Protein 9A77 (pdb70)

Nearest PDB structures (foldseek):
  3ip4-assembly1_B  TM=8.984E-01  e=1.497E-73  Staphylococcus aureus subsp. aureus Mu50
  2df4-assembly1_B  TM=9.685E-01  e=2.492E-59  Staphylococcus aureus
  3h0m-assembly6_Q  TM=9.590E-01  e=1.925E-51  Aquifex aeolicus
  3al0-assembly1_B  TM=7.910E-01  e=1.622E-49  Thermotoga maritima MSB8
  4wj3-assembly2_H  TM=8.985E-01  e=1.654E-43  Pseudomonas aeruginosa PAO1

Radius of gyration: 33.71 Å; Cα contacts (8 Å, |Δi|>4): 1387; chains: 2; bounding box: 99×86×67 Å

Foldseek 3Di:
DFKFKWKKKKKKFFFQDQAFQFDRFGQDFPDDFQPRDDCVLQQHPPDFGDGDPVLLLLLLLLQVLQVWDADQWFFWKWQAADDPQRNNNTKIKGDPGFGTAFGWDWFADPNDIDIWTWGGKHKIADTWDWDDDPVGDIDTGSNRRRGIMIIIIIDRPDGALVSQLRVLLQSQASSVQQVRGNQQLQSPSMAMKMWMFMDGPPDPDTFAIEIEGPQSDSVSSSLARVQVVVVQVVCVVVVHGDFNFYWYQDPVVSHTHTDGGDPDPDPSVMDTPPSDDIDGQDPVNSVVSVVSRPQGLVNQLVCCCPVVVDDSVLSCVCSSHPVSVVLLVLLVVLPARNVQSSCCSVPVVVVVCVVVVHDPVRWQAGSNQSSQLNVCCVVQQAPPVLSSVLVVCCGHPNDHSVCVCVVVVRTADPDLVVLLVLLVVLCVVCVVLLVCVVVVNPVSLVVSLVSSCVVVVNRYDSVSNSVSNVVVSVVD/DWWAAACVPPNQKIWFFDADDDPVQWDWDDQPQKIFIAGNVVRHTGIIIGHPNVVQDDFPDHTTGQDDPVVLVSVQVVCVVSPNPDRDDDDNQFQKAWWAFQAWAQDPPDRQWIWTFIFQPVDTFTAIDRFPPDGHGFTFIKRFQQRQWPVRDGQHFDADPNRIHGTDGAACVRNVHPPGDPDTGGDTDDDDGDRNHRDDD

Structure (mmCIF, N/CA/C/O backbone):
data_9A77
#
_entry.id   9A77
#
loop_
_entity.id
_entity.type
_entity.pdbx_description
1 POLYMER GATB_BACSU
2 POLYMER YTPR_BACSU
#
loop_
_atom_site.group_PDB
_atom_site.id
_atom_site.type_symbol
_atom_site.label_atom_id
_atom_site.label_alt_id
_atom_site.label_comp_id
_atom_site.label_asym_id
_atom_site.label_entity_id
_atom_site.label_seq_id
_atom_site.pdbx_PDB_ins_code
_atom_site.Cartn_x
_atom_site.Cartn_y
_atom_site.Cartn_z
_atom_site.occupancy
_atom_site.B_iso_or_equiv
_atom_site.auth_seq_id
_atom_site.auth_comp_id
_atom_site.auth_asym_id
_atom_site.auth_atom_id
_atom_site.pdbx_PDB_model_num
ATOM 1 N N . MET A 1 1 ? 5.603 -14.518 -15.436 1.000 0.800 1 MET A N 1
ATOM 2 C CA . MET A 1 1 ? 4.458 -13.903 -14.722 1.000 0.800 1 MET A CA 1
ATOM 3 C C . MET A 1 1 ? 3.322 -13.771 -15.720 1.000 0.800 1 MET A C 1
ATOM 4 O O . MET A 1 1 ? 3.546 -13.161 -16.757 1.000 0.800 1 MET A O 1
ATOM 20 N N . ASN A 1 2 ? 2.161 -14.370 -15.451 1.000 0.930 2 ASN A N 1
ATOM 21 C CA . ASN A 1 2 ? 1.026 -14.396 -16.392 1.000 0.930 2 ASN A CA 1
ATOM 22 C C . ASN A 1 2 ? -0.175 -13.563 -15.917 1.000 0.930 2 ASN A C 1
ATOM 23 O O . ASN A 1 2 ? -1.093 -13.310 -16.700 1.000 0.930 2 ASN A O 1
ATOM 34 N N . PHE A 1 3 ? -0.150 -13.115 -14.660 1.000 0.960 3 PHE A N 1
ATOM 35 C CA . PHE A 1 3 ? -1.208 -12.333 -14.032 1.000 0.960 3 PHE A CA 1
ATOM 36 C C . PHE A 1 3 ? -0.797 -10.874 -13.817 1.000 0.960 3 PHE A C 1
ATOM 37 O O . PHE A 1 3 ? 0.373 -10.564 -13.595 1.000 0.960 3 PHE A O 1
ATOM 54 N N . GLU A 1 4 ? -1.788 -9.992 -13.853 1.000 0.960 4 GLU A N 1
ATOM 55 C CA . GLU A 1 4 ? -1.737 -8.623 -13.357 1.000 0.960 4 GLU A CA 1
ATOM 56 C C . GLU A 1 4 ? -2.542 -8.541 -12.056 1.000 0.960 4 GLU A C 1
ATOM 57 O O . GLU A 1 4 ? -3.634 -9.106 -11.942 1.000 0.960 4 GLU A O 1
ATOM 69 N N . THR A 1 5 ? -2.003 -7.810 -11.088 1.000 0.970 5 THR A N 1
ATOM 70 C CA . THR A 1 5 ? -2.656 -7.557 -9.806 1.000 0.970 5 THR A CA 1
ATOM 71 C C . THR A 1 5 ? -3.498 -6.299 -9.889 1.000 0.970 5 THR A C 1
ATOM 72 O O . THR A 1 5 ? -3.011 -5.268 -10.341 1.000 0.970 5 THR A O 1
ATOM 83 N N . VAL A 1 6 ? -4.737 -6.355 -9.410 1.000 0.980 6 VAL A N 1
ATOM 84 C CA . VAL A 1 6 ? -5.653 -5.213 -9.335 1.000 0.980 6 VAL A CA 1
ATOM 85 C C . VAL A 1 6 ? -6.000 -4.961 -7.876 1.000 0.980 6 VAL A C 1
ATOM 86 O O . VAL A 1 6 ? -6.503 -5.858 -7.196 1.000 0.980 6 VAL A O 1
ATOM 99 N N . ILE A 1 7 ? -5.725 -3.747 -7.401 1.000 0.990 7 ILE A N 1
ATOM 100 C CA . ILE A 1 7 ? -5.939 -3.333 -6.014 1.000 0.990 7 ILE A CA 1
ATOM 101 C C . ILE A 1 7 ? -6.855 -2.107 -5.989 1.000 0.990 7 ILE A C 1
ATOM 102 O O . ILE A 1 7 ? -6.675 -1.177 -6.772 1.000 0.990 7 ILE A O 1
ATOM 118 N N . GLY A 1 8 ? -7.818 -2.105 -5.071 1.000 0.990 8 GLY A N 1
ATOM 119 C CA . GLY A 1 8 ? -8.619 -0.937 -4.705 1.000 0.990 8 GLY A CA 1
ATOM 120 C C . GLY A 1 8 ? -8.641 -0.776 -3.188 1.000 0.990 8 GLY A C 1
ATOM 121 O O . GLY A 1 8 ? -8.654 -1.772 -2.462 1.000 0.990 8 GLY A O 1
ATOM 125 N N . LEU A 1 9 ? -8.626 0.459 -2.699 1.000 0.990 9 LEU A N 1
ATOM 126 C CA . LEU A 1 9 ? -8.558 0.764 -1.270 1.000 0.990 9 LEU A CA 1
ATOM 127 C C . LEU A 1 9 ? -9.809 1.525 -0.823 1.000 0.990 9 LEU A C 1
ATOM 128 O O . LEU A 1 9 ? -10.225 2.482 -1.476 1.000 0.990 9 LEU A O 1
ATOM 144 N N . GLU A 1 10 ? -10.375 1.101 0.304 1.000 0.980 10 GLU A N 1
ATOM 145 C CA . GLU A 1 10 ? -11.470 1.773 1.013 1.000 0.980 10 GLU A CA 1
ATOM 146 C C . GLU A 1 10 ? -10.908 2.373 2.300 1.000 0.980 10 GLU A C 1
ATOM 147 O O . GLU A 1 10 ? -10.551 1.653 3.237 1.000 0.980 10 GLU A O 1
ATOM 159 N N . VAL A 1 11 ? -10.800 3.700 2.349 1.000 0.980 11 VAL A N 1
ATOM 160 C CA . VAL A 1 11 ? -10.194 4.415 3.475 1.000 0.980 11 VAL A CA 1
ATOM 161 C C . VAL A 1 11 ? -11.257 5.191 4.231 1.000 0.980 11 VAL A C 1
ATOM 162 O O . VAL A 1 11 ? -11.921 6.045 3.660 1.000 0.980 11 VAL A O 1
ATOM 175 N N . HIS A 1 12 ? -11.375 4.941 5.530 1.000 0.980 12 HIS A N 1
ATOM 176 C CA . HIS A 1 12 ? -12.250 5.700 6.415 1.000 0.980 12 HIS A CA 1
ATOM 177 C C . HIS A 1 12 ? -11.414 6.692 7.217 1.000 0.980 12 HIS A C 1
ATOM 178 O O . HIS A 1 12 ? -10.415 6.310 7.835 1.000 0.980 12 HIS A O 1
ATOM 192 N N . VAL A 1 13 ? -11.832 7.954 7.228 1.000 0.980 13 VAL A N 1
ATOM 193 C CA . VAL A 1 13 ? -11.168 9.044 7.948 1.000 0.980 13 VAL A CA 1
ATOM 194 C C . VAL A 1 13 ? -12.151 9.682 8.918 1.000 0.980 13 VAL A C 1
ATOM 195 O O . VAL A 1 13 ? -13.215 10.147 8.518 1.000 0.980 13 VAL A O 1
ATOM 208 N N . GLU A 1 14 ? -11.771 9.748 10.189 1.000 0.980 14 GLU A N 1
ATOM 209 C CA . GLU A 1 14 ? -12.545 10.376 11.260 1.000 0.980 14 GLU A CA 1
ATOM 210 C C . GLU A 1 14 ? -12.351 11.893 11.223 1.000 0.980 14 GLU A C 1
ATOM 211 O O . GLU A 1 14 ? -11.228 12.396 11.328 1.000 0.980 14 GLU A O 1
ATOM 223 N N . LEU A 1 15 ? -13.451 12.624 11.019 1.000 0.980 15 LEU A N 1
ATOM 224 C CA . LEU A 1 15 ? -13.439 14.080 10.952 1.000 0.980 15 LEU A CA 1
ATOM 225 C C . LEU A 1 15 ? -13.417 14.664 12.363 1.000 0.980 15 LEU A C 1
ATOM 226 O O . LEU A 1 15 ? -14.231 14.329 13.225 1.000 0.980 15 LEU A O 1
ATOM 242 N N . LYS A 1 16 ? -12.514 15.614 12.582 1.000 0.950 16 LYS A N 1
ATOM 243 C CA . LYS A 1 16 ? -12.197 16.175 13.895 1.000 0.950 16 LYS A CA 1
ATOM 244 C C . LYS A 1 16 ? -13.123 17.335 14.288 1.000 0.950 16 LYS A C 1
ATOM 245 O O . LYS A 1 16 ? -12.663 18.402 14.695 1.000 0.950 16 LYS A O 1
ATOM 264 N N . THR A 1 17 ? -14.433 17.142 14.139 1.000 0.970 17 THR A N 1
ATOM 265 C CA . THR A 1 17 ? -15.465 18.096 14.586 1.000 0.970 17 THR A CA 1
ATOM 266 C C . THR A 1 17 ? -15.625 18.049 16.104 1.000 0.970 17 THR A C 1
ATOM 267 O O . THR A 1 17 ? -15.235 17.076 16.743 1.000 0.970 17 THR A O 1
ATOM 278 N N . LYS A 1 18 ? -16.234 19.075 16.717 1.000 0.960 18 LYS A N 1
ATOM 279 C CA . LYS A 1 18 ? -16.488 19.081 18.180 1.000 0.960 18 LYS A CA 1
ATOM 280 C C . LYS A 1 18 ? -17.620 18.157 18.626 1.000 0.960 18 LYS A C 1
ATOM 281 O O . LYS A 1 18 ? -17.586 17.652 19.746 1.000 0.960 18 LYS A O 1
ATOM 300 N N . SER A 1 19 ? -18.646 18.025 17.792 1.000 0.970 19 SER A N 1
ATOM 301 C CA . SER A 1 19 ? -19.822 17.186 18.029 1.000 0.970 19 SER A CA 1
ATOM 302 C C . SER A 1 19 ? -19.947 16.119 16.952 1.000 0.970 19 SER A C 1
ATOM 303 O O . SER A 1 19 ? -19.417 16.276 15.850 1.000 0.970 19 SER A O 1
ATOM 311 N N . LYS A 1 20 ? -20.682 15.058 17.270 1.000 0.980 20 LYS A N 1
ATOM 312 C CA . LYS A 1 20 ? -21.025 13.956 16.370 1.000 0.980 20 LYS A CA 1
ATOM 313 C C . LYS A 1 20 ? -21.761 14.430 15.112 1.000 0.980 20 LYS A C 1
ATOM 314 O O . LYS A 1 20 ? -22.193 15.582 15.030 1.000 0.980 20 LYS A O 1
ATOM 333 N N . ILE A 1 21 ? -21.867 13.562 14.103 1.000 0.980 21 ILE A N 1
ATOM 334 C CA . ILE A 1 21 ? -22.433 13.940 12.795 1.000 0.980 21 ILE A CA 1
ATOM 335 C C . ILE A 1 21 ? -23.945 14.177 12.855 1.000 0.980 21 ILE A C 1
ATOM 336 O O . ILE A 1 21 ? -24.434 15.069 12.170 1.000 0.980 21 ILE A O 1
ATOM 352 N N . PHE A 1 22 ? -24.669 13.423 13.689 1.000 0.980 22 PHE A N 1
ATOM 353 C CA . PHE A 1 22 ? -26.132 13.493 13.798 1.000 0.980 22 PHE A CA 1
ATOM 354 C C . PHE A 1 22 ? -26.648 13.803 15.211 1.000 0.980 22 PHE A C 1
ATOM 355 O O . PHE A 1 22 ? -27.860 13.809 15.431 1.000 0.980 22 PHE A O 1
ATOM 372 N N . SER A 1 23 ? -25.759 14.048 16.178 1.000 0.960 23 SER A N 1
ATOM 373 C CA . SER A 1 23 ? -26.111 14.374 17.563 1.000 0.960 23 SER A CA 1
ATOM 374 C C . SER A 1 23 ? -25.181 15.443 18.139 1.000 0.960 23 SER A C 1
ATOM 375 O O . SER A 1 23 ? -24.111 15.733 17.606 1.000 0.960 23 SER A O 1
ATOM 383 N N . SER A 1 24 ? -25.589 16.047 19.253 1.000 0.950 24 SER A N 1
ATOM 384 C CA . SER A 1 24 ? -24.788 17.052 19.955 1.000 0.950 24 SER A CA 1
ATOM 385 C C . SER A 1 24 ? -23.731 16.464 20.894 1.000 0.950 24 SER A C 1
ATOM 386 O O . SER A 1 24 ? -22.989 17.235 21.507 1.000 0.950 24 SER A O 1
ATOM 394 N N . SER A 1 25 ? -23.650 15.135 21.033 1.000 0.960 25 SER A N 1
ATOM 395 C CA . SER A 1 25 ? -22.621 14.498 21.857 1.000 0.960 25 SER A CA 1
ATOM 396 C C . SER A 1 25 ? -21.231 14.826 21.315 1.000 0.960 25 SER A C 1
ATOM 397 O O . SER A 1 25 ? -21.057 14.963 20.101 1.000 0.960 25 SER A O 1
ATOM 405 N N . PRO A 1 26 ? -20.232 14.970 22.188 1.000 0.940 26 PRO A N 1
ATOM 406 C CA . PRO A 1 26 ? -18.886 15.324 21.770 1.000 0.940 26 PRO A CA 1
ATOM 407 C C . PRO A 1 26 ? -18.125 14.096 21.232 1.000 0.940 26 PRO A C 1
ATOM 408 O O . PRO A 1 26 ? -18.556 12.953 21.391 1.000 0.940 26 PRO A O 1
ATOM 419 N N . THR A 1 27 ? -16.974 14.344 20.610 1.000 0.890 27 THR A N 1
ATOM 420 C CA . THR A 1 27 ? -16.118 13.351 19.921 1.000 0.890 27 THR A CA 1
ATOM 421 C C . THR A 1 27 ? -14.709 13.165 20.543 1.000 0.890 27 THR A C 1
ATOM 422 O O . THR A 1 27 ? -13.749 12.942 19.804 1.000 0.890 27 THR A O 1
ATOM 433 N N . PRO A 1 28 ? -14.485 13.281 21.875 1.000 0.810 28 PRO A N 1
ATOM 434 C CA . PRO A 1 28 ? -13.140 13.158 22.433 1.000 0.810 28 PRO A CA 1
ATOM 435 C C . PRO A 1 28 ? -12.657 11.702 22.425 1.000 0.810 28 PRO A C 1
ATOM 436 O O . PRO A 1 28 ? -13.411 10.776 22.731 1.000 0.810 28 PRO A O 1
ATOM 447 N N . PHE A 1 29 ? -11.364 11.504 22.175 1.000 0.810 29 PHE A N 1
ATOM 448 C CA . PHE A 1 29 ? -10.725 10.199 22.321 1.000 0.810 29 PHE A CA 1
ATOM 449 C C . PHE A 1 29 ? -10.455 9.860 23.798 1.000 0.810 29 PHE A C 1
ATOM 450 O O . PHE A 1 29 ? -10.130 10.735 24.601 1.000 0.810 29 PHE A O 1
ATOM 467 N N . GLY A 1 30 ? -10.557 8.575 24.157 1.000 0.820 30 GLY A N 1
ATOM 468 C CA . GLY A 1 30 ? -10.135 8.060 25.468 1.000 0.820 30 GLY A CA 1
ATOM 469 C C . GLY A 1 30 ? -11.075 8.347 26.647 1.000 0.820 30 GLY A C 1
ATOM 470 O O . GLY A 1 30 ? -10.662 8.209 27.797 1.000 0.820 30 GLY A O 1
ATOM 474 N N . ALA A 1 31 ? -12.323 8.744 26.393 1.000 0.880 31 ALA A N 1
ATOM 475 C CA . ALA A 1 31 ? -13.319 8.926 27.446 1.000 0.880 31 ALA A CA 1
ATOM 476 C C . ALA A 1 31 ? -13.730 7.596 28.107 1.000 0.880 31 ALA A C 1
ATOM 477 O O . ALA A 1 31 ? -13.627 6.524 27.511 1.000 0.880 31 ALA A O 1
ATOM 484 N N . GLU A 1 32 ? -14.247 7.668 29.337 1.000 0.930 32 GLU A N 1
ATOM 485 C CA . GLU A 1 32 ? -14.820 6.504 30.019 1.000 0.930 32 GLU A CA 1
ATOM 486 C C . GLU A 1 32 ? -15.978 5.917 29.189 1.000 0.930 32 GLU A C 1
ATOM 487 O O . GLU A 1 32 ? -16.744 6.662 28.568 1.000 0.930 32 GLU A O 1
ATOM 499 N N . ALA A 1 33 ? -16.082 4.587 29.137 1.000 0.930 33 ALA A N 1
ATOM 500 C CA . ALA A 1 33 ? -17.004 3.882 28.247 1.000 0.930 33 ALA A CA 1
ATOM 501 C C . ALA A 1 33 ? -18.453 4.374 28.397 1.000 0.930 33 ALA A C 1
ATOM 502 O O . ALA A 1 33 ? -18.956 4.530 29.510 1.000 0.930 33 ALA A O 1
ATOM 509 N N . ASN A 1 34 ? -19.137 4.579 27.271 1.000 0.940 34 ASN A N 1
ATOM 510 C CA . ASN A 1 34 ? -20.527 5.041 27.193 1.000 0.940 34 ASN A CA 1
ATOM 511 C C . ASN A 1 34 ? -20.830 6.406 27.864 1.000 0.940 34 ASN A C 1
ATOM 512 O O . ASN A 1 34 ? -21.998 6.721 28.093 1.000 0.940 34 ASN A O 1
ATOM 523 N N . THR A 1 35 ? -19.824 7.248 28.140 1.000 0.950 35 THR A N 1
ATOM 524 C CA . THR A 1 35 ? -20.016 8.604 28.705 1.000 0.950 35 THR A CA 1
ATOM 525 C C . THR A 1 35 ? -20.206 9.708 27.661 1.000 0.950 35 THR A C 1
ATOM 526 O O . THR A 1 35 ? -20.675 10.791 28.005 1.000 0.950 35 THR A O 1
ATOM 537 N N . GLN A 1 36 ? -19.884 9.447 26.390 1.000 0.950 36 GLN A N 1
ATOM 538 C CA . GLN A 1 36 ? -19.995 10.389 25.266 1.000 0.950 36 GLN A CA 1
ATOM 539 C C . GLN A 1 36 ? -21.202 10.043 24.380 1.000 0.950 36 GLN A C 1
ATOM 540 O O . GLN A 1 36 ? -21.099 9.943 23.156 1.000 0.950 36 GLN A O 1
ATOM 554 N N . THR A 1 37 ? -22.352 9.788 25.010 1.000 0.960 37 THR A N 1
ATOM 555 C CA . THR A 1 37 ? -23.563 9.307 24.332 1.000 0.960 37 THR A CA 1
ATOM 556 C C . THR A 1 37 ? -24.795 10.129 24.692 1.000 0.960 37 THR A C 1
ATOM 557 O O . THR A 1 37 ? -24.916 10.705 25.773 1.000 0.960 37 THR A O 1
ATOM 568 N N . SER A 1 38 ? -25.734 10.164 23.757 1.000 0.950 38 SER A N 1
ATOM 569 C CA . SER A 1 38 ? -27.065 10.737 23.893 1.000 0.950 38 SER A CA 1
ATOM 570 C C . SER A 1 38 ? -28.114 9.718 23.453 1.000 0.950 38 SER A C 1
ATOM 571 O O . SER A 1 38 ? -27.796 8.684 22.867 1.000 0.950 38 SER A O 1
ATOM 579 N N . VAL A 1 39 ? -29.392 10.035 23.672 1.000 0.950 39 VAL A N 1
ATOM 580 C CA . VAL A 1 39 ? -30.509 9.205 23.188 1.000 0.950 39 VAL A CA 1
ATOM 581 C C . VAL A 1 39 ? -30.455 8.961 21.671 1.000 0.950 39 VAL A C 1
ATOM 582 O O . VAL A 1 39 ? -30.880 7.900 21.222 1.000 0.950 39 VAL A O 1
ATOM 595 N N . ILE A 1 40 ? -29.899 9.899 20.891 1.000 0.960 40 ILE A N 1
ATOM 596 C CA . ILE A 1 40 ? -29.714 9.756 19.438 1.000 0.960 40 ILE A CA 1
ATOM 597 C C . ILE A 1 40 ? -28.647 8.696 19.137 1.000 0.960 40 ILE A C 1
ATOM 598 O O . ILE A 1 40 ? -28.879 7.805 18.321 1.000 0.960 40 ILE A O 1
ATOM 614 N N . ASP A 1 41 ? -27.503 8.766 19.828 1.000 0.960 41 ASP A N 1
ATOM 615 C CA . ASP A 1 41 ? -26.375 7.845 19.616 1.000 0.960 41 ASP A CA 1
ATOM 616 C C . ASP A 1 41 ? -26.737 6.415 20.022 1.000 0.960 41 ASP A C 1
ATOM 617 O O . ASP A 1 41 ? -26.265 5.460 19.423 1.000 0.960 41 ASP A O 1
ATOM 626 N N . LEU A 1 42 ? -27.615 6.268 21.014 1.000 0.960 42 LEU A N 1
ATOM 627 C CA . LEU A 1 42 ? -28.089 4.978 21.512 1.000 0.960 42 LEU A CA 1
ATOM 628 C C . LEU A 1 42 ? -29.275 4.412 20.720 1.000 0.960 42 LEU A C 1
ATOM 629 O O . LEU A 1 42 ? -29.795 3.361 21.087 1.000 0.960 42 LEU A O 1
ATOM 645 N N . GLY A 1 43 ? -29.739 5.106 19.678 1.000 0.950 43 GLY A N 1
ATOM 646 C CA . GLY A 1 43 ? -30.859 4.647 18.857 1.000 0.950 43 GLY A CA 1
ATOM 647 C C . GLY A 1 43 ? -32.177 4.510 19.626 1.000 0.950 43 GLY A C 1
ATOM 648 O O . GLY A 1 43 ? -32.940 3.578 19.377 1.000 0.950 43 GLY A O 1
ATOM 652 N N . TYR A 1 44 ? -32.456 5.400 20.587 1.000 0.940 44 TYR A N 1
ATOM 653 C CA . TYR A 1 44 ? -33.713 5.342 21.342 1.000 0.940 44 TYR A CA 1
ATOM 654 C C . TYR A 1 44 ? -34.936 5.587 20.433 1.000 0.940 44 TYR A C 1
ATOM 655 O O . TYR A 1 44 ? -34.864 6.370 19.486 1.000 0.940 44 TYR A O 1
ATOM 673 N N . PRO A 1 45 ? -36.104 4.990 20.728 1.000 0.930 45 PRO A N 1
ATOM 674 C CA . PRO A 1 45 ? -37.306 5.207 19.927 1.000 0.930 45 PRO A CA 1
ATOM 675 C C . PRO A 1 45 ? -37.724 6.684 19.861 1.000 0.930 45 PRO A C 1
ATOM 676 O O . PRO A 1 45 ? -37.854 7.347 20.891 1.000 0.930 45 PRO A O 1
ATOM 687 N N . GLY A 1 46 ? -37.998 7.177 18.649 1.000 0.910 46 GLY A N 1
ATOM 688 C CA . GLY A 1 46 ? -38.505 8.533 18.404 1.000 0.910 46 GLY A CA 1
ATOM 689 C C . GLY A 1 46 ? -37.444 9.637 18.328 1.000 0.910 46 GLY A C 1
ATOM 690 O O . GLY A 1 46 ? -37.811 10.807 18.237 1.000 0.910 46 GLY A O 1
ATOM 694 N N . VAL A 1 47 ? -36.153 9.296 18.371 1.000 0.930 47 VAL A N 1
ATOM 695 C CA . VAL A 1 47 ? -35.059 10.252 18.136 1.000 0.930 47 VAL A CA 1
ATOM 696 C C . VAL A 1 47 ? -34.884 10.531 16.644 1.000 0.930 47 VAL A C 1
ATOM 697 O O . VAL A 1 47 ? -35.118 9.651 15.822 1.000 0.930 47 VAL A O 1
ATOM 710 N N . LEU A 1 48 ? -34.457 11.748 16.300 1.000 0.950 48 LEU A N 1
ATOM 711 C CA . LEU A 1 48 ? -34.234 12.179 14.918 1.000 0.950 48 LEU A CA 1
ATOM 712 C C . LEU A 1 48 ? -32.785 12.672 14.747 1.000 0.950 48 LEU A C 1
ATOM 713 O O . LEU A 1 48 ? -32.281 13.357 15.645 1.000 0.950 48 LEU A O 1
ATOM 729 N N . PRO A 1 49 ? -32.109 12.339 13.633 1.000 0.970 49 PRO A N 1
ATOM 730 C CA . PRO A 1 49 ? -30.763 12.819 13.339 1.000 0.970 49 PRO A CA 1
ATOM 731 C C . PRO A 1 49 ? -30.759 14.320 13.016 1.000 0.970 49 PRO A C 1
ATOM 732 O O . PRO A 1 49 ? -31.648 14.831 12.338 1.000 0.970 49 PRO A O 1
ATOM 743 N N . VAL A 1 50 ? -29.723 15.034 13.462 1.000 0.960 50 VAL A N 1
ATOM 744 C CA . VAL A 1 50 ? -29.503 16.448 13.115 1.000 0.960 50 VAL A CA 1
ATOM 745 C C . VAL A 1 50 ? -28.101 16.619 12.552 1.000 0.960 50 VAL A C 1
ATOM 746 O O . VAL A 1 50 ? -27.127 16.515 13.291 1.000 0.960 50 VAL A O 1
ATOM 759 N N . LEU A 1 51 ? -28.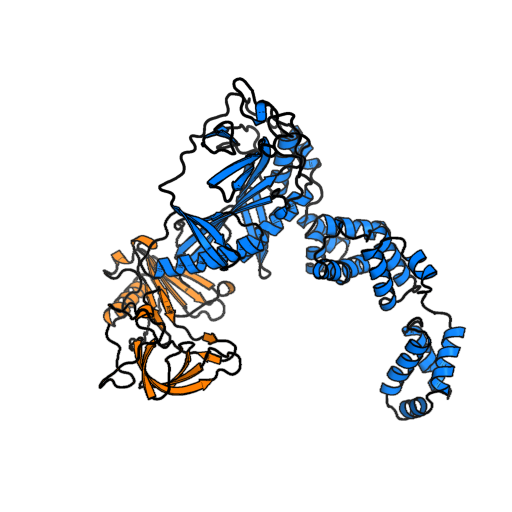008 16.899 11.252 1.000 0.980 51 LEU A N 1
ATOM 760 C CA . LEU A 1 51 ? -26.735 16.985 10.537 1.000 0.980 51 LEU A CA 1
ATOM 761 C C . LEU A 1 51 ? -25.819 18.094 11.084 1.000 0.980 51 LEU A C 1
ATOM 762 O O . LEU A 1 51 ? -26.198 19.264 11.183 1.000 0.980 51 LEU A O 1
ATOM 778 N N . ASN A 1 52 ? -24.574 17.724 11.371 1.000 0.980 52 ASN A N 1
ATOM 779 C CA . ASN A 1 52 ? -23.505 18.629 11.751 1.000 0.980 52 ASN A CA 1
ATOM 780 C C . ASN A 1 52 ? -22.941 19.347 10.518 1.000 0.980 52 ASN A C 1
ATOM 781 O O . ASN A 1 52 ? -22.313 18.741 9.652 1.000 0.980 52 ASN A O 1
ATOM 792 N N . LYS A 1 53 ? -23.117 20.670 10.473 1.000 0.970 53 LYS A N 1
ATOM 793 C CA . LYS A 1 53 ? -22.631 21.516 9.378 1.000 0.970 53 LYS A CA 1
ATOM 794 C C . LYS A 1 53 ? -21.108 21.469 9.197 1.000 0.970 53 LYS A C 1
ATOM 795 O O . LYS A 1 53 ? -20.636 21.504 8.067 1.000 0.970 53 LYS A O 1
ATOM 814 N N . GLU A 1 54 ? -20.349 21.394 10.288 1.000 0.970 54 GLU A N 1
ATOM 815 C CA . GLU A 1 54 ? -18.883 21.369 10.230 1.000 0.970 54 GLU A CA 1
ATOM 816 C C . GLU A 1 54 ? -18.383 20.063 9.599 1.000 0.970 54 GLU A C 1
ATOM 817 O O . GLU A 1 54 ? -17.444 20.090 8.811 1.000 0.970 54 GLU A O 1
ATOM 829 N N . ALA A 1 55 ? -19.063 18.938 9.853 1.000 0.980 55 ALA A N 1
ATOM 830 C CA . ALA A 1 55 ? -18.742 17.667 9.204 1.000 0.980 55 ALA A CA 1
ATOM 831 C C . ALA A 1 55 ? -18.905 17.757 7.675 1.000 0.980 55 ALA A C 1
ATOM 832 O O . ALA A 1 55 ? -18.045 17.282 6.938 1.000 0.980 55 ALA A O 1
ATOM 839 N N . VAL A 1 56 ? -19.958 18.431 7.196 1.000 0.990 56 VAL A N 1
ATOM 840 C CA . VAL A 1 56 ? -20.177 18.683 5.760 1.000 0.990 56 VAL A CA 1
ATOM 841 C C . VAL A 1 56 ? -19.060 19.529 5.162 1.000 0.990 56 VAL A C 1
ATOM 842 O O . VAL A 1 56 ? -18.492 19.171 4.133 1.000 0.990 56 VAL A O 1
ATOM 855 N N . GLU A 1 57 ? -18.712 20.636 5.820 1.000 0.980 57 GLU A N 1
ATOM 856 C CA . GLU A 1 57 ? -17.635 21.513 5.356 1.000 0.980 57 GLU A CA 1
ATOM 857 C C . GLU A 1 57 ? -16.291 20.779 5.334 1.000 0.980 57 GLU A C 1
ATOM 858 O O . GLU A 1 57 ? -15.530 20.925 4.381 1.000 0.980 57 GLU A O 1
ATOM 870 N N . PHE A 1 58 ? -16.019 19.940 6.334 1.000 0.980 58 PHE A N 1
ATOM 871 C CA . PHE A 1 58 ? -14.800 19.137 6.409 1.000 0.980 58 PHE A CA 1
ATOM 872 C C . PHE A 1 58 ? -14.752 18.068 5.314 1.000 0.980 58 PHE A C 1
ATOM 873 O O . PHE A 1 58 ? -13.715 17.909 4.671 1.000 0.980 58 PHE A O 1
ATOM 890 N N . ALA A 1 59 ? -15.866 17.392 5.033 1.000 0.990 59 ALA A N 1
ATOM 891 C CA . ALA A 1 59 ? -15.938 16.421 3.947 1.000 0.990 59 ALA A CA 1
ATOM 892 C C . ALA A 1 59 ? -15.773 17.068 2.567 1.000 0.990 59 ALA A C 1
ATOM 893 O O . ALA A 1 59 ? -14.993 16.572 1.758 1.000 0.990 59 ALA A O 1
ATOM 900 N N . MET A 1 60 ? -16.422 18.212 2.312 1.000 0.990 60 MET A N 1
ATOM 901 C CA . MET A 1 60 ? -16.195 18.990 1.087 1.000 0.990 60 MET A CA 1
ATOM 902 C C . MET A 1 60 ? -14.726 19.392 0.954 1.000 0.990 60 MET A C 1
ATOM 903 O O . MET A 1 60 ? -14.151 19.289 -0.125 1.000 0.990 60 MET A O 1
ATOM 917 N N . LYS A 1 61 ? -14.108 19.836 2.054 1.000 0.980 61 LYS A N 1
ATOM 918 C CA . LYS A 1 61 ? -12.706 20.258 2.076 1.000 0.980 61 LYS A CA 1
ATOM 919 C C . LYS A 1 61 ? -11.760 19.105 1.735 1.000 0.980 61 LYS A C 1
ATOM 920 O O . LYS A 1 61 ? -10.863 19.290 0.918 1.000 0.980 61 LYS A O 1
ATOM 939 N N . ALA A 1 62 ? -11.994 17.926 2.315 1.000 0.990 62 ALA A N 1
ATOM 940 C CA . ALA A 1 62 ? -11.281 16.695 1.981 1.000 0.990 62 ALA A CA 1
ATOM 941 C C . ALA A 1 62 ? -11.473 16.314 0.505 1.000 0.990 62 ALA A C 1
ATOM 942 O O . ALA A 1 62 ? -10.494 16.107 -0.204 1.000 0.990 62 ALA A O 1
ATOM 949 N N . ALA A 1 63 ? -12.718 16.291 0.021 1.000 0.990 63 ALA A N 1
ATOM 950 C CA . ALA A 1 63 ? -13.050 15.929 -1.356 1.000 0.990 63 ALA A CA 1
ATOM 951 C C . ALA A 1 63 ? -12.389 16.864 -2.381 1.000 0.990 63 ALA A C 1
ATOM 952 O O . ALA A 1 63 ? -11.744 16.396 -3.316 1.000 0.990 63 ALA A O 1
ATOM 959 N N . MET A 1 64 ? -12.462 18.182 -2.172 1.000 0.990 64 MET A N 1
ATOM 960 C CA . MET A 1 64 ? -11.805 19.164 -3.043 1.000 0.990 64 MET A CA 1
ATOM 961 C C . MET A 1 64 ? -10.278 19.018 -3.039 1.000 0.990 64 MET A C 1
ATOM 962 O O . MET A 1 64 ? -9.658 19.128 -4.093 1.000 0.990 64 MET A O 1
ATOM 976 N N . ALA A 1 65 ? -9.665 18.748 -1.879 1.000 0.980 65 ALA A N 1
ATOM 977 C CA . ALA A 1 65 ? -8.221 18.514 -1.782 1.000 0.980 65 ALA A CA 1
ATOM 978 C C . ALA A 1 65 ? -7.774 17.219 -2.488 1.000 0.980 65 ALA A C 1
ATOM 979 O O . ALA A 1 65 ? -6.622 17.103 -2.897 1.000 0.980 65 ALA A O 1
ATOM 986 N N . LEU A 1 66 ? -8.696 16.270 -2.665 1.000 0.990 66 LEU A N 1
ATOM 987 C CA . LEU A 1 66 ? -8.533 15.036 -3.437 1.000 0.990 66 LEU A CA 1
ATOM 988 C C . LEU A 1 66 ? -8.990 15.174 -4.900 1.000 0.990 66 LEU A C 1
ATOM 989 O O . LEU A 1 66 ? -9.219 14.172 -5.578 1.000 0.990 66 LEU A O 1
ATOM 1005 N N . ASN A 1 67 ? -9.135 16.410 -5.388 1.000 0.980 67 ASN A N 1
ATOM 1006 C CA . ASN A 1 67 ? -9.561 16.745 -6.749 1.000 0.980 67 ASN A CA 1
ATOM 1007 C C . ASN A 1 67 ? -10.944 16.201 -7.147 1.000 0.980 67 ASN A C 1
ATOM 1008 O O . ASN A 1 67 ? -11.210 16.052 -8.337 1.000 0.980 67 ASN A O 1
ATOM 1019 N N . CYS A 1 68 ? -11.816 15.896 -6.183 1.000 0.990 68 CYS A N 1
ATOM 1020 C CA . CYS A 1 68 ? -13.175 15.438 -6.467 1.000 0.990 68 CYS A CA 1
ATOM 1021 C C . CYS A 1 68 ? -14.067 16.599 -6.929 1.000 0.990 68 CYS A C 1
ATOM 1022 O O . CYS A 1 68 ? -13.950 17.733 -6.448 1.000 0.990 68 CYS A O 1
ATOM 1030 N N . GLU A 1 69 ? -15.029 16.294 -7.794 1.000 0.980 69 GLU A N 1
ATOM 1031 C CA . GLU A 1 69 ? -16.166 17.170 -8.064 1.000 0.980 69 GLU A CA 1
ATOM 1032 C C . GLU A 1 69 ? -17.140 17.143 -6.882 1.000 0.980 69 GLU A C 1
ATOM 1033 O O . GLU A 1 69 ? -17.439 16.080 -6.343 1.000 0.980 69 GLU A O 1
ATOM 1045 N N . ILE A 1 70 ? -17.641 18.314 -6.472 1.000 0.990 70 ILE A N 1
ATOM 1046 C CA . ILE A 1 70 ? -18.552 18.441 -5.326 1.000 0.990 70 ILE A CA 1
ATOM 1047 C C . ILE A 1 70 ? -20.002 18.481 -5.794 1.000 0.990 70 ILE A C 1
ATOM 1048 O O . ILE A 1 70 ? -20.398 19.400 -6.529 1.000 0.990 70 ILE A O 1
ATOM 1064 N N . ALA A 1 71 ? -20.795 17.526 -5.303 1.000 0.980 71 ALA A N 1
ATOM 1065 C CA . ALA A 1 71 ? -22.218 17.419 -5.594 1.000 0.980 71 ALA A CA 1
ATOM 1066 C C . ALA A 1 71 ? -22.960 18.713 -5.216 1.000 0.980 71 ALA A C 1
ATOM 1067 O O . ALA A 1 71 ? -22.746 19.290 -4.150 1.000 0.980 71 ALA A O 1
ATOM 1074 N N . THR A 1 72 ? -23.833 19.185 -6.106 1.000 0.980 72 THR A N 1
ATOM 1075 C CA . THR A 1 72 ? -24.748 20.302 -5.813 1.000 0.980 72 THR A CA 1
ATOM 1076 C C . THR A 1 72 ? -25.956 19.812 -5.023 1.000 0.980 72 THR A C 1
ATOM 1077 O O . THR A 1 72 ? -26.327 20.417 -4.025 1.000 0.980 72 THR A O 1
ATOM 1088 N N . ASP A 1 73 ? -26.531 18.688 -5.448 1.000 0.980 73 ASP A N 1
ATOM 1089 C CA . ASP A 1 73 ? -27.627 18.011 -4.768 1.000 0.980 73 ASP A CA 1
ATOM 1090 C C . ASP A 1 73 ? -27.105 16.693 -4.202 1.000 0.980 73 ASP A C 1
ATOM 1091 O O . ASP A 1 73 ? -26.719 15.794 -4.952 1.000 0.980 73 ASP A O 1
ATOM 1100 N N . THR A 1 74 ? -27.111 16.561 -2.881 1.000 0.970 74 THR A N 1
ATOM 1101 C CA . THR A 1 74 ? -26.683 15.347 -2.182 1.000 0.970 74 THR A CA 1
ATOM 1102 C C . THR A 1 74 ? -27.699 14.963 -1.112 1.000 0.970 74 THR A C 1
ATOM 1103 O O . THR A 1 74 ? -28.579 15.742 -0.738 1.000 0.970 74 THR A O 1
ATOM 1114 N N . LYS A 1 75 ? -27.632 13.721 -0.642 1.000 0.980 75 LYS A N 1
ATOM 1115 C CA . LYS A 1 75 ? -28.533 13.202 0.387 1.000 0.980 75 LYS A CA 1
ATOM 1116 C C . LYS A 1 75 ? -27.848 12.123 1.212 1.000 0.980 75 LYS A C 1
ATOM 1117 O O . LYS A 1 75 ? -26.752 11.673 0.880 1.000 0.980 75 LYS A O 1
ATOM 1136 N N . PHE A 1 76 ? -28.522 11.731 2.282 1.000 0.980 76 PHE A N 1
ATOM 1137 C CA . PHE A 1 76 ? -28.153 10.587 3.097 1.000 0.980 76 PHE A CA 1
ATOM 1138 C C . PHE A 1 76 ? -29.127 9.431 2.863 1.000 0.980 76 PHE A C 1
ATOM 1139 O O . PHE A 1 76 ? -30.278 9.618 2.465 1.000 0.980 76 PHE A O 1
ATOM 1156 N N . ASP A 1 77 ? -28.650 8.229 3.139 1.000 0.980 77 ASP A N 1
ATOM 1157 C CA . ASP A 1 77 ? -29.326 6.954 2.971 1.000 0.980 77 ASP A CA 1
ATOM 1158 C C . ASP A 1 77 ? -29.108 6.093 4.219 1.000 0.980 77 ASP A C 1
ATOM 1159 O O . ASP A 1 77 ? -28.101 6.218 4.923 1.000 0.980 77 ASP A O 1
ATOM 1168 N N . ARG A 1 78 ? -30.037 5.172 4.481 1.000 0.960 78 ARG A N 1
ATOM 1169 C CA . ARG A 1 78 ? -29.873 4.134 5.503 1.000 0.960 78 ARG A CA 1
ATOM 1170 C C . ARG A 1 78 ? -29.202 2.905 4.897 1.000 0.960 78 ARG A C 1
ATOM 1171 O O . ARG A 1 78 ? -29.785 2.251 4.035 1.000 0.960 78 ARG A O 1
ATOM 1192 N N . LYS A 1 79 ? -28.018 2.546 5.398 1.000 0.950 79 LYS A N 1
ATOM 1193 C CA . LYS A 1 79 ? -27.344 1.256 5.168 1.000 0.950 79 LYS A CA 1
ATOM 1194 C C . LYS A 1 79 ? -27.754 0.283 6.274 1.000 0.950 79 LYS A C 1
ATOM 1195 O O . LYS A 1 79 ? -27.274 0.389 7.402 1.000 0.950 79 LYS A O 1
ATOM 1214 N N . ASN A 1 80 ? -28.671 -0.639 5.992 1.000 0.930 80 ASN A N 1
ATOM 1215 C CA . ASN A 1 80 ? -29.286 -1.493 7.013 1.000 0.930 80 ASN A CA 1
ATOM 1216 C C . ASN A 1 80 ? -28.437 -2.742 7.290 1.000 0.930 80 ASN A C 1
ATOM 1217 O O . ASN A 1 80 ? -28.210 -3.556 6.397 1.000 0.930 80 ASN A O 1
ATOM 1228 N N . TYR A 1 81 ? -28.016 -2.930 8.543 1.000 0.880 81 TYR A N 1
ATOM 1229 C CA . TYR A 1 81 ? -27.358 -4.151 9.012 1.000 0.880 81 TYR A CA 1
ATOM 1230 C C . TYR A 1 81 ? -27.451 -4.272 10.537 1.000 0.880 81 TYR A C 1
ATOM 1231 O O . TYR A 1 81 ? -27.410 -3.281 11.265 1.000 0.880 81 TYR A O 1
ATOM 1249 N N . PHE A 1 82 ? -27.555 -5.505 11.030 1.000 0.890 82 PHE A N 1
ATOM 1250 C CA . PHE A 1 82 ? -27.687 -5.787 12.458 1.000 0.890 82 PHE A CA 1
ATOM 1251 C C . PHE A 1 82 ? -26.333 -6.143 13.057 1.000 0.890 82 PHE A C 1
ATOM 1252 O O . PHE A 1 82 ? -25.760 -7.174 12.705 1.000 0.890 82 PHE A O 1
ATOM 1269 N N . TYR A 1 83 ? -25.846 -5.322 13.986 1.000 0.890 83 TYR A N 1
ATOM 1270 C CA . TYR A 1 83 ? -24.627 -5.614 14.733 1.000 0.890 83 TYR A CA 1
ATOM 1271 C C . TYR A 1 83 ? -24.630 -4.914 16.104 1.000 0.890 83 TYR A C 1
ATOM 1272 O O . TYR A 1 83 ? -25.268 -3.868 16.231 1.000 0.890 83 TYR A O 1
ATOM 1290 N N . PRO A 1 84 ? -23.967 -5.459 17.147 1.000 0.910 84 PRO A N 1
ATOM 1291 C CA . PRO A 1 84 ? -24.070 -4.900 18.499 1.000 0.910 84 PRO A CA 1
ATOM 1292 C C . PRO A 1 84 ? -23.504 -3.484 18.663 1.000 0.910 84 PRO A C 1
ATOM 1293 O O . PRO A 1 84 ? -23.919 -2.783 19.578 1.000 0.910 84 PRO A O 1
ATOM 1304 N N . ASP A 1 85 ? -22.567 -3.071 17.810 1.000 0.930 85 ASP A N 1
ATOM 1305 C CA . ASP A 1 85 ? -21.984 -1.723 17.799 1.000 0.930 85 ASP A CA 1
ATOM 1306 C C . ASP A 1 85 ? -22.806 -0.703 16.992 1.000 0.930 85 ASP A C 1
ATOM 1307 O O . ASP A 1 85 ? -22.498 0.486 17.044 1.000 0.930 85 ASP A O 1
ATOM 1316 N N . ASN A 1 86 ? -23.870 -1.145 16.312 1.000 0.940 86 ASN A N 1
ATOM 1317 C CA . ASN A 1 86 ? -24.779 -0.308 15.540 1.000 0.940 86 ASN A CA 1
ATOM 1318 C C . ASN A 1 86 ? -26.186 -0.315 16.172 1.000 0.940 86 ASN A C 1
ATOM 1319 O O . ASN A 1 86 ? -27.064 -1.085 15.759 1.000 0.940 86 ASN A O 1
ATOM 1330 N N . PRO A 1 87 ? -26.440 0.545 17.176 1.000 0.950 87 PRO A N 1
ATOM 1331 C CA . PRO A 1 87 ? -27.646 0.467 17.998 1.000 0.950 87 PRO A CA 1
ATOM 1332 C C . PRO A 1 87 ? -28.939 0.758 17.222 1.000 0.950 87 PRO A C 1
ATOM 1333 O O . PRO A 1 87 ? -30.012 0.335 17.644 1.000 0.950 87 PRO A O 1
ATOM 1344 N N . LYS A 1 88 ? -28.856 1.437 16.071 1.000 0.940 88 LYS A N 1
ATOM 1345 C CA . LYS A 1 88 ? -30.013 1.754 15.218 1.000 0.940 88 LYS A CA 1
ATOM 1346 C C . LYS A 1 88 ? -30.413 0.625 14.262 1.000 0.940 88 LYS A C 1
ATOM 1347 O O . LYS A 1 88 ? -31.475 0.711 13.656 1.000 0.940 88 LYS A O 1
ATOM 1366 N N . ALA A 1 89 ? -29.591 -0.420 14.114 1.000 0.940 89 ALA A N 1
ATOM 1367 C CA . ALA A 1 89 ? -29.700 -1.447 13.062 1.000 0.940 89 ALA A CA 1
ATOM 1368 C C . ALA A 1 89 ? -29.589 -0.913 11.614 1.000 0.940 89 ALA A C 1
ATOM 1369 O O . ALA A 1 89 ? -29.862 -1.626 10.643 1.000 0.940 89 ALA A O 1
ATOM 1376 N N . TYR A 1 90 ? -29.158 0.338 11.466 1.000 0.940 90 TYR A N 1
ATOM 1377 C CA . TYR A 1 90 ? -28.758 0.953 10.211 1.000 0.940 90 TYR A CA 1
ATOM 1378 C C . TYR A 1 90 ? -27.745 2.062 10.488 1.000 0.940 90 TYR A C 1
ATOM 1379 O O . TYR A 1 90 ? -27.783 2.697 11.539 1.000 0.940 90 TYR A O 1
ATOM 1397 N N . GLN A 1 91 ? -26.842 2.273 9.541 1.000 0.960 91 GLN A N 1
ATOM 1398 C CA . GLN A 1 91 ? -25.891 3.379 9.535 1.000 0.960 91 GLN A CA 1
ATOM 1399 C C . GLN A 1 91 ? -26.395 4.433 8.550 1.000 0.960 91 GLN A C 1
ATOM 1400 O O . GLN A 1 91 ? -26.759 4.094 7.420 1.000 0.960 91 GLN A O 1
ATOM 1414 N N . ILE A 1 92 ? -26.430 5.696 8.966 1.000 0.980 92 ILE A N 1
ATOM 1415 C CA . ILE A 1 92 ? -26.682 6.805 8.046 1.000 0.980 92 ILE A CA 1
ATOM 1416 C C . ILE A 1 92 ? -25.377 7.102 7.287 1.000 0.980 92 ILE A C 1
ATOM 1417 O O . ILE A 1 92 ? -24.365 7.457 7.892 1.000 0.980 92 ILE A O 1
ATOM 1433 N N . SER A 1 93 ? -25.402 6.926 5.968 1.000 0.980 93 SER A N 1
ATOM 1434 C CA . SER A 1 93 ? -24.274 7.114 5.035 1.000 0.980 93 SER A CA 1
ATOM 1435 C C . SER A 1 93 ? -24.804 7.750 3.737 1.000 0.980 93 SER A C 1
ATOM 1436 O O . SER A 1 93 ? -25.942 8.221 3.722 1.000 0.980 93 SER A O 1
ATOM 1444 N N . GLN A 1 94 ? -24.041 7.798 2.645 1.000 0.980 94 GLN A N 1
ATOM 1445 C CA . GLN A 1 94 ? -24.536 8.263 1.338 1.000 0.980 94 GLN A CA 1
ATOM 1446 C C . GLN A 1 94 ? -24.311 7.183 0.285 1.000 0.980 94 GLN A C 1
ATOM 1447 O O . GLN A 1 94 ? -23.203 6.664 0.170 1.000 0.980 94 GLN A O 1
ATOM 1461 N N . PHE A 1 95 ? -25.339 6.845 -0.501 1.000 0.960 95 PHE A N 1
ATOM 1462 C CA . PHE A 1 95 ? -25.249 5.749 -1.470 1.000 0.960 95 PHE A CA 1
ATOM 1463 C C . PHE A 1 95 ? -25.056 6.225 -2.914 1.000 0.960 95 PHE A C 1
ATOM 1464 O O . PHE A 1 95 ? -23.969 6.091 -3.459 1.000 0.960 95 PHE A O 1
ATOM 1481 N N . ASP A 1 96 ? -26.075 6.792 -3.543 1.000 0.950 96 ASP A N 1
ATOM 1482 C CA . ASP A 1 96 ? -26.106 7.157 -4.970 1.000 0.950 96 ASP A CA 1
ATOM 1483 C C . ASP A 1 96 ? -25.720 8.618 -5.251 1.000 0.950 96 ASP A C 1
ATOM 1484 O O . ASP A 1 96 ? -25.456 8.964 -6.396 1.000 0.950 96 ASP A O 1
ATOM 1493 N N . LYS A 1 97 ? -25.697 9.474 -4.222 1.000 0.970 97 LYS A N 1
ATOM 1494 C CA . LYS A 1 97 ? -25.296 10.888 -4.322 1.000 0.970 97 LYS A CA 1
ATOM 1495 C C . LYS A 1 97 ? -24.254 11.252 -3.255 1.000 0.970 97 LYS A C 1
ATOM 1496 O O . LYS A 1 97 ? -24.580 12.023 -2.347 1.000 0.970 97 LYS A O 1
ATOM 1515 N N . PRO A 1 98 ? -23.041 10.674 -3.291 1.000 0.980 98 PRO A N 1
ATOM 1516 C CA . PRO A 1 98 ? -21.961 11.040 -2.371 1.000 0.980 98 PRO A CA 1
ATOM 1517 C C . PRO A 1 98 ? -21.600 12.531 -2.489 1.000 0.980 98 PRO A C 1
ATOM 1518 O O . PRO A 1 98 ? -21.924 13.187 -3.477 1.000 0.980 98 PRO A O 1
ATOM 1529 N N . ILE A 1 99 ? -20.947 13.092 -1.468 1.000 0.980 99 ILE A N 1
ATOM 1530 C CA . ILE A 1 99 ? -20.595 14.520 -1.466 1.000 0.980 99 ILE A CA 1
ATOM 1531 C C . ILE A 1 99 ? -19.470 14.869 -2.458 1.000 0.980 99 ILE A C 1
ATOM 1532 O O . ILE A 1 99 ? -19.437 15.995 -2.959 1.000 0.980 99 ILE A O 1
ATOM 1548 N N . GLY A 1 100 ? -18.572 13.921 -2.749 1.000 0.990 100 GLY A N 1
ATOM 1549 C CA . GLY A 1 100 ? -17.507 14.060 -3.741 1.000 0.990 100 GLY A CA 1
ATOM 1550 C C . GLY A 1 100 ? -17.389 12.842 -4.660 1.000 0.990 100 GLY A C 1
ATOM 1551 O O . GLY A 1 100 ? -17.519 11.712 -4.193 1.000 0.990 100 GLY A O 1
ATOM 1555 N N . GLU A 1 101 ? -17.106 13.062 -5.946 1.000 0.990 101 GLU A N 1
ATOM 1556 C CA . GLU A 1 101 ? -16.897 12.005 -6.956 1.000 0.990 101 GLU A CA 1
ATOM 1557 C C . GLU A 1 101 ? -15.738 12.331 -7.906 1.000 0.990 101 GLU A C 1
ATOM 1558 O O . GLU A 1 101 ? -15.347 13.491 -8.044 1.000 0.990 101 GLU A O 1
ATOM 1570 N N . ASN A 1 102 ? -15.216 11.309 -8.593 1.000 0.990 102 ASN A N 1
ATOM 1571 C CA . ASN A 1 102 ? -14.259 11.439 -9.703 1.000 0.990 102 ASN A CA 1
ATOM 1572 C C . ASN A 1 102 ? -12.978 12.228 -9.360 1.000 0.990 102 ASN A C 1
ATOM 1573 O O . ASN A 1 102 ? -12.473 13.014 -10.165 1.000 0.990 102 ASN A O 1
ATOM 1584 N N . GLY A 1 103 ? -12.453 12.026 -8.153 1.000 0.990 103 GLY A N 1
ATOM 1585 C CA . GLY A 1 103 ? -11.187 12.600 -7.715 1.000 0.990 103 GLY A CA 1
ATOM 1586 C C . GLY A 1 103 ? -9.970 11.853 -8.245 1.000 0.990 103 GLY A C 1
ATOM 1587 O O . GLY A 1 103 ? -10.069 10.880 -8.994 1.000 0.990 103 GLY A O 1
ATOM 1591 N N . TRP A 1 104 ? -8.790 12.305 -7.834 1.000 0.990 104 TRP A N 1
ATOM 1592 C CA . TRP A 1 104 ? -7.528 11.627 -8.117 1.000 0.990 104 TRP A CA 1
ATOM 1593 C C . TRP A 1 104 ? -6.391 12.185 -7.266 1.000 0.990 104 TRP A C 1
ATOM 1594 O O . TRP A 1 104 ? -6.396 13.352 -6.866 1.000 0.990 104 TRP A O 1
ATOM 1615 N N . ILE A 1 105 ? -5.364 11.363 -7.064 1.000 0.970 105 ILE A N 1
ATOM 1616 C CA . ILE A 1 105 ? -4.078 11.783 -6.499 1.000 0.970 105 ILE A CA 1
ATOM 1617 C C . ILE A 1 105 ? -2.924 11.208 -7.322 1.000 0.970 105 ILE A C 1
ATOM 1618 O O . ILE A 1 105 ? -3.059 10.168 -7.968 1.000 0.970 105 ILE A O 1
ATOM 1634 N N . GLU A 1 106 ? -1.780 11.889 -7.314 1.000 0.960 106 GLU A N 1
ATOM 1635 C CA . GLU A 1 106 ? -0.554 11.409 -7.958 1.000 0.960 106 GLU A CA 1
ATOM 1636 C C . GLU A 1 106 ? 0.417 10.839 -6.923 1.000 0.960 106 GLU A C 1
ATOM 1637 O O . GLU A 1 106 ? 0.750 11.483 -5.924 1.000 0.960 106 GLU A O 1
ATOM 1649 N N . ILE A 1 107 ? 0.873 9.617 -7.185 1.000 0.940 107 ILE A N 1
ATOM 1650 C CA . ILE A 1 107 ? 1.856 8.888 -6.385 1.000 0.940 107 ILE A CA 1
ATOM 1651 C C . ILE A 1 107 ? 3.151 8.732 -7.173 1.000 0.940 107 ILE A C 1
ATOM 1652 O O . ILE A 1 107 ? 3.153 8.794 -8.404 1.000 0.940 107 ILE A O 1
ATOM 1668 N N . GLU A 1 108 ? 4.252 8.490 -6.470 1.000 0.900 108 GLU A N 1
ATOM 1669 C CA . GLU A 1 108 ? 5.561 8.268 -7.078 1.000 0.900 108 GLU A CA 1
ATOM 1670 C C . GLU A 1 108 ? 6.151 6.956 -6.551 1.000 0.900 108 GLU A C 1
ATOM 1671 O O . GLU A 1 108 ? 6.395 6.812 -5.355 1.000 0.900 108 GLU A O 1
ATOM 1683 N N . VAL A 1 109 ? 6.363 5.983 -7.442 1.000 0.910 109 VAL A N 1
ATOM 1684 C CA . VAL A 1 109 ? 6.923 4.665 -7.103 1.000 0.910 109 VAL A CA 1
ATOM 1685 C C . VAL A 1 109 ? 7.990 4.311 -8.130 1.000 0.910 109 VAL A C 1
ATOM 1686 O O . VAL A 1 109 ? 7.765 4.409 -9.335 1.000 0.910 109 VAL A O 1
ATOM 1699 N N . GLY A 1 110 ? 9.188 3.943 -7.668 1.000 0.840 110 GLY A N 1
ATOM 1700 C CA . GLY A 1 110 ? 10.305 3.613 -8.563 1.000 0.840 110 GLY A CA 1
ATOM 1701 C C . GLY A 1 110 ? 10.705 4.757 -9.509 1.000 0.840 110 GLY A C 1
ATOM 1702 O O . GLY A 1 110 ? 11.129 4.502 -10.634 1.000 0.840 110 GLY A O 1
ATOM 1706 N N . GLY A 1 111 ? 10.517 6.015 -9.089 1.000 0.840 111 GLY A N 1
ATOM 1707 C CA . GLY A 1 111 ? 10.782 7.208 -9.906 1.000 0.840 111 GLY A CA 1
ATOM 1708 C C . GLY A 1 111 ? 9.774 7.449 -11.036 1.000 0.840 111 GLY A C 1
ATOM 1709 O O . GLY A 1 111 ? 10.009 8.305 -11.888 1.000 0.840 111 GLY A O 1
ATOM 1713 N N . LYS A 1 112 ? 8.665 6.700 -11.074 1.000 0.880 112 LYS A N 1
ATOM 1714 C CA . LYS A 1 112 ? 7.556 6.926 -12.004 1.000 0.880 112 LYS A CA 1
ATOM 1715 C C . LYS A 1 112 ? 6.374 7.531 -11.258 1.000 0.880 112 LYS A C 1
ATOM 1716 O O . LYS A 1 112 ? 5.937 6.997 -10.239 1.000 0.880 112 LYS A O 1
ATOM 1735 N N . THR A 1 113 ? 5.841 8.620 -11.801 1.000 0.920 113 THR A N 1
ATOM 1736 C CA . THR A 1 113 ? 4.585 9.209 -11.334 1.000 0.920 113 THR A CA 1
ATOM 1737 C C . THR A 1 113 ? 3.408 8.459 -11.942 1.000 0.920 113 THR A C 1
ATOM 1738 O O . THR A 1 113 ? 3.390 8.192 -13.146 1.000 0.920 113 THR A O 1
ATOM 1749 N N . LYS A 1 114 ? 2.410 8.144 -11.121 1.000 0.960 114 LYS A N 1
ATOM 1750 C CA . LYS A 1 114 ? 1.160 7.522 -11.551 1.000 0.960 114 LYS A CA 1
ATOM 1751 C C . LYS A 1 114 ? -0.015 8.225 -10.889 1.000 0.960 114 LYS A C 1
ATOM 1752 O O . LYS A 1 114 ? 0.018 8.501 -9.693 1.000 0.960 114 LYS A O 1
ATOM 1771 N N . ARG A 1 115 ? -1.056 8.498 -11.671 1.000 0.980 115 ARG A N 1
ATOM 1772 C CA . ARG A 1 115 ? -2.327 9.014 -11.165 1.000 0.980 115 ARG A CA 1
ATOM 1773 C C . ARG A 1 115 ? -3.228 7.845 -10.785 1.000 0.980 115 ARG A C 1
ATOM 1774 O O . ARG A 1 115 ? -3.398 6.935 -11.591 1.000 0.980 115 ARG A O 1
ATOM 1795 N N . ILE A 1 116 ? -3.774 7.889 -9.577 1.000 0.990 116 ILE A N 1
ATOM 1796 C CA . ILE A 1 116 ? -4.768 6.941 -9.072 1.000 0.990 116 ILE A CA 1
ATOM 1797 C C . ILE A 1 116 ? -6.084 7.700 -8.932 1.000 0.990 116 ILE A C 1
ATOM 1798 O O . ILE A 1 116 ? -6.121 8.733 -8.254 1.000 0.990 116 ILE A O 1
ATOM 1814 N N . GLY A 1 117 ? -7.134 7.221 -9.594 1.000 0.990 117 GLY A N 1
ATOM 1815 C CA . GLY A 1 117 ? -8.474 7.777 -9.464 1.000 0.990 117 GLY A CA 1
ATOM 1816 C C . GLY A 1 117 ? -9.071 7.536 -8.078 1.000 0.990 117 GLY A C 1
ATOM 1817 O O . GLY A 1 117 ? -8.721 6.587 -7.374 1.000 0.990 117 GLY A O 1
ATOM 1821 N N . ILE A 1 118 ? -9.990 8.408 -7.686 1.000 0.990 118 ILE A N 1
ATOM 1822 C CA . ILE A 1 118 ? -10.839 8.273 -6.503 1.000 0.990 118 ILE A CA 1
ATOM 1823 C C . ILE A 1 118 ? -12.274 8.292 -7.010 1.000 0.990 118 ILE A C 1
ATOM 1824 O O . ILE A 1 118 ? -12.753 9.327 -7.467 1.000 0.990 118 ILE A O 1
ATOM 1840 N N . THR A 1 119 ? -12.961 7.155 -6.933 1.000 0.990 119 THR A N 1
ATOM 1841 C CA . THR A 1 119 ? -14.334 7.021 -7.426 1.000 0.990 119 THR A CA 1
ATOM 1842 C C . THR A 1 119 ? -15.265 7.970 -6.679 1.000 0.990 119 THR A C 1
ATOM 1843 O O . THR A 1 119 ? -16.045 8.700 -7.288 1.000 0.990 119 THR A O 1
ATOM 1854 N N . ARG A 1 120 ? -15.174 7.977 -5.343 1.000 0.980 120 ARG A N 1
ATOM 1855 C CA . ARG A 1 120 ? -16.100 8.704 -4.470 1.000 0.980 120 ARG A CA 1
ATOM 1856 C C . ARG A 1 120 ? -15.513 9.004 -3.097 1.000 0.980 120 ARG A C 1
ATOM 1857 O O . ARG A 1 120 ? -14.653 8.274 -2.599 1.000 0.980 120 ARG A O 1
ATOM 1878 N N . LEU A 1 121 ? -16.057 10.049 -2.484 1.000 0.990 121 LEU A N 1
ATOM 1879 C CA . LEU A 1 121 ? -15.924 10.389 -1.077 1.000 0.990 121 LEU A CA 1
ATOM 1880 C C . LEU A 1 121 ? -17.316 10.701 -0.520 1.000 0.990 121 LEU A C 1
ATOM 1881 O O . LEU A 1 121 ? -17.972 11.634 -0.987 1.000 0.990 121 LEU A O 1
ATOM 1897 N N . HIS A 1 122 ? -17.772 9.951 0.484 1.000 0.990 122 HIS A N 1
ATOM 1898 C CA . HIS A 1 122 ? -19.059 10.200 1.150 1.000 0.990 122 HIS A CA 1
ATOM 1899 C C . HIS A 1 122 ? -18.937 10.345 2.657 1.000 0.990 122 HIS A C 1
ATOM 1900 O O . HIS A 1 122 ? -18.016 9.816 3.268 1.000 0.990 122 HIS A O 1
ATOM 1914 N N . LEU A 1 123 ? -19.899 11.059 3.243 1.000 0.980 123 LEU A N 1
ATOM 1915 C CA . LEU A 1 123 ? -20.080 11.184 4.686 1.000 0.980 123 LEU A CA 1
ATOM 1916 C C . LEU A 1 123 ? -20.829 9.994 5.268 1.000 0.980 123 LEU A C 1
ATOM 1917 O O . LEU A 1 123 ? -21.835 9.549 4.719 1.000 0.980 123 LEU A O 1
ATOM 1933 N N . GLU A 1 124 ? -20.421 9.573 6.455 1.000 0.980 124 GLU A N 1
ATOM 1934 C CA . GLU A 1 124 ? -21.182 8.618 7.247 1.000 0.980 124 GLU A CA 1
ATOM 1935 C C . GLU A 1 124 ? -20.933 8.769 8.743 1.000 0.980 124 GLU A C 1
ATOM 1936 O O . GLU A 1 124 ? -20.060 9.515 9.188 1.000 0.980 124 GLU A O 1
ATOM 1948 N N . GLU A 1 125 ? -21.748 8.088 9.540 1.000 0.980 125 GLU A N 1
ATOM 1949 C CA . GLU A 1 125 ? -21.511 7.958 10.973 1.000 0.980 125 GLU A CA 1
ATOM 1950 C C . GLU A 1 125 ? -20.713 6.696 11.306 1.000 0.980 125 GLU A C 1
ATOM 1951 O O . GLU A 1 125 ? -21.000 5.625 10.777 1.000 0.980 125 GLU A O 1
ATOM 1963 N N . ASP A 1 126 ? -19.747 6.793 12.216 1.000 0.960 126 ASP A N 1
ATOM 1964 C CA . ASP A 1 126 ? -19.027 5.625 12.723 1.000 0.960 126 ASP A CA 1
ATOM 1965 C C . ASP A 1 126 ? -19.902 4.763 13.639 1.000 0.960 126 ASP A C 1
ATOM 1966 O O . ASP A 1 126 ? -20.866 5.248 14.242 1.000 0.960 126 ASP A O 1
ATOM 1975 N N . ALA A 1 127 ? -19.498 3.501 13.778 1.000 0.950 127 ALA A N 1
ATOM 1976 C CA . ALA A 1 127 ? -20.061 2.540 14.712 1.000 0.950 127 ALA A CA 1
ATOM 1977 C C . ALA A 1 127 ? -19.416 2.640 16.110 1.000 0.950 127 ALA A C 1
ATOM 1978 O O . ALA A 1 127 ? -18.328 3.200 16.317 1.000 0.950 127 ALA A O 1
ATOM 1985 N N . GLY A 1 128 ? -20.067 2.019 17.096 1.000 0.940 128 GLY A N 1
ATOM 1986 C CA . GLY A 1 128 ? -19.463 1.744 18.399 1.000 0.940 128 GLY A CA 1
ATOM 1987 C C . GLY A 1 128 ? -18.205 0.860 18.312 1.000 0.940 128 GLY A C 1
ATOM 1988 O O . GLY A 1 128 ? -17.712 0.488 17.244 1.000 0.940 128 GLY A O 1
ATOM 1992 N N . LYS A 1 129 ? -17.642 0.514 19.471 1.000 0.910 129 LYS A N 1
ATOM 1993 C CA . LYS A 1 129 ? -16.503 -0.405 19.577 1.000 0.910 129 LYS A CA 1
ATOM 1994 C C . LYS A 1 129 ? -16.898 -1.646 20.366 1.000 0.910 129 LYS A C 1
ATOM 1995 O O . LYS A 1 129 ? -17.326 -1.558 21.516 1.000 0.910 129 LYS A O 1
ATOM 2014 N N . LEU A 1 130 ? -16.696 -2.809 19.755 1.000 0.890 130 LEU A N 1
ATOM 2015 C CA . LEU A 1 130 ? -16.841 -4.113 20.392 1.000 0.890 130 LEU A CA 1
ATOM 2016 C C . LEU A 1 130 ? -15.500 -4.590 20.945 1.000 0.890 130 LEU A C 1
ATOM 2017 O O . LEU A 1 130 ? -14.483 -4.584 20.254 1.000 0.890 130 LEU A O 1
ATOM 2033 N N . THR A 1 131 ? -15.512 -5.038 22.197 1.000 0.870 131 THR A N 1
ATOM 2034 C CA . THR A 1 131 ? -14.372 -5.711 22.825 1.000 0.870 131 THR A CA 1
ATOM 2035 C C . THR A 1 131 ?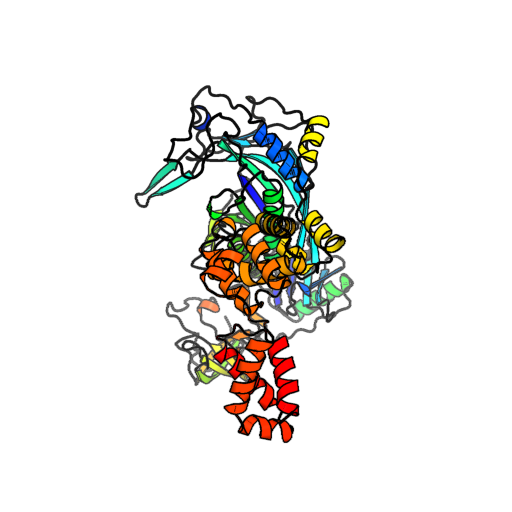 -14.799 -7.110 23.236 1.000 0.870 131 THR A C 1
ATOM 2036 O O . THR A 1 131 ? -15.658 -7.280 24.102 1.000 0.870 131 THR A O 1
ATOM 2047 N N . HIS A 1 132 ? -14.203 -8.119 22.610 1.000 0.850 132 HIS A N 1
ATOM 2048 C CA . HIS A 1 132 ? -14.454 -9.515 22.952 1.000 0.850 132 HIS A CA 1
ATOM 2049 C C . HIS A 1 132 ? -13.667 -9.886 24.212 1.000 0.850 132 HIS A C 1
ATOM 2050 O O . HIS A 1 132 ? -12.450 -9.698 24.264 1.000 0.850 132 HIS A O 1
ATOM 2064 N N . THR A 1 133 ? -14.353 -10.397 25.233 1.000 0.860 133 THR A N 1
ATOM 2065 C CA . THR A 1 133 ? -13.702 -10.883 26.454 1.000 0.860 133 THR A CA 1
ATOM 2066 C C . THR A 1 133 ? -13.364 -12.369 26.309 1.000 0.860 133 THR A C 1
ATOM 2067 O O . THR A 1 133 ? -13.973 -13.086 25.513 1.000 0.860 133 THR A O 1
ATOM 2078 N N . GLY A 1 134 ? -12.393 -12.865 27.083 1.000 0.820 134 GLY A N 1
ATOM 2079 C CA . GLY A 1 134 ? -12.040 -14.295 27.094 1.000 0.820 134 GLY A CA 1
ATOM 2080 C C . GLY A 1 134 ? -13.140 -15.215 27.645 1.000 0.820 134 GLY A C 1
ATOM 2081 O O . GLY A 1 134 ? -13.056 -16.428 27.481 1.000 0.820 134 GLY A O 1
ATOM 2085 N N . ASP A 1 135 ? -14.181 -14.640 28.255 1.000 0.870 135 ASP A N 1
ATOM 2086 C CA . ASP A 1 135 ? -15.253 -15.344 28.968 1.000 0.870 135 ASP A CA 1
ATOM 2087 C C . ASP A 1 135 ? -16.490 -15.628 28.093 1.000 0.870 135 ASP A C 1
ATOM 2088 O O . ASP A 1 135 ? -17.537 -16.047 28.587 1.000 0.870 135 ASP A O 1
ATOM 2097 N N . GLY A 1 136 ? -16.394 -15.392 26.782 1.000 0.850 136 GLY A N 1
ATOM 2098 C CA . GLY A 1 136 ? -17.445 -15.736 25.821 1.000 0.850 136 GLY A CA 1
ATOM 2099 C C . GLY A 1 136 ? -18.576 -14.712 25.687 1.000 0.850 136 GLY A C 1
ATOM 2100 O O . GLY A 1 136 ? -19.559 -14.985 25.003 1.000 0.850 136 GLY A O 1
ATOM 2104 N N . TYR A 1 137 ? -18.447 -13.529 26.286 1.000 0.870 137 TYR A N 1
ATOM 2105 C CA . TYR A 1 137 ? -19.325 -12.388 26.017 1.000 0.870 137 TYR A CA 1
ATOM 2106 C C . TYR A 1 137 ? -18.532 -11.225 25.413 1.000 0.870 137 TYR A C 1
ATOM 2107 O O . TYR A 1 137 ? -17.308 -11.253 25.307 1.000 0.870 137 TYR A O 1
ATOM 2125 N N . SER A 1 138 ? -19.236 -10.201 24.941 1.000 0.900 138 SER A N 1
ATOM 2126 C CA . SER A 1 138 ? -18.615 -9.002 24.374 1.000 0.900 138 SER A CA 1
ATOM 2127 C C . SER A 1 138 ? -19.127 -7.767 25.095 1.000 0.900 138 SER A C 1
ATOM 2128 O O . SER A 1 138 ? -20.286 -7.714 25.503 1.000 0.900 138 SER A O 1
ATOM 2136 N N . LEU A 1 139 ? -18.248 -6.786 25.261 1.000 0.930 139 LEU A N 1
ATOM 2137 C CA . LEU A 1 139 ? -18.578 -5.473 25.797 1.000 0.930 139 LEU A CA 1
ATOM 2138 C C . LEU A 1 139 ? -18.714 -4.489 24.638 1.000 0.930 139 LEU A C 1
ATOM 2139 O O . LEU A 1 139 ? -17.939 -4.554 23.681 1.000 0.930 139 LEU A O 1
ATOM 2155 N N . VAL A 1 140 ? -19.690 -3.590 24.739 1.000 0.940 140 VAL A N 1
ATOM 2156 C CA . VAL A 1 140 ? -19.958 -2.569 23.724 1.000 0.940 140 VAL A CA 1
ATOM 2157 C C . VAL A 1 140 ? -19.775 -1.185 24.337 1.000 0.940 140 VAL A C 1
ATOM 2158 O O . VAL A 1 140 ? -20.349 -0.878 25.386 1.000 0.940 140 VAL A O 1
ATOM 2171 N N . ASP A 1 141 ? -18.968 -0.362 23.672 1.000 0.940 141 ASP A N 1
ATOM 2172 C CA . ASP A 1 141 ? -18.793 1.057 23.969 1.000 0.940 141 ASP A CA 1
ATOM 2173 C C . ASP A 1 141 ? -19.300 1.905 22.791 1.000 0.940 141 ASP A C 1
ATOM 2174 O O . ASP A 1 141 ? -18.722 1.889 21.702 1.000 0.940 141 ASP A O 1
ATOM 2183 N N . PHE A 1 142 ? -20.385 2.651 23.006 1.000 0.960 142 PHE A N 1
ATOM 2184 C CA . PHE A 1 142 ? -21.008 3.540 22.022 1.000 0.960 142 PHE A CA 1
ATOM 2185 C C . PHE A 1 142 ? -20.413 4.959 22.019 1.000 0.960 142 PHE A C 1
ATOM 2186 O O . PHE A 1 142 ? -20.929 5.832 21.323 1.000 0.960 142 PHE A O 1
ATOM 2203 N N . ASN A 1 143 ? -19.316 5.224 22.742 1.000 0.950 143 ASN A N 1
ATOM 2204 C CA . ASN A 1 143 ? -18.647 6.533 22.709 1.000 0.950 143 ASN A CA 1
ATOM 2205 C C . ASN A 1 143 ? -18.341 7.004 21.281 1.000 0.950 143 ASN A C 1
ATOM 2206 O O . ASN A 1 143 ? -18.556 8.173 20.973 1.000 0.950 143 ASN A O 1
ATOM 2217 N N . ARG A 1 144 ? -17.924 6.086 20.404 1.000 0.950 144 ARG A N 1
ATOM 2218 C CA . ARG A 1 144 ? -17.614 6.368 18.996 1.000 0.950 144 ARG A CA 1
ATOM 2219 C C . ARG A 1 144 ? -18.827 6.326 18.062 1.000 0.950 144 ARG A C 1
ATOM 2220 O O . ARG A 1 144 ? -18.765 6.873 16.968 1.000 0.950 144 ARG A O 1
ATOM 2241 N N . GLN A 1 145 ? -19.944 5.735 18.497 1.000 0.960 145 GLN A N 1
ATOM 2242 C CA . GLN A 1 145 ? -21.153 5.688 17.676 1.000 0.960 145 GLN A CA 1
ATOM 2243 C C . GLN A 1 145 ? -21.587 7.106 17.326 1.000 0.960 145 GLN A C 1
ATOM 2244 O O . GLN A 1 145 ? -21.868 7.889 18.234 1.000 0.960 145 GLN A O 1
ATOM 2258 N N . GLY A 1 146 ? -21.681 7.423 16.038 1.000 0.970 146 GLY A N 1
ATOM 2259 C CA . GLY A 1 146 ? -22.057 8.757 15.581 1.000 0.970 146 GLY A CA 1
ATOM 2260 C C . GLY A 1 146 ? -20.883 9.709 15.338 1.000 0.970 146 GLY A C 1
ATOM 2261 O O . GLY A 1 146 ? -21.131 10.866 14.995 1.000 0.970 146 GLY A O 1
ATOM 2265 N N . THR A 1 147 ? -19.620 9.303 15.517 1.000 0.970 147 THR A N 1
ATOM 2266 C CA . THR A 1 147 ? -18.499 10.169 15.111 1.000 0.970 147 THR A CA 1
ATOM 2267 C C . THR A 1 147 ? -18.520 10.358 13.585 1.000 0.970 147 THR A C 1
ATOM 2268 O O . THR A 1 147 ? -18.802 9.389 12.881 1.000 0.970 147 THR A O 1
ATOM 2279 N N . PRO A 1 148 ? -18.290 11.569 13.035 1.000 0.980 148 PRO A N 1
ATOM 2280 C CA . PRO A 1 148 ? -18.335 11.755 11.591 1.000 0.980 148 PRO A CA 1
ATOM 2281 C C . PRO A 1 148 ? -17.145 11.084 10.909 1.000 0.980 148 PRO A C 1
ATOM 2282 O O . PRO A 1 148 ? -15.992 11.325 11.270 1.000 0.980 148 PRO A O 1
ATOM 2293 N N . LEU A 1 149 ? -17.435 10.310 9.873 1.000 0.980 149 LEU A N 1
ATOM 2294 C CA . LEU A 1 149 ? -16.459 9.710 8.982 1.000 0.980 149 LEU A CA 1
ATOM 2295 C C . LEU A 1 149 ? -16.646 10.229 7.563 1.000 0.980 149 LEU A C 1
ATOM 2296 O O . LEU A 1 149 ? -17.750 10.596 7.153 1.000 0.980 149 LEU A O 1
ATOM 2312 N N . VAL A 1 150 ? -15.560 10.185 6.802 1.000 0.990 150 VAL A N 1
ATOM 2313 C CA . VAL A 1 150 ? -15.629 10.092 5.347 1.000 0.990 150 VAL A CA 1
ATOM 2314 C C . VAL A 1 150 ? -15.028 8.776 4.890 1.000 0.990 150 VAL A C 1
ATOM 2315 O O . VAL A 1 150 ? -13.958 8.389 5.358 1.000 0.990 150 VAL A O 1
ATOM 2328 N N . GLU A 1 151 ? -15.709 8.101 3.977 1.000 0.980 151 GLU A N 1
ATOM 2329 C CA . GLU A 1 151 ? -15.183 6.933 3.277 1.000 0.980 151 GLU A CA 1
ATOM 2330 C C . GLU A 1 151 ? -14.684 7.386 1.905 1.000 0.980 151 GLU A C 1
ATOM 2331 O O . GLU A 1 151 ? -15.391 8.079 1.174 1.000 0.980 151 GLU A O 1
ATOM 2343 N N . ILE A 1 152 ? -13.448 7.026 1.581 1.000 0.990 152 ILE A N 1
ATOM 2344 C CA . ILE A 1 152 ? -12.742 7.398 0.361 1.000 0.990 152 ILE A CA 1
ATOM 2345 C C . ILE A 1 152 ? -12.426 6.106 -0.380 1.000 0.990 152 ILE A C 1
ATOM 2346 O O . ILE A 1 152 ? -11.651 5.279 0.110 1.000 0.990 152 ILE A O 1
ATOM 2362 N N . VAL A 1 153 ? -13.006 5.944 -1.565 1.000 0.990 153 VAL A N 1
ATOM 2363 C CA . VAL A 1 153 ? -12.864 4.726 -2.369 1.000 0.990 153 VAL A CA 1
ATOM 2364 C C . VAL A 1 153 ? -11.994 5.028 -3.579 1.000 0.990 153 VAL A C 1
ATOM 2365 O O . VAL A 1 153 ? -12.337 5.890 -4.392 1.000 0.990 153 VAL A O 1
ATOM 2378 N N . SER A 1 154 ? -10.860 4.338 -3.701 1.000 0.990 154 SER A N 1
ATOM 2379 C CA . SER A 1 154 ? -10.008 4.468 -4.884 1.000 0.990 154 SER A CA 1
ATOM 2380 C C . SER A 1 154 ? -10.635 3.764 -6.087 1.000 0.990 154 SER A C 1
ATOM 2381 O O . SER A 1 154 ? -11.244 2.700 -5.947 1.000 0.990 154 SER A O 1
ATOM 2389 N N . GLU A 1 155 ? -10.374 4.283 -7.283 1.000 0.980 155 GLU A N 1
ATOM 2390 C CA . GLU A 1 155 ? -10.478 3.465 -8.489 1.000 0.980 155 GLU A CA 1
ATOM 2391 C C . GLU A 1 155 ? -9.528 2.260 -8.360 1.000 0.980 155 GLU A C 1
ATOM 2392 O O . GLU A 1 155 ? -8.482 2.350 -7.691 1.000 0.980 155 GLU A O 1
ATOM 2404 N N . PRO A 1 156 ? -9.843 1.114 -8.986 1.000 0.970 156 PRO A N 1
ATOM 2405 C CA . PRO A 1 156 ? -8.974 -0.049 -9.001 1.000 0.970 156 PRO A CA 1
ATOM 2406 C C . PRO A 1 156 ? -7.811 0.162 -9.987 1.000 0.970 156 PRO A C 1
ATOM 2407 O O . PRO A 1 156 ? -7.567 -0.668 -10.861 1.000 0.970 156 PRO A O 1
ATOM 2418 N N . ASP A 1 157 ? -7.087 1.278 -9.863 1.000 0.980 157 ASP A N 1
ATOM 2419 C CA . ASP A 1 157 ? -5.932 1.671 -10.683 1.000 0.980 157 ASP A CA 1
ATOM 2420 C C . ASP A 1 157 ? -4.603 1.182 -10.094 1.000 0.980 157 ASP A C 1
ATOM 2421 O O . ASP A 1 157 ? -3.589 1.114 -10.797 1.000 0.980 157 ASP A O 1
ATOM 2430 N N . ILE A 1 158 ? -4.590 0.828 -8.807 1.000 0.980 158 ILE A N 1
ATOM 2431 C CA . ILE A 1 158 ? -3.398 0.370 -8.090 1.000 0.980 158 ILE A CA 1
ATOM 2432 C C . ILE A 1 158 ? -3.025 -1.036 -8.595 1.000 0.980 158 ILE A C 1
ATOM 2433 O O . ILE A 1 158 ? -3.883 -1.909 -8.767 1.000 0.980 158 ILE A O 1
ATOM 2449 N N . ARG A 1 159 ? -1.737 -1.248 -8.891 1.000 0.970 159 ARG A N 1
ATOM 2450 C CA . ARG A 1 159 ? -1.192 -2.476 -9.506 1.000 0.970 159 ARG A CA 1
ATOM 2451 C C . ARG A 1 159 ? -0.120 -3.170 -8.679 1.000 0.970 159 ARG A C 1
ATOM 2452 O O . ARG A 1 159 ? 0.285 -4.285 -9.015 1.000 0.970 159 ARG A O 1
ATOM 2473 N N . THR A 1 160 ? 0.362 -2.542 -7.610 1.000 0.970 160 THR A N 1
ATOM 2474 C CA . THR A 1 160 ? 1.342 -3.167 -6.716 1.000 0.970 160 THR A CA 1
ATOM 2475 C C . THR A 1 160 ? 1.066 -2.848 -5.247 1.000 0.970 160 THR A C 1
ATOM 2476 O O . THR A 1 160 ? 0.466 -1.813 -4.938 1.000 0.970 160 THR A O 1
ATOM 2487 N N . PRO A 1 161 ? 1.519 -3.711 -4.322 1.000 0.980 161 PRO A N 1
ATOM 2488 C CA . PRO A 1 161 ? 1.525 -3.398 -2.898 1.000 0.980 161 PRO A CA 1
ATOM 2489 C C . PRO A 1 161 ? 2.282 -2.101 -2.560 1.000 0.980 161 PRO A C 1
ATOM 2490 O O . PRO A 1 161 ? 1.848 -1.363 -1.677 1.000 0.980 161 PRO A O 1
ATOM 2501 N N . GLU A 1 162 ? 3.377 -1.782 -3.263 1.000 0.970 162 GLU A N 1
ATOM 2502 C CA . GLU A 1 162 ? 4.104 -0.513 -3.089 1.000 0.970 162 GLU A CA 1
ATOM 2503 C C . GLU A 1 162 ? 3.273 0.697 -3.534 1.000 0.970 162 GLU A C 1
ATOM 2504 O O . GLU A 1 162 ? 3.262 1.714 -2.846 1.000 0.970 162 GLU A O 1
ATOM 2516 N N . GLU A 1 163 ? 2.549 0.598 -4.654 1.000 0.980 163 GLU A N 1
ATOM 2517 C CA . GLU A 1 163 ? 1.619 1.647 -5.083 1.000 0.980 163 GLU A CA 1
ATOM 2518 C C . GLU A 1 163 ? 0.488 1.839 -4.066 1.000 0.980 163 GLU A C 1
ATOM 2519 O O . GLU A 1 163 ? 0.100 2.975 -3.805 1.000 0.980 163 GLU A O 1
ATOM 2531 N N . ALA A 1 164 ? -0.002 0.758 -3.446 1.000 0.990 164 ALA A N 1
ATOM 2532 C CA . ALA A 1 164 ? -0.996 0.838 -2.377 1.000 0.990 164 ALA A CA 1
ATOM 2533 C C . ALA A 1 164 ? -0.450 1.585 -1.149 1.000 0.990 164 ALA A C 1
ATOM 2534 O O . ALA A 1 164 ? -1.132 2.452 -0.599 1.000 0.990 164 ALA A O 1
ATOM 2541 N N . TYR A 1 165 ? 0.791 1.292 -0.745 1.000 0.970 165 TYR A N 1
ATOM 2542 C CA . TYR A 1 165 ? 1.470 2.020 0.329 1.000 0.970 165 TYR A CA 1
ATOM 2543 C C . TYR A 1 165 ? 1.619 3.509 -0.017 1.000 0.970 165 TYR A C 1
ATOM 2544 O O . TYR A 1 165 ? 1.209 4.368 0.764 1.000 0.970 165 TYR A O 1
ATOM 2562 N N . ALA A 1 166 ? 2.150 3.820 -1.204 1.000 0.950 166 ALA A N 1
ATOM 2563 C CA . ALA A 1 166 ? 2.374 5.194 -1.651 1.000 0.950 166 ALA A CA 1
ATOM 2564 C C . ALA A 1 166 ? 1.063 5.986 -1.775 1.000 0.950 166 ALA A C 1
ATOM 2565 O O . ALA A 1 166 ? 1.015 7.158 -1.405 1.000 0.950 166 ALA A O 1
ATOM 2572 N N . TYR A 1 167 ? -0.016 5.346 -2.240 1.000 0.980 167 TYR A N 1
ATOM 2573 C CA . TYR A 1 167 ? -1.356 5.931 -2.268 1.000 0.980 167 TYR A CA 1
ATOM 2574 C C . TYR A 1 167 ? -1.838 6.303 -0.869 1.000 0.980 167 TYR A C 1
ATOM 2575 O O . TYR A 1 167 ? -2.285 7.428 -0.664 1.000 0.980 167 TYR A O 1
ATOM 2593 N N . LEU A 1 168 ? -1.716 5.400 0.106 1.000 0.970 168 LEU A N 1
ATOM 2594 C CA . LEU A 1 168 ? -2.159 5.662 1.477 1.000 0.970 168 LEU A CA 1
ATOM 2595 C C . LEU A 1 168 ? -1.362 6.778 2.146 1.000 0.970 168 LEU A C 1
ATOM 2596 O O . LEU A 1 168 ? -1.942 7.635 2.811 1.000 0.970 168 LEU A O 1
ATOM 2612 N N . GLU A 1 169 ? -0.046 6.796 1.948 1.000 0.920 169 GLU A N 1
ATOM 2613 C CA . GLU A 1 169 ? 0.825 7.841 2.481 1.000 0.920 169 GLU A CA 1
ATOM 2614 C C . GLU A 1 169 ? 0.491 9.206 1.863 1.000 0.920 169 GLU A C 1
ATOM 2615 O O . GLU A 1 169 ? 0.334 10.202 2.577 1.000 0.920 169 GLU A O 1
ATOM 2627 N N . LYS A 1 170 ? 0.266 9.235 0.543 1.000 0.940 170 LYS A N 1
ATOM 2628 C CA . LYS A 1 170 ? -0.159 10.432 -0.184 1.000 0.940 170 LYS A CA 1
ATOM 2629 C C . LYS A 1 170 ? -1.530 10.930 0.272 1.000 0.940 170 LYS A C 1
ATOM 2630 O O . LYS A 1 170 ? -1.683 12.117 0.556 1.000 0.940 170 LYS A O 1
ATOM 2649 N N . LEU A 1 171 ? -2.504 10.028 0.369 1.000 0.970 171 LEU A N 1
ATOM 2650 C CA . LEU A 1 171 ? -3.862 10.319 0.819 1.000 0.970 171 LEU A CA 1
ATOM 2651 C C . LEU A 1 171 ? -3.848 10.893 2.241 1.000 0.970 171 LEU A C 1
ATOM 2652 O O . LEU A 1 171 ? -4.407 11.964 2.476 1.000 0.970 171 LEU A O 1
ATOM 2668 N N . LYS A 1 172 ? -3.152 10.221 3.171 1.000 0.960 172 LYS A N 1
ATOM 2669 C CA . LYS A 1 172 ? -2.963 10.682 4.554 1.000 0.960 172 LYS A CA 1
ATOM 2670 C C . LYS A 1 172 ? -2.386 12.096 4.585 1.000 0.960 172 LYS A C 1
ATOM 2671 O O . LYS A 1 172 ? -2.916 12.945 5.298 1.000 0.960 172 LYS A O 1
ATOM 2690 N N . SER A 1 173 ? -1.332 12.347 3.807 1.000 0.930 173 SER A N 1
ATOM 2691 C CA . SER A 1 173 ? -0.674 13.654 3.743 1.000 0.930 173 SER A CA 1
ATOM 2692 C C . SER A 1 173 ? -1.647 14.751 3.301 1.000 0.930 173 SER A C 1
ATOM 2693 O O . SER A 1 173 ? -1.836 15.729 4.024 1.000 0.930 173 SER A O 1
ATOM 2701 N N . ILE A 1 174 ? -2.356 14.564 2.181 1.000 0.970 174 ILE A N 1
ATOM 2702 C CA . ILE A 1 174 ? -3.325 15.549 1.672 1.000 0.970 174 ILE A CA 1
ATOM 2703 C C . ILE A 1 174 ? -4.408 15.850 2.717 1.000 0.970 174 ILE A C 1
ATOM 2704 O O . ILE A 1 174 ? -4.673 17.018 3.008 1.000 0.970 174 ILE A O 1
ATOM 2720 N N . ILE A 1 175 ? -4.996 14.818 3.331 1.000 0.970 175 ILE A N 1
ATOM 2721 C CA . ILE A 1 175 ? -6.053 14.992 4.334 1.000 0.970 175 ILE A CA 1
ATOM 2722 C C . ILE A 1 175 ? -5.534 15.711 5.584 1.000 0.970 175 ILE A C 1
ATOM 2723 O O . ILE A 1 175 ? -6.172 16.670 6.027 1.000 0.970 175 ILE A O 1
ATOM 2739 N N . GLN A 1 176 ? -4.373 15.328 6.127 1.000 0.930 176 GLN A N 1
ATOM 2740 C CA . GLN A 1 176 ? -3.777 16.031 7.270 1.000 0.930 176 GLN A CA 1
ATOM 2741 C C . GLN A 1 176 ? -3.542 17.515 6.958 1.000 0.930 176 GLN A C 1
ATOM 2742 O O . GLN A 1 176 ? -3.819 18.372 7.799 1.000 0.930 176 GLN A O 1
ATOM 2756 N N . TYR A 1 177 ? -3.092 17.839 5.741 1.000 0.950 177 TYR A N 1
ATOM 2757 C CA . TYR A 1 177 ? -2.888 19.220 5.301 1.000 0.950 177 TYR A CA 1
ATOM 2758 C C . TYR A 1 177 ? -4.166 20.060 5.355 1.000 0.950 177 TYR A C 1
ATOM 2759 O O . TYR A 1 177 ? -4.108 21.214 5.780 1.000 0.950 177 TYR A O 1
ATOM 2777 N N . THR A 1 178 ? -5.328 19.487 5.019 1.000 0.960 178 THR A N 1
ATOM 2778 C CA . THR A 1 178 ? -6.617 20.201 5.117 1.000 0.960 178 THR A CA 1
ATOM 2779 C C . THR A 1 178 ? -7.017 20.565 6.554 1.000 0.960 178 THR A C 1
ATOM 2780 O O . THR A 1 178 ? -7.814 21.494 6.751 1.000 0.960 178 THR A O 1
ATOM 2791 N N . GLY A 1 179 ? -6.467 19.852 7.547 1.000 0.940 179 GLY A N 1
ATOM 2792 C CA . GLY A 1 179 ? -6.750 20.010 8.975 1.000 0.940 179 GLY A CA 1
ATOM 2793 C C . GLY A 1 179 ? -8.057 19.367 9.447 1.000 0.940 179 GLY A C 1
ATOM 2794 O O . GLY A 1 179 ? -8.453 19.585 10.589 1.000 0.940 179 GLY A O 1
ATOM 2798 N N . VAL A 1 180 ? -8.737 18.597 8.593 1.000 0.970 180 VAL A N 1
ATOM 2799 C CA . VAL A 1 180 ? -10.040 17.990 8.925 1.000 0.970 180 VAL A CA 1
ATOM 2800 C C . VAL A 1 180 ? -9.925 16.729 9.782 1.000 0.970 180 VAL A C 1
ATOM 2801 O O . VAL A 1 180 ? -10.910 16.319 10.385 1.000 0.970 180 VAL A O 1
ATOM 2814 N N . SER A 1 181 ? -8.740 16.117 9.845 1.000 0.960 181 SER A N 1
ATOM 2815 C CA . SER A 1 181 ? -8.444 14.909 10.618 1.000 0.960 181 SER A CA 1
ATOM 2816 C C . SER A 1 181 ? -6.960 14.861 10.984 1.000 0.960 181 SER A C 1
ATOM 2817 O O . SER A 1 181 ? -6.125 15.433 10.284 1.000 0.960 181 SER A O 1
ATOM 2825 N N . ASP A 1 182 ? -6.619 14.162 12.066 1.000 0.880 182 ASP A N 1
ATOM 2826 C CA . ASP A 1 182 ? -5.233 13.834 12.425 1.000 0.880 182 ASP A CA 1
ATOM 2827 C C . ASP A 1 182 ? -4.711 12.559 11.744 1.000 0.880 182 ASP A C 1
ATOM 2828 O O . ASP A 1 182 ? -3.498 12.359 11.697 1.000 0.880 182 ASP A O 1
ATOM 2837 N N . CYS A 1 183 ? -5.589 11.746 11.149 1.000 0.910 183 CYS A N 1
ATOM 2838 C CA . CYS A 1 183 ? -5.245 10.564 10.352 1.000 0.910 183 CYS A CA 1
ATOM 2839 C C . CYS A 1 183 ? -4.295 9.560 11.044 1.000 0.910 183 CYS A C 1
ATOM 2840 O O . CYS A 1 183 ? -3.377 9.020 10.413 1.000 0.910 183 CYS A O 1
ATOM 2848 N N . LYS A 1 184 ? -4.489 9.312 12.340 1.000 0.850 184 LYS A N 1
ATOM 2849 C CA . LYS A 1 184 ? -3.706 8.366 13.143 1.000 0.850 184 LYS A CA 1
ATOM 2850 C C . LYS A 1 184 ? -4.330 6.975 13.115 1.000 0.850 184 LYS A C 1
ATOM 2851 O O . LYS A 1 184 ? -5.406 6.744 13.669 1.000 0.850 184 LYS A O 1
ATOM 2870 N N . MET A 1 185 ? -3.626 6.016 12.515 1.000 0.860 185 MET A N 1
ATOM 2871 C CA . MET A 1 185 ? -4.111 4.632 12.453 1.000 0.860 185 MET A CA 1
ATOM 2872 C C . MET A 1 185 ? -4.175 3.966 13.833 1.000 0.860 185 MET A C 1
ATOM 2873 O O . MET A 1 185 ? -5.129 3.240 14.100 1.000 0.860 185 MET A O 1
ATOM 2887 N N . GLU A 1 186 ? -3.226 4.244 14.736 1.000 0.800 186 GLU A N 1
ATOM 2888 C CA . GLU A 1 186 ? -3.241 3.671 16.094 1.000 0.800 186 GLU A CA 1
ATOM 2889 C C . GLU A 1 186 ? -4.418 4.141 16.965 1.000 0.800 186 GLU A C 1
ATOM 2890 O O . GLU A 1 186 ? -4.898 3.380 17.808 1.000 0.800 186 GLU A O 1
ATOM 2902 N N . GLU A 1 187 ? -4.910 5.365 16.756 1.000 0.830 187 GLU A N 1
ATOM 2903 C CA . GLU A 1 187 ? -6.097 5.892 17.448 1.000 0.830 187 GLU A CA 1
ATOM 2904 C C . GLU A 1 187 ? -7.403 5.494 16.728 1.000 0.830 187 GLU A C 1
ATOM 2905 O O . GLU A 1 187 ? -8.480 5.527 17.323 1.000 0.830 187 GLU A O 1
ATOM 2917 N N . GLY A 1 188 ? -7.306 5.028 15.476 1.000 0.880 188 GLY A N 1
ATOM 2918 C CA . GLY A 1 188 ? -8.434 4.606 14.644 1.000 0.880 188 GLY A CA 1
ATOM 2919 C C . GLY A 1 188 ? -9.050 5.718 13.791 1.000 0.880 188 GLY A C 1
ATOM 2920 O O . GLY A 1 188 ? -10.044 5.454 13.104 1.000 0.880 188 GLY A O 1
ATOM 2924 N N . SER A 1 189 ? -8.446 6.914 13.783 1.000 0.920 189 SER A N 1
ATOM 2925 C CA . SER A 1 189 ? -8.931 8.058 13.003 1.000 0.920 189 SER A CA 1
ATOM 2926 C C . SER A 1 189 ? -8.609 7.962 11.512 1.000 0.920 189 SER A C 1
ATOM 2927 O O . SER A 1 189 ? -9.185 8.689 10.706 1.000 0.920 189 SER A O 1
ATOM 2935 N N . LEU A 1 190 ? -7.746 7.019 11.122 1.000 0.950 190 LEU A N 1
ATOM 2936 C CA . LEU A 1 190 ? -7.641 6.527 9.751 1.000 0.950 190 LEU A CA 1
ATOM 2937 C C . LEU A 1 190 ? -7.664 4.997 9.750 1.000 0.950 190 LEU A C 1
ATOM 2938 O O . LEU A 1 190 ? -6.890 4.350 10.454 1.000 0.950 190 LEU A O 1
ATOM 2954 N N . ARG A 1 191 ? -8.547 4.409 8.945 1.000 0.960 191 ARG A N 1
ATOM 2955 C CA . ARG A 1 191 ? -8.681 2.959 8.741 1.000 0.960 191 ARG A CA 1
ATOM 2956 C C . ARG A 1 191 ? -8.663 2.658 7.250 1.000 0.960 191 ARG A C 1
ATOM 2957 O O . ARG A 1 191 ? -9.142 3.464 6.464 1.000 0.960 191 ARG A O 1
ATOM 2978 N N . CYS A 1 192 ? -8.119 1.510 6.864 1.000 0.960 192 CYS A N 1
ATOM 2979 C CA . CYS A 1 192 ? -8.034 1.105 5.466 1.000 0.960 192 CYS A CA 1
ATOM 2980 C C . CYS A 1 192 ? -8.365 -0.378 5.323 1.000 0.960 192 CYS A C 1
ATOM 2981 O O . CYS A 1 192 ? -7.761 -1.218 5.997 1.000 0.960 192 CYS A O 1
ATOM 2989 N N . ASP A 1 193 ? -9.284 -0.668 4.410 1.000 0.960 193 ASP A N 1
ATOM 2990 C CA . ASP A 1 193 ? -9.544 -2.002 3.895 1.000 0.960 193 ASP A CA 1
ATOM 2991 C C . ASP A 1 193 ? -8.989 -2.095 2.470 1.000 0.960 193 ASP A C 1
ATOM 2992 O O . ASP A 1 193 ? -9.071 -1.149 1.680 1.000 0.960 193 ASP A O 1
ATOM 3001 N N . ALA A 1 194 ? -8.400 -3.243 2.136 1.000 0.980 194 ALA A N 1
ATOM 3002 C CA . ALA A 1 194 ? -7.746 -3.440 0.850 1.000 0.980 194 ALA A CA 1
ATOM 3003 C C . ALA A 1 194 ? -8.413 -4.558 0.057 1.000 0.980 194 ALA A C 1
ATOM 3004 O O . ALA A 1 194 ? -8.512 -5.698 0.505 1.000 0.980 194 ALA A O 1
ATOM 3011 N N . ASN A 1 195 ? -8.845 -4.238 -1.153 1.000 0.980 195 ASN A N 1
ATOM 3012 C CA . ASN A 1 195 ? -9.470 -5.163 -2.077 1.000 0.980 195 ASN A CA 1
ATOM 3013 C C . ASN A 1 195 ? -8.450 -5.567 -3.140 1.000 0.980 195 ASN A C 1
ATOM 3014 O O . ASN A 1 195 ? -7.861 -4.696 -3.771 1.000 0.980 195 ASN A O 1
ATOM 3025 N N . ILE A 1 196 ? -8.245 -6.867 -3.346 1.000 0.980 196 ILE A N 1
ATOM 3026 C CA . ILE A 1 196 ? -7.267 -7.402 -4.302 1.000 0.980 196 ILE A CA 1
ATOM 3027 C C . ILE A 1 196 ? -7.863 -8.542 -5.127 1.000 0.980 196 ILE A C 1
ATOM 3028 O O . ILE A 1 196 ? -8.564 -9.413 -4.605 1.000 0.980 196 ILE A O 1
ATOM 3044 N N . SER A 1 197 ? -7.560 -8.539 -6.422 1.000 0.980 197 SER A N 1
ATOM 3045 C CA . SER A 1 197 ? -7.836 -9.639 -7.349 1.000 0.980 197 SER A CA 1
ATOM 3046 C C . SER A 1 197 ? -6.693 -9.780 -8.353 1.000 0.980 197 SER A C 1
ATOM 3047 O O . SER A 1 197 ? -5.977 -8.811 -8.625 1.000 0.980 197 SER A O 1
ATOM 3055 N N . LEU A 1 198 ? -6.532 -10.974 -8.918 1.000 0.980 198 LEU A N 1
ATOM 3056 C CA . LEU A 1 198 ? -5.644 -11.222 -10.053 1.000 0.980 198 LEU A CA 1
ATOM 3057 C C . LEU A 1 198 ? -6.458 -11.447 -11.325 1.000 0.980 198 LEU A C 1
ATOM 3058 O O . LEU A 1 198 ? -7.507 -12.086 -11.284 1.000 0.980 198 LEU A O 1
ATOM 3074 N N . ARG A 1 199 ? -5.944 -10.982 -12.463 1.000 0.960 199 ARG A N 1
ATOM 3075 C CA . ARG A 1 199 ? -6.475 -11.312 -13.794 1.000 0.960 199 ARG A CA 1
ATOM 3076 C C . ARG A 1 199 ? -5.338 -11.643 -14.762 1.000 0.960 199 ARG A C 1
ATOM 3077 O O . ARG A 1 199 ? -4.239 -11.117 -14.579 1.000 0.960 199 ARG A O 1
ATOM 3098 N N . PRO A 1 200 ? -5.544 -12.483 -15.786 1.000 0.980 200 PRO A N 1
ATOM 3099 C CA . PRO A 1 200 ? -4.558 -12.679 -16.843 1.000 0.980 200 PRO A CA 1
ATOM 3100 C C . PRO A 1 200 ? -4.152 -11.355 -17.496 1.000 0.980 200 PRO A C 1
ATOM 3101 O O . PRO A 1 200 ? -4.996 -10.502 -17.780 1.000 0.980 200 PRO A O 1
ATOM 3112 N N . ILE A 1 201 ? -2.861 -11.186 -17.778 1.000 0.970 201 ILE A N 1
ATOM 3113 C CA . ILE A 1 201 ? -2.362 -10.023 -18.522 1.000 0.970 201 ILE A CA 1
ATOM 3114 C C . ILE A 1 201 ? -3.096 -9.925 -19.867 1.000 0.970 201 ILE A C 1
ATOM 3115 O O . ILE A 1 201 ? -3.155 -10.896 -20.624 1.000 0.970 201 ILE A O 1
ATOM 3131 N N . GLY A 1 202 ? -3.650 -8.739 -20.136 1.000 0.950 202 GLY A N 1
ATOM 3132 C CA . GLY A 1 202 ? -4.429 -8.411 -21.333 1.000 0.950 202 GLY A CA 1
ATOM 3133 C C . GLY A 1 202 ? -5.933 -8.713 -21.258 1.000 0.950 202 GLY A C 1
ATOM 3134 O O . GLY A 1 202 ? -6.639 -8.468 -22.243 1.000 0.950 202 GLY A O 1
ATOM 3138 N N . GLN A 1 203 ? -6.424 -9.199 -20.111 1.000 0.960 203 GLN A N 1
ATOM 3139 C CA . GLN A 1 203 ? -7.852 -9.288 -19.799 1.000 0.960 203 GLN A CA 1
ATOM 3140 C C . GLN A 1 203 ? -8.393 -7.933 -19.318 1.000 0.960 203 GLN A C 1
ATOM 3141 O O . GLN A 1 203 ? -7.745 -7.255 -18.522 1.000 0.960 203 GLN A O 1
ATOM 3155 N N . GLU A 1 204 ? -9.594 -7.547 -19.762 1.000 0.930 204 GLU A N 1
ATOM 3156 C CA . GLU A 1 204 ? -10.272 -6.338 -19.264 1.000 0.930 204 GLU A CA 1
ATOM 3157 C C . GLU A 1 204 ? -11.092 -6.601 -17.997 1.000 0.930 204 GLU A C 1
ATOM 3158 O O . GLU A 1 204 ? -11.024 -5.812 -17.056 1.000 0.930 204 GLU A O 1
ATOM 3170 N N . GLU A 1 205 ? -11.821 -7.718 -17.927 1.000 0.940 205 GLU A N 1
ATOM 3171 C CA . GLU A 1 205 ? -12.604 -8.071 -16.740 1.000 0.940 205 GLU A CA 1
ATOM 3172 C C . GLU A 1 205 ? -11.714 -8.326 -15.517 1.000 0.940 205 GLU A C 1
ATOM 3173 O O . GLU A 1 205 ? -10.627 -8.910 -15.608 1.000 0.940 205 GLU A O 1
ATOM 3185 N N . PHE A 1 206 ? -12.187 -7.889 -14.351 1.000 0.940 206 PHE A N 1
ATOM 3186 C CA . PHE A 1 206 ? -11.521 -8.134 -13.077 1.000 0.940 206 PHE A CA 1
ATOM 3187 C C . PHE A 1 206 ? -11.692 -9.586 -12.626 1.000 0.940 206 PHE A C 1
ATOM 3188 O O . PHE A 1 206 ? -12.688 -10.235 -12.939 1.000 0.940 206 PHE A O 1
ATOM 3205 N N . GLY A 1 207 ? -10.721 -10.088 -11.863 1.000 0.950 207 GLY A N 1
ATOM 3206 C CA . GLY A 1 207 ? -10.841 -11.389 -11.211 1.000 0.950 207 GLY A CA 1
ATOM 3207 C C . GLY A 1 207 ? -11.702 -11.338 -9.949 1.000 0.950 207 GLY A C 1
ATOM 3208 O O . GLY A 1 207 ? -12.229 -10.292 -9.558 1.000 0.950 207 GLY A O 1
ATOM 3212 N N . THR A 1 208 ? -11.801 -12.472 -9.253 1.000 0.940 208 THR A N 1
ATOM 3213 C CA . THR A 1 208 ? -12.556 -12.547 -7.997 1.000 0.940 208 THR A CA 1
ATOM 3214 C C . THR A 1 208 ? -11.896 -11.715 -6.897 1.000 0.940 208 THR A C 1
ATOM 3215 O O . THR A 1 208 ? -10.729 -11.907 -6.552 1.000 0.940 208 THR A O 1
ATOM 3226 N N . LYS A 1 209 ? -12.671 -10.801 -6.307 1.000 0.940 209 LYS A N 1
ATOM 3227 C CA . LYS A 1 209 ? -12.222 -9.877 -5.258 1.000 0.940 209 LYS A CA 1
ATOM 3228 C C . LYS A 1 209 ? -12.089 -10.575 -3.900 1.000 0.940 209 LYS A C 1
ATOM 3229 O O . LYS A 1 209 ? -13.062 -11.118 -3.381 1.000 0.940 209 LYS A O 1
ATOM 3248 N N . THR A 1 210 ? -10.914 -10.455 -3.284 1.000 0.960 210 THR A N 1
ATOM 3249 C CA . THR A 1 210 ? -10.683 -10.738 -1.857 1.000 0.960 210 THR A CA 1
ATOM 3250 C C . THR A 1 210 ? -10.523 -9.425 -1.095 1.000 0.960 210 THR A C 1
ATOM 3251 O O . THR A 1 210 ? -9.803 -8.532 -1.535 1.000 0.960 210 THR A O 1
ATOM 3262 N N . GLU A 1 211 ? -11.189 -9.306 0.052 1.000 0.960 211 GLU A N 1
ATOM 3263 C CA . GLU A 1 211 ? -11.145 -8.125 0.921 1.000 0.960 211 GLU A CA 1
ATOM 3264 C C . GLU A 1 211 ? -10.274 -8.411 2.154 1.000 0.960 211 GLU A C 1
ATOM 3265 O O . GLU A 1 211 ? -10.561 -9.318 2.939 1.000 0.960 211 GLU A O 1
ATOM 3277 N N . LEU A 1 212 ? -9.209 -7.635 2.337 1.000 0.970 212 LEU A N 1
ATOM 3278 C CA . LEU A 1 212 ? -8.348 -7.657 3.513 1.000 0.970 212 LEU A CA 1
ATOM 3279 C C . LEU A 1 212 ? -8.797 -6.575 4.501 1.000 0.970 212 LEU A C 1
ATOM 3280 O O . LEU A 1 212 ? -8.792 -5.394 4.162 1.000 0.970 212 LEU A O 1
ATOM 3296 N N . LYS A 1 213 ? -9.132 -6.985 5.729 1.000 0.910 213 LYS A N 1
ATOM 3297 C CA . LYS A 1 213 ? -9.526 -6.094 6.836 1.000 0.910 213 LYS A CA 1
ATOM 3298 C C . LYS A 1 213 ? -8.538 -6.139 8.004 1.000 0.910 213 LYS A C 1
ATOM 3299 O O . LYS A 1 213 ? -7.657 -7.004 8.065 1.000 0.910 213 LYS A O 1
ATOM 3318 N N . ASN A 1 214 ? -8.743 -5.242 8.974 1.000 0.800 214 ASN A N 1
ATOM 3319 C CA . ASN A 1 214 ? -7.943 -5.097 10.200 1.000 0.800 214 ASN A CA 1
ATOM 3320 C C . ASN A 1 214 ? -6.453 -4.852 9.915 1.000 0.800 214 ASN A C 1
ATOM 3321 O O . ASN A 1 214 ? -5.566 -5.437 10.539 1.000 0.800 214 ASN A O 1
ATOM 3332 N N . LEU A 1 215 ? -6.178 -3.989 8.941 1.000 0.880 215 LEU A N 1
ATOM 3333 C CA . LEU A 1 215 ? -4.828 -3.591 8.573 1.000 0.880 215 LEU A CA 1
ATOM 3334 C C . LEU A 1 215 ? -4.443 -2.357 9.399 1.000 0.880 215 LEU A C 1
ATOM 3335 O O . LEU A 1 215 ? -4.754 -1.230 9.035 1.000 0.880 215 LEU A O 1
ATOM 3351 N N . ASN A 1 216 ? -3.776 -2.572 10.536 1.000 0.860 216 ASN A N 1
ATOM 3352 C CA . ASN A 1 216 ? -3.502 -1.514 11.525 1.000 0.860 216 ASN A CA 1
ATOM 3353 C C . ASN A 1 216 ? -2.356 -0.554 11.141 1.000 0.860 216 ASN A C 1
ATOM 3354 O O . ASN A 1 216 ? -2.059 0.373 11.886 1.000 0.860 216 ASN A O 1
ATOM 3365 N N . SER A 1 217 ? -1.675 -0.782 10.015 1.000 0.910 217 SER A N 1
ATOM 3366 C CA . SER A 1 217 ? -0.622 0.104 9.506 1.000 0.910 217 SER A CA 1
ATOM 3367 C C . SER A 1 217 ? -0.490 -0.013 7.989 1.000 0.910 217 SER A C 1
ATOM 3368 O O . SER A 1 217 ? -0.813 -1.057 7.418 1.000 0.910 217 SER A O 1
ATOM 3376 N N . PHE A 1 218 ? 0.061 1.009 7.328 1.000 0.940 218 PHE A N 1
ATOM 3377 C CA . PHE A 1 218 ? 0.346 0.954 5.885 1.000 0.940 218 PHE A CA 1
ATOM 3378 C C . PHE A 1 218 ? 1.336 -0.158 5.533 1.000 0.940 218 PHE A C 1
ATOM 3379 O O . PHE A 1 218 ? 1.165 -0.848 4.529 1.000 0.940 218 PHE A O 1
ATOM 3396 N N . ALA A 1 219 ? 2.312 -0.415 6.409 1.000 0.930 219 ALA A N 1
ATOM 3397 C CA . ALA A 1 219 ? 3.217 -1.548 6.257 1.000 0.930 219 ALA A CA 1
ATOM 3398 C C . ALA A 1 219 ? 2.457 -2.886 6.271 1.000 0.930 219 ALA A C 1
ATOM 3399 O O . ALA A 1 219 ? 2.799 -3.795 5.517 1.000 0.930 219 ALA A O 1
ATOM 3406 N N . PHE A 1 220 ? 1.410 -3.024 7.092 1.000 0.950 220 PHE A N 1
ATOM 3407 C CA . PHE A 1 220 ? 0.566 -4.222 7.099 1.000 0.950 220 PHE A CA 1
ATOM 3408 C C . PHE A 1 220 ? -0.353 -4.309 5.887 1.000 0.950 220 PHE A C 1
ATOM 3409 O O . PHE A 1 220 ? -0.558 -5.419 5.404 1.000 0.950 220 PHE A O 1
ATOM 3426 N N . VAL A 1 221 ? -0.842 -3.183 5.355 1.000 0.970 221 VAL A N 1
ATOM 3427 C CA . VAL A 1 221 ? -1.560 -3.170 4.070 1.000 0.970 221 VAL A CA 1
ATOM 3428 C C . VAL A 1 221 ? -0.662 -3.732 2.969 1.000 0.970 221 VAL A C 1
ATOM 3429 O O . VAL A 1 221 ? -1.030 -4.712 2.325 1.000 0.970 221 VAL A O 1
ATOM 3442 N N . GLN A 1 222 ? 0.553 -3.196 2.822 1.000 0.970 222 GLN A N 1
ATOM 3443 C CA . GLN A 1 222 ? 1.517 -3.675 1.831 1.000 0.970 222 GLN A CA 1
ATOM 3444 C C . GLN A 1 222 ? 1.845 -5.163 2.029 1.000 0.970 222 GLN A C 1
ATOM 3445 O O . GLN A 1 222 ? 1.705 -5.953 1.102 1.000 0.970 222 GLN A O 1
ATOM 3459 N N . LYS A 1 223 ? 2.211 -5.580 3.249 1.000 0.970 223 LYS A N 1
ATOM 3460 C CA . LYS A 1 223 ? 2.530 -6.987 3.568 1.000 0.970 223 LYS A CA 1
ATOM 3461 C C . LYS A 1 223 ? 1.359 -7.936 3.308 1.000 0.970 223 LYS A C 1
ATOM 3462 O O . LYS A 1 223 ? 1.565 -9.056 2.839 1.000 0.970 223 LYS A O 1
ATOM 3481 N N . GLY A 1 224 ? 0.144 -7.510 3.650 1.000 0.980 224 GLY A N 1
ATOM 3482 C CA . GLY A 1 224 ? -1.080 -8.268 3.418 1.000 0.980 224 GLY A CA 1
ATOM 3483 C C . GLY A 1 224 ? -1.327 -8.475 1.928 1.000 0.980 224 GLY A C 1
ATOM 3484 O O . GLY A 1 224 ? -1.561 -9.607 1.510 1.000 0.980 224 GLY A O 1
ATOM 3488 N N . LEU A 1 225 ? -1.184 -7.412 1.134 1.000 0.980 225 LEU A N 1
ATOM 3489 C CA . LEU A 1 225 ? -1.306 -7.451 -0.323 1.000 0.980 225 LEU A CA 1
ATOM 3490 C C . LEU A 1 225 ? -0.206 -8.303 -0.978 1.000 0.980 225 LEU A C 1
ATOM 3491 O O . LEU A 1 225 ? -0.526 -9.158 -1.795 1.000 0.980 225 LEU A O 1
ATOM 3507 N N . GLU A 1 226 ? 1.063 -8.152 -0.575 1.000 0.970 226 GLU A N 1
ATOM 3508 C CA . GLU A 1 226 ? 2.192 -8.983 -1.042 1.000 0.970 226 GLU A CA 1
ATOM 3509 C C . GLU A 1 226 ? 1.939 -10.483 -0.821 1.000 0.970 226 GLU A C 1
ATOM 3510 O O . GLU A 1 226 ? 2.281 -11.325 -1.656 1.000 0.970 226 GLU A O 1
ATOM 3522 N N . HIS A 1 227 ? 1.385 -10.836 0.342 1.000 0.970 227 HIS A N 1
ATOM 3523 C CA . HIS A 1 227 ? 1.061 -12.220 0.664 1.000 0.970 227 HIS A CA 1
ATOM 3524 C C . HIS A 1 227 ? -0.119 -12.729 -0.164 1.000 0.970 227 HIS A C 1
ATOM 3525 O O . HIS A 1 227 ? -0.066 -13.840 -0.693 1.000 0.970 227 HIS A O 1
ATOM 3539 N N . GLU A 1 228 ? -1.179 -11.927 -0.248 1.000 0.970 228 GLU A N 1
ATOM 3540 C CA . GLU A 1 228 ? -2.411 -12.307 -0.925 1.000 0.970 228 GLU A CA 1
ATOM 3541 C C . GLU A 1 228 ? -2.197 -12.476 -2.429 1.000 0.970 228 GLU A C 1
ATOM 3542 O O . GLU A 1 228 ? -2.681 -13.446 -2.999 1.000 0.970 228 GLU A O 1
ATOM 3554 N N . GLU A 1 229 ? -1.380 -11.624 -3.044 1.000 0.950 229 GLU A N 1
ATOM 3555 C CA . GLU A 1 229 ? -0.971 -11.744 -4.443 1.000 0.950 229 GLU A CA 1
ATOM 3556 C C . GLU A 1 229 ? -0.353 -13.124 -4.740 1.000 0.950 229 GLU A C 1
ATOM 3557 O O . GLU A 1 229 ? -0.818 -13.850 -5.618 1.000 0.950 229 GLU A O 1
ATOM 3569 N N . LYS A 1 230 ? 0.634 -13.548 -3.938 1.000 0.910 230 LYS A N 1
ATOM 3570 C CA . LYS A 1 230 ? 1.291 -14.860 -4.097 1.000 0.910 230 LYS A CA 1
ATOM 3571 C C . LYS A 1 230 ? 0.346 -16.024 -3.832 1.000 0.910 230 LYS A C 1
ATOM 3572 O O . LYS A 1 230 ? 0.401 -17.036 -4.528 1.000 0.910 230 LYS A O 1
ATOM 3591 N N . ARG A 1 231 ? -0.495 -15.906 -2.801 1.000 0.930 231 ARG A N 1
ATOM 3592 C CA . ARG A 1 231 ? -1.481 -16.936 -2.465 1.000 0.930 231 ARG A CA 1
ATOM 3593 C C . ARG A 1 231 ? -2.464 -17.116 -3.621 1.000 0.930 231 ARG A C 1
ATOM 3594 O O . ARG A 1 231 ? -2.710 -18.255 -4.010 1.000 0.930 231 ARG A O 1
ATOM 3615 N N . GLN A 1 232 ? -3.020 -16.022 -4.145 1.000 0.950 232 GLN A N 1
ATOM 3616 C CA . GLN A 1 232 ? -3.996 -16.087 -5.228 1.000 0.950 232 GLN A CA 1
ATOM 3617 C C . GLN A 1 232 ? -3.387 -16.704 -6.484 1.000 0.950 232 GLN A C 1
ATOM 3618 O O . GLN A 1 232 ? -3.985 -17.615 -7.047 1.000 0.950 232 GLN A O 1
ATOM 3632 N N . GLU A 1 233 ? -2.174 -16.293 -6.866 1.000 0.920 233 GLU A N 1
ATOM 3633 C CA . GLU A 1 233 ? -1.469 -16.870 -8.016 1.000 0.920 233 GLU A CA 1
ATOM 3634 C C . GLU A 1 233 ? -1.294 -18.388 -7.859 1.000 0.920 233 GLU A C 1
ATOM 3635 O O . GLU A 1 233 ? -1.639 -19.142 -8.764 1.000 0.920 233 GLU A O 1
ATOM 3647 N N . GLN A 1 234 ? -0.841 -18.862 -6.693 1.000 0.890 234 GLN A N 1
ATOM 3648 C CA . GLN A 1 234 ? -0.673 -20.299 -6.443 1.000 0.890 234 GLN A CA 1
ATOM 3649 C C . GLN A 1 234 ? -1.989 -21.079 -6.528 1.000 0.890 234 GLN A C 1
ATOM 3650 O O . GLN A 1 234 ? -2.025 -22.143 -7.142 1.000 0.890 234 GLN A O 1
ATOM 3664 N N . VAL A 1 235 ? -3.071 -20.566 -5.934 1.000 0.920 235 VAL A N 1
ATOM 3665 C CA . VAL A 1 235 ? -4.396 -21.212 -5.981 1.000 0.920 235 VAL A CA 1
ATOM 3666 C C . VAL A 1 235 ? -4.905 -21.288 -7.425 1.000 0.920 235 VAL A C 1
ATOM 3667 O O . VAL A 1 235 ? -5.354 -22.346 -7.858 1.000 0.920 235 VAL A O 1
ATOM 3680 N N . LEU A 1 236 ? -4.764 -20.203 -8.192 1.000 0.940 236 LEU A N 1
ATOM 3681 C CA . LEU A 1 236 ? -5.193 -20.152 -9.591 1.000 0.940 236 LEU A CA 1
ATOM 3682 C C . LEU A 1 236 ? -4.367 -21.082 -10.493 1.000 0.940 236 LEU A C 1
ATOM 3683 O O . LEU A 1 236 ? -4.939 -21.789 -11.320 1.000 0.940 236 LEU A O 1
ATOM 3699 N N . LEU A 1 237 ? -3.042 -21.138 -10.323 1.000 0.910 237 LEU A N 1
ATOM 3700 C CA . LEU A 1 237 ? -2.168 -22.031 -11.099 1.000 0.910 237 LEU A CA 1
ATOM 3701 C C . LEU A 1 237 ? -2.333 -23.514 -10.730 1.000 0.910 237 LEU A C 1
ATOM 3702 O O . LEU A 1 237 ? -2.056 -24.379 -11.555 1.000 0.910 237 LEU A O 1
ATOM 3718 N N . SER A 1 238 ? -2.796 -23.825 -9.516 1.000 0.880 238 SER A N 1
ATOM 3719 C CA . SER A 1 238 ? -3.037 -25.206 -9.063 1.000 0.880 238 SER A CA 1
ATOM 3720 C C . SER A 1 238 ? -4.409 -25.769 -9.458 1.000 0.880 238 SER A C 1
ATOM 3721 O O . SER A 1 238 ? -4.740 -26.878 -9.056 1.000 0.880 238 SER A O 1
ATOM 3729 N N . GLY A 1 239 ? -5.201 -25.049 -10.258 1.000 0.920 239 GLY A N 1
ATOM 3730 C CA . GLY A 1 239 ? -6.507 -25.532 -10.733 1.000 0.920 239 GLY A CA 1
ATOM 3731 C C . GLY A 1 239 ? -7.674 -25.238 -9.786 1.000 0.920 239 GLY A C 1
ATOM 3732 O O . GLY A 1 239 ? -8.793 -25.688 -10.021 1.000 0.920 239 GLY A O 1
ATOM 3736 N N . PHE A 1 240 ? -7.446 -24.469 -8.718 1.000 0.930 240 PHE A N 1
ATOM 3737 C CA . PHE A 1 240 ? -8.494 -24.021 -7.800 1.000 0.930 240 PHE A CA 1
ATOM 3738 C C . PHE A 1 240 ? -8.939 -22.590 -8.124 1.000 0.930 240 PHE A C 1
ATOM 3739 O O . PHE A 1 240 ? -8.313 -21.879 -8.906 1.000 0.930 240 PHE A O 1
ATOM 3756 N N . PHE A 1 241 ? -10.025 -22.130 -7.511 1.000 0.930 241 PHE A N 1
ATOM 3757 C CA . PHE A 1 241 ? -10.566 -20.791 -7.736 1.000 0.930 241 PHE A CA 1
ATOM 3758 C C . PHE A 1 241 ? -10.536 -19.951 -6.461 1.000 0.930 241 PHE A C 1
ATOM 3759 O O . PHE A 1 241 ? -10.585 -20.461 -5.339 1.000 0.930 241 PHE A O 1
ATOM 3776 N N . ILE A 1 242 ? -10.467 -18.635 -6.639 1.000 0.940 242 ILE A N 1
ATOM 3777 C CA . ILE A 1 242 ? -10.604 -17.682 -5.541 1.000 0.940 242 ILE A CA 1
ATOM 3778 C C . ILE A 1 242 ? -12.088 -17.476 -5.272 1.000 0.940 242 ILE A C 1
ATOM 3779 O O . ILE A 1 242 ? -12.851 -17.161 -6.183 1.000 0.940 242 ILE A O 1
ATOM 3795 N N . GLN A 1 243 ? -12.495 -17.659 -4.020 1.000 0.910 243 GLN A N 1
ATOM 3796 C CA . GLN A 1 243 ? -13.830 -17.301 -3.559 1.000 0.910 243 GLN A CA 1
ATOM 3797 C C . GLN A 1 243 ? -13.862 -15.825 -3.182 1.000 0.910 243 GLN A C 1
ATOM 3798 O O . GLN A 1 243 ? -12.869 -15.276 -2.709 1.000 0.910 243 GLN A O 1
ATOM 3812 N N . GLN A 1 244 ? -15.015 -15.183 -3.352 1.000 0.920 244 GLN A N 1
ATOM 3813 C CA . GLN A 1 244 ? -15.201 -13.828 -2.856 1.000 0.920 244 GLN A CA 1
ATOM 3814 C C . GLN A 1 244 ? -15.271 -13.873 -1.328 1.000 0.920 244 GLN A C 1
ATOM 3815 O O . GLN A 1 244 ? -16.256 -14.314 -0.741 1.000 0.920 244 GLN A O 1
ATOM 3829 N N . GLU A 1 245 ? -14.198 -13.460 -0.665 1.000 0.930 245 GLU A N 1
ATOM 3830 C CA . GLU A 1 245 ? -14.013 -13.698 0.765 1.000 0.930 245 GLU A CA 1
ATOM 3831 C C . GLU A 1 245 ? -13.395 -12.494 1.479 1.000 0.930 245 GLU A C 1
ATOM 3832 O O . GLU A 1 245 ? -12.721 -11.656 0.877 1.000 0.930 245 GLU A O 1
ATOM 3844 N N . THR A 1 246 ? -13.640 -12.406 2.786 1.000 0.940 246 THR A N 1
ATOM 3845 C CA . THR A 1 246 ? -12.967 -11.454 3.672 1.000 0.940 246 THR A CA 1
ATOM 3846 C C . THR A 1 246 ? -11.906 -12.202 4.477 1.000 0.940 246 THR A C 1
ATOM 3847 O O . THR A 1 246 ? -12.191 -13.230 5.108 1.000 0.940 246 THR A O 1
ATOM 3858 N N . ARG A 1 247 ? -10.684 -11.671 4.501 1.000 0.960 247 ARG A N 1
ATOM 3859 C CA . ARG A 1 247 ? -9.551 -12.205 5.265 1.000 0.960 247 ARG A CA 1
ATOM 3860 C C . ARG A 1 247 ? -8.977 -11.126 6.183 1.000 0.960 247 ARG A C 1
ATOM 3861 O O . ARG A 1 247 ? -9.116 -9.934 5.925 1.000 0.960 247 ARG A O 1
ATOM 3882 N N . ARG A 1 248 ? -8.292 -11.549 7.245 1.000 0.940 248 ARG A N 1
ATOM 3883 C CA . ARG A 1 248 ? -7.456 -10.669 8.082 1.000 0.940 248 ARG A CA 1
ATOM 3884 C C . ARG A 1 248 ? -5.990 -10.966 7.861 1.000 0.940 248 ARG A C 1
ATOM 3885 O O . ARG A 1 248 ? -5.631 -12.125 7.660 1.000 0.940 248 ARG A O 1
ATOM 3906 N N . TYR A 1 249 ? -5.142 -9.956 7.975 1.000 0.930 249 TYR A N 1
ATOM 3907 C CA . TYR A 1 249 ? -3.703 -10.170 8.070 1.000 0.930 249 TYR A CA 1
ATOM 3908 C C . TYR A 1 249 ? -3.310 -10.553 9.505 1.000 0.930 249 TYR A C 1
ATOM 3909 O O . TYR A 1 249 ? -3.841 -10.015 10.476 1.000 0.930 249 TYR A O 1
ATOM 3927 N N . ASP A 1 250 ? -2.403 -11.513 9.645 1.000 0.920 250 ASP A N 1
ATOM 3928 C CA . ASP A 1 250 ? -1.879 -11.976 10.925 1.000 0.920 250 ASP A CA 1
ATOM 3929 C C . ASP A 1 250 ? -0.406 -11.580 11.067 1.000 0.920 250 ASP A C 1
ATOM 3930 O O . ASP A 1 250 ? 0.463 -12.073 10.346 1.000 0.920 250 ASP A O 1
ATOM 3939 N N . GLU A 1 251 ? -0.124 -10.683 12.011 1.000 0.880 251 GLU A N 1
ATOM 3940 C CA . GLU A 1 251 ? 1.205 -10.087 12.194 1.000 0.880 251 GLU A CA 1
ATOM 3941 C C . GLU A 1 251 ? 2.277 -11.114 12.593 1.000 0.880 251 GLU A C 1
ATOM 3942 O O . GLU A 1 251 ? 3.435 -10.994 12.185 1.000 0.880 251 GLU A O 1
ATOM 3954 N N . ALA A 1 252 ? 1.897 -12.146 13.353 1.000 0.890 252 ALA A N 1
ATOM 3955 C CA . ALA A 1 252 ? 2.820 -13.164 13.846 1.000 0.890 252 ALA A CA 1
ATOM 3956 C C . ALA A 1 252 ? 3.275 -14.115 12.730 1.000 0.890 252 ALA A C 1
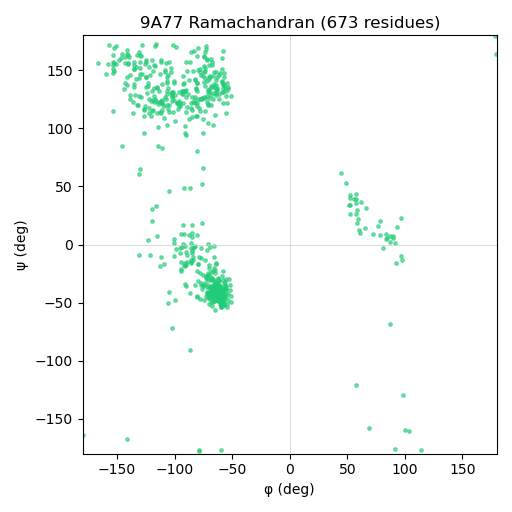ATOM 3957 O O . ALA A 1 252 ? 4.461 -14.429 12.615 1.000 0.890 252 ALA A O 1
ATOM 3964 N N . THR A 1 253 ? 2.340 -14.575 11.896 1.000 0.910 253 THR A N 1
ATOM 3965 C CA . THR A 1 253 ? 2.633 -15.514 10.801 1.000 0.910 253 THR A CA 1
ATOM 3966 C C . THR A 1 253 ? 2.978 -14.824 9.483 1.000 0.910 253 THR A C 1
ATOM 3967 O O . THR A 1 253 ? 3.557 -15.472 8.607 1.000 0.910 253 THR A O 1
ATOM 3978 N N . LYS A 1 254 ? 2.670 -13.525 9.353 1.000 0.910 254 LYS A N 1
ATOM 3979 C CA . LYS A 1 254 ? 2.766 -12.725 8.120 1.000 0.910 254 LYS A CA 1
ATOM 3980 C C . LYS A 1 254 ? 1.935 -13.299 6.970 1.000 0.910 254 LYS A C 1
ATOM 3981 O O . LYS A 1 254 ? 2.388 -13.333 5.826 1.000 0.910 254 LYS A O 1
ATOM 4000 N N . LYS A 1 255 ? 0.744 -13.810 7.289 1.000 0.940 255 LYS A N 1
ATOM 4001 C CA . LYS A 1 255 ? -0.181 -14.442 6.334 1.000 0.940 255 LYS A CA 1
ATOM 4002 C C . LYS A 1 255 ? -1.579 -13.851 6.445 1.000 0.940 255 LYS A C 1
ATOM 4003 O O . LYS A 1 255 ? -1.925 -13.262 7.465 1.000 0.940 255 LYS A O 1
ATOM 4022 N N . THR A 1 256 ? -2.398 -14.057 5.418 1.000 0.950 256 THR A N 1
ATOM 4023 C CA . THR A 1 256 ? -3.828 -13.733 5.461 1.000 0.950 256 THR A CA 1
ATOM 4024 C C . THR A 1 256 ? -4.626 -14.965 5.893 1.000 0.950 256 THR A C 1
ATOM 4025 O O . THR A 1 256 ? -4.441 -16.077 5.387 1.000 0.950 256 THR A O 1
ATOM 4036 N N . ILE A 1 257 ? -5.536 -14.792 6.845 1.000 0.950 257 ILE A N 1
ATOM 4037 C CA . ILE A 1 257 ? -6.375 -15.854 7.407 1.000 0.950 257 ILE A CA 1
ATOM 4038 C C . ILE A 1 257 ? -7.823 -15.578 7.019 1.000 0.950 257 ILE A C 1
ATOM 4039 O O . ILE A 1 257 ? -8.311 -14.461 7.195 1.000 0.950 257 ILE A O 1
ATOM 4055 N N . LEU A 1 258 ? -8.508 -16.604 6.513 1.000 0.930 258 LEU A N 1
ATOM 4056 C CA . LEU A 1 258 ? -9.925 -16.527 6.175 1.000 0.930 258 LEU A CA 1
ATOM 4057 C C . LEU A 1 258 ? -10.750 -16.139 7.405 1.000 0.930 258 LEU A C 1
ATOM 4058 O O . LEU A 1 258 ? -10.598 -16.738 8.469 1.000 0.930 258 LEU A O 1
ATOM 4074 N N . MET A 1 259 ? -11.632 -15.156 7.241 1.000 0.890 259 MET A N 1
ATOM 4075 C CA . MET A 1 259 ? -12.627 -14.809 8.253 1.000 0.890 259 MET A CA 1
ATOM 4076 C C . MET A 1 259 ? -14.018 -15.280 7.846 1.000 0.890 259 MET A C 1
ATOM 4077 O O . MET A 1 259 ? -14.690 -15.934 8.638 1.000 0.890 259 MET A O 1
ATOM 4091 N N . ARG A 1 260 ? -14.452 -14.954 6.623 1.000 0.870 260 ARG A N 1
ATOM 4092 C CA . ARG A 1 260 ? -15.763 -15.342 6.086 1.000 0.870 260 ARG A CA 1
ATOM 4093 C C . ARG A 1 260 ? -15.733 -15.414 4.562 1.000 0.870 260 ARG A C 1
ATOM 4094 O O . ARG A 1 260 ? -15.048 -14.613 3.929 1.000 0.870 260 ARG A O 1
ATOM 4115 N N . VAL A 1 261 ? -16.519 -16.321 3.996 1.000 0.870 261 VAL A N 1
ATOM 4116 C CA . VAL A 1 261 ? -16.835 -16.361 2.560 1.000 0.870 261 VAL A CA 1
ATOM 4117 C C . VAL A 1 261 ? -18.116 -15.555 2.338 1.000 0.870 261 VAL A C 1
ATOM 4118 O O . VAL A 1 261 ? -19.025 -15.625 3.166 1.000 0.870 261 VAL A O 1
ATOM 4131 N N . LYS A 1 262 ? -18.185 -14.757 1.269 1.000 0.810 262 LYS A N 1
ATOM 4132 C CA . LYS A 1 262 ? -19.390 -14.006 0.897 1.000 0.810 262 LYS A CA 1
ATOM 4133 C C . LYS A 1 262 ? -20.208 -14.845 -0.089 1.000 0.810 262 LYS A C 1
ATOM 4134 O O . LYS A 1 262 ? -19.703 -15.201 -1.146 1.000 0.810 262 LYS A O 1
ATOM 4153 N N . GLU A 1 263 ? -21.463 -15.151 0.243 1.000 0.670 263 GLU A N 1
ATOM 4154 C CA . GLU A 1 263 ? -22.378 -15.875 -0.666 1.000 0.670 263 GLU A CA 1
ATOM 4155 C C . GLU A 1 263 ? -22.890 -14.999 -1.830 1.000 0.670 263 GLU A C 1
ATOM 4156 O O . GLU A 1 263 ? -23.436 -15.515 -2.801 1.000 0.670 263 GLU A O 1
ATOM 4168 N N . GLY A 1 264 ? -22.697 -13.680 -1.761 1.000 0.640 264 GLY A N 1
ATOM 4169 C CA . GLY A 1 264 ? -23.068 -12.715 -2.794 1.000 0.640 264 GLY A CA 1
ATOM 4170 C C . GLY A 1 264 ? -22.693 -11.291 -2.383 1.000 0.640 264 GLY A C 1
ATOM 4171 O O . GLY A 1 264 ? -21.916 -11.087 -1.445 1.000 0.640 264 GLY A O 1
ATOM 4175 N N . SER A 1 265 ? -23.256 -10.289 -3.060 1.000 0.630 265 SER A N 1
ATOM 4176 C CA . SER A 1 265 ? -23.207 -8.911 -2.566 1.000 0.630 265 SER A CA 1
ATOM 4177 C C . SER A 1 265 ? -24.094 -8.787 -1.327 1.000 0.630 265 SER A C 1
ATOM 4178 O O . SER A 1 265 ? -25.271 -9.139 -1.389 1.000 0.630 265 SER A O 1
ATOM 4186 N N . ASP A 1 266 ? -23.543 -8.288 -0.218 1.000 0.610 266 ASP A N 1
ATOM 4187 C CA . ASP A 1 266 ? -24.317 -7.985 0.991 1.000 0.610 266 ASP A CA 1
ATOM 4188 C C . ASP A 1 266 ? -25.474 -7.024 0.616 1.000 0.610 266 ASP A C 1
ATOM 4189 O O . ASP A 1 266 ? -25.231 -5.880 0.226 1.000 0.610 266 ASP A O 1
ATOM 4198 N N . ASP A 1 267 ? -26.735 -7.477 0.699 1.000 0.680 267 ASP A N 1
ATOM 4199 C CA . ASP A 1 267 ? -27.908 -6.633 0.420 1.000 0.680 267 ASP A CA 1
ATOM 4200 C C . ASP A 1 267 ? -28.231 -5.759 1.642 1.000 0.680 267 ASP A C 1
ATOM 4201 O O . ASP A 1 267 ? -29.110 -6.055 2.462 1.000 0.680 267 ASP A O 1
ATOM 4210 N N . TYR A 1 268 ? -27.479 -4.663 1.771 1.000 0.770 268 TYR A N 1
ATOM 4211 C CA . TYR A 1 268 ? -27.664 -3.649 2.813 1.000 0.770 268 TYR A CA 1
ATOM 4212 C C . TYR A 1 268 ? -28.997 -2.887 2.702 1.000 0.770 268 TYR A C 1
ATOM 4213 O O . TYR A 1 268 ? -29.270 -2.032 3.549 1.000 0.770 268 TYR A O 1
ATOM 4231 N N . ARG A 1 269 ? -29.839 -3.171 1.689 1.000 0.850 269 ARG A N 1
ATOM 4232 C CA . ARG A 1 269 ? -31.147 -2.530 1.469 1.000 0.850 269 ARG A CA 1
ATOM 4233 C C . ARG A 1 269 ? -31.076 -1.011 1.645 1.000 0.850 269 ARG A C 1
ATOM 4234 O O . ARG A 1 269 ? -31.712 -0.459 2.542 1.000 0.850 269 ARG A O 1
ATOM 4255 N N . TYR A 1 270 ? -30.266 -0.354 0.819 1.000 0.900 270 TYR A N 1
ATOM 4256 C CA . TYR A 1 270 ? -30.145 1.103 0.826 1.000 0.900 270 TYR A CA 1
ATOM 4257 C C . TYR A 1 270 ? -31.470 1.771 0.440 1.000 0.900 270 TYR A C 1
ATOM 4258 O O . TYR A 1 270 ? -32.115 1.376 -0.531 1.000 0.900 270 TYR A O 1
ATOM 4276 N N . PHE A 1 271 ? -31.864 2.802 1.184 1.000 0.930 271 PHE A N 1
ATOM 4277 C CA . PHE A 1 271 ? -32.926 3.734 0.800 1.000 0.930 271 PHE A CA 1
ATOM 4278 C C . PHE A 1 271 ? -32.671 5.114 1.430 1.000 0.930 271 PHE A C 1
ATOM 4279 O O . PHE A 1 271 ? -32.020 5.168 2.478 1.000 0.930 271 PHE A O 1
ATOM 4296 N N . PRO A 1 272 ? -33.192 6.211 0.847 1.000 0.960 272 PRO A N 1
ATOM 4297 C CA . PRO A 1 272 ? -32.994 7.564 1.372 1.000 0.960 272 PRO A CA 1
ATOM 4298 C C . PRO A 1 272 ? -33.398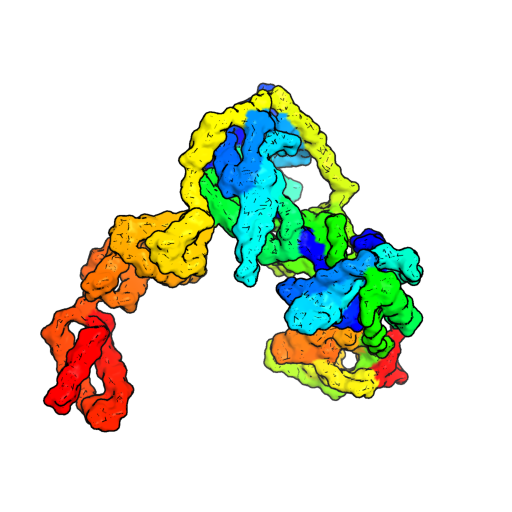 7.682 2.839 1.000 0.960 272 PRO A C 1
ATOM 4299 O O . PRO A 1 272 ? -34.468 7.208 3.207 1.000 0.960 272 PRO A O 1
ATOM 4310 N N . GLU A 1 273 ? -32.564 8.315 3.665 1.000 0.960 273 GLU A N 1
ATOM 4311 C CA . GLU A 1 273 ? -32.851 8.588 5.076 1.000 0.960 273 GLU A CA 1
ATOM 4312 C C . GLU A 1 273 ? -34.010 9.600 5.173 1.000 0.960 273 GLU A C 1
ATOM 4313 O O . GLU A 1 273 ? -33.781 10.784 4.926 1.000 0.960 273 GLU A O 1
ATOM 4325 N N . PRO A 1 274 ? -35.256 9.176 5.496 1.000 0.950 274 PRO A N 1
ATOM 4326 C CA . PRO A 1 274 ? -36.428 10.052 5.421 1.000 0.950 274 PRO A CA 1
ATOM 4327 C C . PRO A 1 274 ? -36.447 11.146 6.496 1.000 0.950 274 PRO A C 1
ATOM 4328 O O . PRO A 1 274 ? -37.194 12.115 6.352 1.000 0.950 274 PRO A O 1
ATOM 4339 N N . ASP A 1 275 ? -35.660 10.994 7.568 1.000 0.960 275 ASP A N 1
ATOM 4340 C CA . ASP A 1 275 ? -35.583 11.964 8.664 1.000 0.960 275 ASP A CA 1
ATOM 4341 C C . ASP A 1 275 ? -34.567 13.092 8.383 1.000 0.960 275 ASP A C 1
ATOM 4342 O O . ASP A 1 275 ? -34.451 14.034 9.170 1.000 0.960 275 ASP A O 1
ATOM 4351 N N . LEU A 1 276 ? -33.855 13.033 7.251 1.000 0.960 276 LEU A N 1
ATOM 4352 C CA . LEU A 1 276 ? -32.973 14.092 6.766 1.000 0.960 276 LEU A CA 1
ATOM 4353 C C . LEU A 1 276 ? -33.499 14.654 5.444 1.000 0.960 276 LEU A C 1
ATOM 4354 O O . LEU A 1 276 ? -33.887 13.929 4.532 1.000 0.960 276 LEU A O 1
ATOM 4370 N N . VAL A 1 277 ? -33.491 15.980 5.333 1.000 0.930 277 VAL A N 1
ATOM 4371 C CA . VAL A 1 277 ? -33.788 16.656 4.066 1.000 0.930 277 VAL A CA 1
ATOM 4372 C C . VAL A 1 277 ? -32.614 16.520 3.099 1.000 0.930 277 VAL A C 1
ATOM 4373 O O . VAL A 1 277 ? -31.463 16.395 3.525 1.000 0.930 277 VAL A O 1
ATOM 4386 N N . GLU A 1 278 ? -32.900 16.585 1.796 1.000 0.940 278 GLU A N 1
ATOM 4387 C CA . GLU A 1 278 ? -31.850 16.702 0.782 1.000 0.940 278 GLU A CA 1
ATOM 4388 C C . GLU A 1 278 ? -31.005 17.955 1.045 1.000 0.940 278 GLU A C 1
ATOM 4389 O O . GLU A 1 278 ? -31.518 19.022 1.404 1.000 0.940 278 GLU A O 1
ATOM 4401 N N . LEU A 1 279 ? -29.692 17.809 0.891 1.000 0.960 279 LEU A N 1
ATOM 4402 C CA . LEU A 1 279 ? -28.729 18.869 1.116 1.000 0.960 279 LEU A CA 1
ATOM 4403 C C . LEU A 1 279 ? -28.366 19.497 -0.228 1.000 0.960 279 LEU A C 1
ATOM 4404 O O . LEU A 1 279 ? -27.847 18.830 -1.122 1.000 0.960 279 LEU A O 1
ATOM 4420 N N . TYR A 1 280 ? -28.602 20.800 -0.329 1.000 0.980 280 TYR A N 1
ATOM 4421 C CA . TYR A 1 280 ? -28.201 21.606 -1.473 1.000 0.980 280 TYR A CA 1
ATOM 4422 C C . TYR A 1 280 ? -26.949 22.415 -1.130 1.000 0.980 280 TYR A C 1
ATOM 4423 O O . TYR A 1 280 ? -26.940 23.181 -0.161 1.000 0.980 280 TYR A O 1
ATOM 4441 N N . ILE A 1 281 ? -25.899 22.252 -1.926 1.000 0.980 281 ILE A N 1
ATOM 4442 C CA . ILE A 1 281 ? -24.612 22.922 -1.763 1.000 0.980 281 ILE A CA 1
ATOM 4443 C C . ILE A 1 281 ? -24.416 23.857 -2.954 1.000 0.980 281 ILE A C 1
ATOM 4444 O O . ILE A 1 281 ? -24.043 23.436 -4.049 1.000 0.980 281 ILE A O 1
ATOM 4460 N N . ASP A 1 282 ? -24.668 25.142 -2.736 1.000 0.970 282 ASP A N 1
ATOM 4461 C CA . ASP A 1 282 ? -24.487 26.163 -3.764 1.000 0.970 282 ASP A CA 1
ATOM 4462 C C . ASP A 1 282 ? -23.008 26.491 -4.043 1.000 0.970 282 ASP A C 1
ATOM 4463 O O . ASP A 1 282 ? -22.097 26.155 -3.278 1.000 0.970 282 ASP A O 1
ATOM 4472 N N . ASP A 1 283 ? -22.767 27.179 -5.161 1.000 0.980 283 ASP A N 1
ATOM 4473 C CA . ASP A 1 283 ? -21.423 27.587 -5.583 1.000 0.980 283 ASP A CA 1
ATOM 4474 C C . ASP A 1 283 ? -20.757 28.551 -4.586 1.000 0.980 283 ASP A C 1
ATOM 4475 O O . ASP A 1 283 ? -19.534 28.541 -4.437 1.000 0.980 283 ASP A O 1
ATOM 4484 N N . GLU A 1 284 ? -21.542 29.356 -3.860 1.000 0.980 284 GLU A N 1
ATOM 4485 C CA . GLU A 1 284 ? -21.021 30.290 -2.857 1.000 0.980 284 GLU A CA 1
ATOM 4486 C C . GLU A 1 284 ? -20.469 29.534 -1.634 1.000 0.980 284 GLU A C 1
ATOM 4487 O O . GLU A 1 284 ? -19.423 29.891 -1.084 1.000 0.980 284 GLU A O 1
ATOM 4499 N N . TRP A 1 285 ? -21.122 28.442 -1.228 1.000 0.980 285 TRP A N 1
ATOM 4500 C CA . TRP A 1 285 ? -20.651 27.536 -0.190 1.000 0.980 285 TRP A CA 1
ATOM 4501 C C . TRP A 1 285 ? -19.427 26.753 -0.659 1.000 0.980 285 TRP A C 1
ATOM 4502 O O . TRP A 1 285 ? -18.447 26.684 0.090 1.000 0.980 285 TRP A O 1
ATOM 4523 N N . LYS A 1 286 ? -19.432 26.242 -1.899 1.000 0.980 286 LYS A N 1
ATOM 4524 C CA . LYS A 1 286 ? -18.266 25.566 -2.490 1.000 0.980 286 LYS A CA 1
ATOM 4525 C C . LYS A 1 286 ? -17.045 26.481 -2.485 1.000 0.980 286 LYS A C 1
ATOM 4526 O O . LYS A 1 286 ? -16.010 26.101 -1.944 1.000 0.980 286 LYS A O 1
ATOM 4545 N N . GLU A 1 287 ? -17.162 27.703 -2.996 1.000 0.980 287 GLU A N 1
ATOM 4546 C CA . GLU A 1 287 ? -16.020 28.621 -3.055 1.000 0.980 287 GLU A CA 1
ATOM 4547 C C . GLU A 1 287 ? -15.538 29.069 -1.674 1.000 0.980 287 GLU A C 1
ATOM 4548 O O . GLU A 1 287 ? -14.336 29.159 -1.430 1.000 0.980 287 GLU A O 1
ATOM 4560 N N . ARG A 1 288 ? -16.447 29.266 -0.713 1.000 0.980 288 ARG A N 1
ATOM 4561 C CA . ARG A 1 288 ? -16.064 29.605 0.663 1.000 0.980 288 ARG A CA 1
ATOM 4562 C C . ARG A 1 288 ? -15.270 28.479 1.337 1.000 0.980 288 ARG A C 1
ATOM 4563 O O . ARG A 1 288 ? -14.311 28.760 2.053 1.000 0.980 288 ARG A O 1
ATOM 4584 N N . VAL A 1 289 ? -15.643 27.220 1.099 1.000 0.980 289 VAL A N 1
ATOM 4585 C CA . VAL A 1 289 ? -14.885 26.062 1.601 1.000 0.980 289 VAL A CA 1
ATOM 4586 C C . VAL A 1 289 ? -13.565 25.911 0.852 1.000 0.980 289 VAL A C 1
ATOM 4587 O O . VAL A 1 289 ? -12.529 25.758 1.498 1.000 0.980 289 VAL A O 1
ATOM 4600 N N . LYS A 1 290 ? -13.570 26.035 -0.476 1.000 0.970 290 LYS A N 1
ATOM 4601 C CA . LYS A 1 290 ? -12.370 25.970 -1.319 1.000 0.970 290 LYS A CA 1
ATOM 4602 C C . LYS A 1 290 ? -11.323 27.005 -0.914 1.000 0.970 290 LYS A C 1
ATOM 4603 O O . LYS A 1 290 ? -10.163 26.660 -0.733 1.000 0.970 290 LYS A O 1
ATOM 4622 N N . ALA A 1 291 ? -11.746 28.242 -0.653 1.000 0.970 291 ALA A N 1
ATOM 4623 C CA . ALA A 1 291 ? -10.880 29.314 -0.165 1.000 0.970 291 ALA A CA 1
ATOM 4624 C C . ALA A 1 291 ? -10.282 29.046 1.230 1.000 0.970 291 ALA A C 1
ATOM 4625 O O . ALA A 1 291 ? -9.321 29.703 1.624 1.000 0.970 291 ALA A O 1
ATOM 4632 N N . SER A 1 292 ? -10.840 28.100 1.994 1.000 0.970 292 SER A N 1
ATOM 4633 C CA . SER A 1 292 ? -10.311 27.698 3.302 1.000 0.970 292 SER A CA 1
ATOM 4634 C C . SER A 1 292 ? -9.272 26.571 3.227 1.000 0.970 292 SER A C 1
ATOM 4635 O O . SER A 1 292 ? -8.682 26.226 4.258 1.000 0.970 292 SER A O 1
ATOM 4643 N N . ILE A 1 293 ? -9.081 25.953 2.054 1.000 0.960 293 ILE A N 1
ATOM 4644 C CA . ILE A 1 293 ? -8.080 24.902 1.834 1.000 0.960 293 ILE A CA 1
ATOM 4645 C C . ILE A 1 293 ? -6.690 25.557 1.865 1.000 0.960 293 ILE A C 1
ATOM 4646 O O . ILE A 1 293 ? -6.448 26.492 1.102 1.000 0.960 293 ILE A O 1
ATOM 4662 N N . PRO A 1 294 ? -5.788 25.135 2.769 1.000 0.930 294 PRO A N 1
ATOM 4663 C CA . PRO A 1 294 ? -4.419 25.641 2.790 1.000 0.930 294 PRO A CA 1
ATOM 4664 C C . PRO A 1 294 ? -3.610 25.078 1.614 1.000 0.930 294 PRO A C 1
ATOM 4665 O O . PRO A 1 294 ? -4.048 24.156 0.933 1.000 0.930 294 PRO A O 1
ATOM 4676 N N . GLU A 1 295 ? -2.402 25.599 1.411 1.000 0.940 295 GLU A N 1
ATOM 4677 C CA . GLU A 1 295 ? -1.456 25.058 0.428 1.000 0.940 295 GLU A CA 1
ATOM 4678 C C . GLU A 1 295 ? -1.215 23.558 0.675 1.000 0.940 295 GLU A C 1
ATOM 4679 O O . GLU A 1 295 ? -0.798 23.169 1.767 1.000 0.940 295 GLU A O 1
ATOM 4691 N N . LEU A 1 296 ? -1.498 22.728 -0.331 1.000 0.950 296 LEU A N 1
ATOM 4692 C CA . LEU A 1 296 ? -1.412 21.265 -0.262 1.000 0.950 296 LEU A CA 1
ATOM 4693 C C . LEU A 1 296 ? 0.029 20.761 -0.501 1.000 0.950 296 LEU A C 1
ATOM 4694 O O . LEU A 1 296 ? 0.864 21.523 -0.993 1.000 0.950 296 LEU A O 1
ATOM 4710 N N . PRO A 1 297 ? 0.349 19.481 -0.201 1.000 0.940 297 PRO A N 1
ATOM 4711 C CA . PRO A 1 297 ? 1.723 18.970 -0.255 1.000 0.940 297 PRO A CA 1
ATOM 4712 C C . PRO A 1 297 ? 2.425 19.201 -1.599 1.000 0.940 297 PRO A C 1
ATOM 4713 O O . PRO A 1 297 ? 3.579 19.619 -1.616 1.000 0.940 297 PRO A O 1
ATOM 4724 N N . ASP A 1 298 ? 1.739 18.978 -2.725 1.000 0.930 298 ASP A N 1
ATOM 4725 C CA . ASP A 1 298 ? 2.338 19.120 -4.061 1.000 0.930 298 ASP A CA 1
ATOM 4726 C C . ASP A 1 298 ? 2.639 20.569 -4.436 1.000 0.930 298 ASP A C 1
ATOM 4727 O O . ASP A 1 298 ? 3.716 20.864 -4.960 1.000 0.930 298 ASP A O 1
ATOM 4736 N N . GLU A 1 299 ? 1.723 21.487 -4.127 1.000 0.930 299 GLU A N 1
ATOM 4737 C CA . GLU A 1 299 ? 1.944 22.919 -4.332 1.000 0.930 299 GLU A CA 1
ATOM 4738 C C . GLU A 1 299 ? 3.074 23.425 -3.432 1.000 0.930 299 GLU A C 1
ATOM 4739 O O . GLU A 1 299 ? 4.007 24.071 -3.917 1.000 0.930 299 GLU A O 1
ATOM 4751 N N . ARG A 1 300 ? 3.059 23.039 -2.150 1.000 0.940 300 ARG A N 1
ATOM 4752 C CA . ARG A 1 300 ? 4.105 23.396 -1.184 1.000 0.940 300 ARG A CA 1
ATOM 4753 C C . ARG A 1 300 ? 5.472 22.871 -1.620 1.000 0.940 300 ARG A C 1
ATOM 4754 O O . ARG A 1 300 ? 6.469 23.592 -1.582 1.000 0.940 300 ARG A O 1
ATOM 4775 N N . ARG A 1 301 ? 5.527 21.635 -2.121 1.000 0.930 301 ARG A N 1
ATOM 4776 C CA . ARG A 1 301 ? 6.747 21.015 -2.655 1.000 0.930 301 ARG A CA 1
ATOM 4777 C C . ARG A 1 301 ? 7.258 21.761 -3.880 1.000 0.930 301 ARG A C 1
ATOM 4778 O O . ARG A 1 301 ? 8.458 22.019 -3.977 1.000 0.930 301 ARG A O 1
ATOM 4799 N N . LYS A 1 302 ? 6.361 22.154 -4.789 1.000 0.940 302 LYS A N 1
ATOM 4800 C CA . LYS A 1 302 ? 6.703 22.968 -5.958 1.000 0.940 302 LYS A CA 1
ATOM 4801 C C . LYS A 1 302 ? 7.282 24.321 -5.543 1.000 0.940 302 LYS A C 1
ATOM 4802 O O . LYS A 1 302 ? 8.344 24.688 -6.044 1.000 0.940 302 LYS A O 1
ATOM 4821 N N . ARG A 1 303 ? 6.675 25.007 -4.568 1.000 0.950 303 ARG A N 1
ATOM 4822 C CA . ARG A 1 303 ? 7.203 26.262 -4.010 1.000 0.950 303 ARG A CA 1
ATOM 4823 C C . ARG A 1 303 ? 8.602 26.085 -3.417 1.000 0.950 303 ARG A C 1
ATOM 4824 O O . ARG A 1 303 ? 9.473 26.918 -3.647 1.000 0.950 303 ARG A O 1
ATOM 4845 N N . TYR A 1 304 ? 8.869 24.982 -2.717 1.000 0.960 304 TYR A N 1
ATOM 4846 C CA . TYR A 1 304 ? 10.208 24.715 -2.169 1.000 0.960 304 TYR A CA 1
ATOM 4847 C C . TYR A 1 304 ? 11.261 24.495 -3.266 1.000 0.960 304 TYR A C 1
ATOM 4848 O O . TYR A 1 304 ? 12.420 24.877 -3.104 1.000 0.960 304 TYR A O 1
ATOM 4866 N N . ILE A 1 305 ? 10.883 23.902 -4.398 1.000 0.960 305 ILE A N 1
ATOM 4867 C CA . ILE A 1 305 ? 11.792 23.736 -5.538 1.000 0.960 305 ILE A CA 1
ATOM 4868 C C . ILE A 1 305 ? 12.002 25.080 -6.257 1.000 0.960 305 ILE A C 1
ATOM 4869 O O . ILE A 1 305 ? 13.144 25.451 -6.522 1.000 0.960 305 ILE A O 1
ATOM 4885 N N . GLU A 1 306 ? 10.928 25.821 -6.549 1.000 0.960 306 GLU A N 1
ATOM 4886 C CA . GLU A 1 306 ? 10.964 27.033 -7.384 1.000 0.960 306 GLU A CA 1
ATOM 4887 C C . GLU A 1 306 ? 11.433 28.293 -6.634 1.000 0.960 306 GLU A C 1
ATOM 4888 O O . GLU A 1 306 ? 12.264 29.034 -7.158 1.000 0.960 306 GLU A O 1
ATOM 4900 N N . GLU A 1 307 ? 10.951 28.541 -5.412 1.000 0.940 307 GLU A N 1
ATOM 4901 C CA . GLU A 1 307 ? 11.294 29.740 -4.627 1.000 0.940 307 GLU A CA 1
ATOM 4902 C C . GLU A 1 307 ? 12.508 29.530 -3.710 1.000 0.940 307 GLU A C 1
ATOM 4903 O O . GLU A 1 307 ? 13.285 30.465 -3.504 1.000 0.940 307 GLU A O 1
ATOM 4915 N N . LEU A 1 308 ? 12.696 28.318 -3.162 1.000 0.940 308 LEU A N 1
ATOM 4916 C CA . LEU A 1 308 ? 13.806 28.004 -2.241 1.000 0.940 308 LEU A CA 1
ATOM 4917 C C . LEU A 1 308 ? 14.972 27.259 -2.912 1.000 0.940 308 LEU A C 1
ATOM 4918 O O . LEU A 1 308 ? 16.038 27.109 -2.307 1.000 0.940 308 LEU A O 1
ATOM 4934 N N . GLY A 1 309 ? 14.812 26.802 -4.159 1.000 0.940 309 GLY A N 1
ATOM 4935 C CA . GLY A 1 309 ? 15.875 26.126 -4.908 1.000 0.940 309 GLY A CA 1
ATOM 4936 C C . GLY A 1 309 ? 16.284 24.773 -4.316 1.000 0.940 309 GLY A C 1
ATOM 4937 O O . GLY A 1 309 ? 17.463 24.395 -4.369 1.000 0.940 309 GLY A O 1
ATOM 4941 N N . PHE A 1 310 ? 15.354 24.057 -3.683 1.000 0.950 310 PHE A N 1
ATOM 4942 C CA . PHE A 1 310 ? 15.617 22.728 -3.135 1.000 0.950 310 PHE A CA 1
ATOM 4943 C C . PHE A 1 310 ? 15.616 21.642 -4.206 1.000 0.950 310 PHE A C 1
ATOM 4944 O O . PHE A 1 310 ? 14.936 21.733 -5.227 1.000 0.950 310 PHE A O 1
ATOM 4961 N N . ALA A 1 311 ? 16.393 20.585 -3.958 1.000 0.940 311 ALA A N 1
ATOM 4962 C CA . ALA A 1 311 ? 16.317 19.387 -4.778 1.000 0.940 311 ALA A CA 1
ATOM 4963 C C . ALA A 1 311 ? 14.937 18.729 -4.604 1.000 0.940 311 ALA A C 1
ATOM 4964 O O . ALA A 1 311 ? 14.359 18.775 -3.518 1.000 0.940 311 ALA A O 1
ATOM 4971 N N . ALA A 1 312 ? 14.427 18.074 -5.652 1.000 0.900 312 ALA A N 1
ATOM 4972 C CA . ALA A 1 312 ? 13.102 17.440 -5.635 1.000 0.900 312 ALA A CA 1
ATOM 4973 C C . ALA A 1 312 ? 12.929 16.419 -4.496 1.000 0.900 312 ALA A C 1
ATOM 4974 O O . ALA A 1 312 ? 11.830 16.271 -3.954 1.000 0.900 312 ALA A O 1
ATOM 4981 N N . TYR A 1 313 ? 14.024 15.748 -4.125 1.000 0.880 313 TYR A N 1
ATOM 4982 C CA . TYR A 1 313 ? 14.084 14.840 -2.986 1.000 0.880 313 TYR A CA 1
ATOM 4983 C C . TYR A 1 313 ? 13.936 15.583 -1.649 1.000 0.880 313 TYR A C 1
ATOM 4984 O O . TYR A 1 313 ? 13.040 15.258 -0.879 1.000 0.880 313 TYR A O 1
ATOM 5002 N N . ASP A 1 314 ? 14.740 16.619 -1.394 1.000 0.930 314 ASP A N 1
ATOM 5003 C CA . ASP A 1 314 ? 14.675 17.395 -0.146 1.000 0.930 314 ASP A CA 1
ATOM 5004 C C . ASP A 1 314 ? 13.287 18.023 0.047 1.000 0.930 314 ASP A C 1
ATOM 5005 O O . ASP A 1 314 ? 12.693 17.943 1.123 1.000 0.930 314 ASP A O 1
ATOM 5014 N N . ALA A 1 315 ? 12.732 18.589 -1.030 1.000 0.940 315 ALA A N 1
ATOM 5015 C CA . ALA A 1 315 ? 11.389 19.155 -1.028 1.000 0.940 315 ALA A CA 1
ATOM 5016 C C . ALA A 1 315 ? 10.321 18.095 -0.711 1.000 0.940 315 ALA A C 1
ATOM 5017 O O . ALA A 1 315 ? 9.365 18.398 -0.004 1.000 0.940 315 ALA A O 1
ATOM 5024 N N . MET A 1 316 ? 10.486 16.853 -1.188 1.000 0.890 316 MET A N 1
ATOM 5025 C CA . MET A 1 316 ? 9.594 15.728 -0.861 1.000 0.890 316 MET A CA 1
ATOM 5026 C C . MET A 1 316 ? 9.544 15.449 0.627 1.000 0.890 316 MET A C 1
ATOM 5027 O O . MET A 1 316 ? 8.472 15.389 1.216 1.000 0.890 316 MET A O 1
ATOM 5041 N N . VAL A 1 317 ? 10.721 15.260 1.220 1.000 0.880 317 VAL A N 1
ATOM 5042 C CA . VAL A 1 317 ? 10.847 14.798 2.599 1.000 0.880 317 VAL A CA 1
ATOM 5043 C C . VAL A 1 317 ? 10.317 15.872 3.546 1.000 0.880 317 VAL A C 1
ATOM 5044 O O . VAL A 1 317 ? 9.595 15.556 4.486 1.000 0.880 317 VAL A O 1
ATOM 5057 N N . LEU A 1 318 ? 10.604 17.147 3.260 1.000 0.940 318 LEU A N 1
ATOM 5058 C CA . LEU A 1 318 ? 10.102 18.267 4.056 1.000 0.940 318 LEU A CA 1
ATOM 5059 C C . LEU A 1 318 ? 8.589 18.458 3.956 1.000 0.940 318 LEU A C 1
ATOM 5060 O O . LEU A 1 318 ? 7.999 18.959 4.903 1.000 0.940 318 LEU A O 1
ATOM 5076 N N . THR A 1 319 ? 7.967 18.081 2.837 1.000 0.930 319 THR A N 1
ATOM 5077 C CA . THR A 1 319 ? 6.520 18.256 2.619 1.000 0.930 319 THR A CA 1
ATOM 5078 C C . THR A 1 319 ? 5.698 17.002 2.891 1.000 0.930 319 THR A C 1
ATOM 5079 O O . THR A 1 319 ? 4.471 17.071 2.866 1.000 0.930 319 THR A O 1
ATOM 5090 N N . LEU A 1 320 ? 6.350 15.881 3.219 1.000 0.840 320 LEU A N 1
ATOM 5091 C CA . LEU A 1 320 ? 5.710 14.584 3.432 1.000 0.840 320 LEU A CA 1
ATOM 5092 C C . LEU A 1 320 ? 4.604 14.651 4.494 1.000 0.840 320 LEU A C 1
ATOM 5093 O O . LEU A 1 320 ? 3.498 14.158 4.276 1.000 0.840 320 LEU A O 1
ATOM 5109 N N . THR A 1 321 ? 4.887 15.313 5.618 1.000 0.840 321 THR A N 1
ATOM 5110 C CA . THR A 1 321 ? 3.912 15.585 6.678 1.000 0.840 321 THR A CA 1
ATOM 5111 C C . THR A 1 321 ? 3.743 17.081 6.872 1.000 0.840 321 THR A C 1
ATOM 5112 O O . THR A 1 321 ? 4.672 17.870 6.674 1.000 0.840 321 THR A O 1
ATOM 5123 N N . LYS A 1 322 ? 2.536 17.479 7.280 1.000 0.860 322 LYS A N 1
ATOM 5124 C CA . LYS A 1 322 ? 2.224 18.885 7.533 1.000 0.860 322 LYS A CA 1
ATOM 5125 C C . LYS A 1 322 ? 3.083 19.446 8.664 1.000 0.860 322 LYS A C 1
ATOM 5126 O O . LYS A 1 322 ? 3.605 20.545 8.536 1.000 0.860 322 LYS A O 1
ATOM 5145 N N . GLU A 1 323 ? 3.263 18.676 9.737 1.000 0.870 323 GLU A N 1
ATOM 5146 C CA . GLU A 1 323 ? 4.069 19.077 10.894 1.000 0.870 323 GLU A CA 1
ATOM 5147 C C . GLU A 1 323 ? 5.533 19.306 10.528 1.000 0.870 323 GLU A C 1
ATOM 5148 O O . GLU A 1 323 ? 6.090 20.318 10.938 1.000 0.870 323 GLU A O 1
ATOM 5160 N N . MET A 1 324 ? 6.147 18.433 9.719 1.000 0.920 324 MET A N 1
ATOM 5161 C CA . MET A 1 324 ? 7.529 18.633 9.263 1.000 0.920 324 MET A CA 1
ATOM 5162 C C . MET A 1 324 ? 7.660 19.909 8.420 1.000 0.920 324 MET A C 1
ATOM 5163 O O . MET A 1 324 ? 8.583 20.698 8.631 1.000 0.920 324 MET A O 1
ATOM 5177 N N . ALA A 1 325 ? 6.716 20.134 7.504 1.000 0.940 325 ALA A N 1
ATOM 5178 C CA . ALA A 1 325 ? 6.708 21.294 6.622 1.000 0.940 325 ALA A CA 1
ATOM 5179 C C . ALA A 1 325 ? 6.484 22.610 7.381 1.000 0.940 325 ALA A C 1
ATOM 5180 O O . ALA A 1 325 ? 7.222 23.577 7.191 1.000 0.940 325 ALA A O 1
ATOM 5187 N N . ASP A 1 326 ? 5.500 22.640 8.282 1.000 0.940 326 ASP A N 1
ATOM 5188 C CA . ASP A 1 326 ? 5.216 23.804 9.120 1.000 0.940 326 ASP A CA 1
ATOM 5189 C C . ASP A 1 326 ? 6.396 24.093 10.059 1.000 0.940 326 ASP A C 1
ATOM 5190 O O . ASP A 1 326 ? 6.818 25.242 10.178 1.000 0.940 326 ASP A O 1
ATOM 5199 N N . PHE A 1 327 ? 6.997 23.057 10.660 1.000 0.960 327 PHE A N 1
ATOM 5200 C CA . PHE A 1 327 ? 8.179 23.202 11.511 1.000 0.960 327 PHE A CA 1
ATOM 5201 C C . PHE A 1 327 ? 9.364 23.785 10.732 1.000 0.960 327 PHE A C 1
ATOM 5202 O O . PHE A 1 327 ? 10.072 24.662 11.238 1.000 0.960 327 PHE A O 1
ATOM 5219 N N . PHE A 1 328 ? 9.587 23.327 9.497 1.000 0.970 328 PHE A N 1
ATOM 5220 C CA . PHE A 1 328 ? 10.597 23.880 8.597 1.000 0.970 328 PHE A CA 1
ATOM 5221 C C . PHE A 1 328 ? 10.348 25.362 8.304 1.000 0.970 328 PHE A C 1
ATOM 5222 O O . PHE A 1 328 ? 11.235 26.188 8.537 1.000 0.970 328 PHE A O 1
ATOM 5239 N N . GLU A 1 329 ? 9.150 25.717 7.839 1.000 0.960 329 GLU A N 1
ATOM 5240 C CA . GLU A 1 329 ? 8.819 27.102 7.492 1.000 0.960 329 GLU A CA 1
ATOM 5241 C C . GLU A 1 329 ? 8.877 28.030 8.696 1.000 0.960 329 GLU A C 1
ATOM 5242 O O . GLU A 1 329 ? 9.411 29.137 8.599 1.000 0.960 329 GLU A O 1
ATOM 5254 N N . GLU A 1 330 ? 8.396 27.576 9.851 1.000 0.970 330 GLU A N 1
ATOM 5255 C CA . GLU A 1 330 ? 8.467 28.348 11.082 1.000 0.970 330 GLU A CA 1
ATOM 5256 C C . GLU A 1 330 ? 9.931 28.537 11.514 1.000 0.970 330 GLU A C 1
ATOM 5257 O O . GLU A 1 330 ? 10.330 29.641 11.886 1.000 0.970 330 GLU A O 1
ATOM 5269 N N . THR A 1 331 ? 10.783 27.516 11.359 1.000 0.970 331 THR A N 1
ATOM 5270 C CA . THR A 1 331 ? 12.233 27.622 11.617 1.000 0.970 331 THR A CA 1
ATOM 5271 C C . THR A 1 331 ? 12.875 28.686 10.713 1.000 0.970 331 THR A C 1
ATOM 5272 O O . THR A 1 331 ? 13.678 29.501 11.181 1.000 0.970 331 THR A O 1
ATOM 5283 N N . VAL A 1 332 ? 12.489 28.741 9.433 1.000 0.970 332 VAL A N 1
ATOM 5284 C CA . VAL A 1 332 ? 12.966 29.755 8.475 1.000 0.970 332 VAL A CA 1
ATOM 5285 C C . VAL A 1 332 ? 12.423 31.149 8.808 1.000 0.970 332 VAL A C 1
ATOM 5286 O O . VAL A 1 332 ? 13.194 32.109 8.821 1.000 0.970 332 VAL A O 1
ATOM 5299 N N . GLN A 1 333 ? 11.145 31.286 9.179 1.000 0.960 333 GLN A N 1
ATOM 5300 C CA . GLN A 1 333 ? 10.558 32.562 9.624 1.000 0.960 333 GLN A CA 1
ATOM 5301 C C . GLN A 1 333 ? 11.229 33.113 10.882 1.000 0.960 333 GLN A C 1
ATOM 5302 O O . GLN A 1 333 ? 11.421 34.324 11.011 1.000 0.960 333 GLN A O 1
ATOM 5316 N N . LYS A 1 334 ? 11.649 32.240 11.803 1.000 0.960 334 LYS A N 1
ATOM 5317 C CA . LYS A 1 334 ? 12.457 32.631 12.965 1.000 0.960 334 LYS A CA 1
ATOM 5318 C C . LYS A 1 334 ? 13.875 33.054 12.576 1.000 0.960 334 LYS A C 1
ATOM 5319 O O . LYS A 1 334 ? 14.628 33.506 13.440 1.000 0.960 334 LYS A O 1
ATOM 5338 N N . GLY A 1 335 ? 14.239 32.990 11.297 1.000 0.940 335 GLY A N 1
ATOM 5339 C CA . GLY A 1 335 ? 15.457 33.540 10.713 1.000 0.940 335 GLY A CA 1
ATOM 5340 C C . GLY A 1 335 ? 16.587 32.530 10.561 1.000 0.940 335 GLY A C 1
ATOM 5341 O O . GLY A 1 335 ? 17.745 32.943 10.580 1.000 0.940 335 GLY A O 1
ATOM 5345 N N . ALA A 1 336 ? 16.280 31.235 10.500 1.000 0.950 336 ALA A N 1
ATOM 5346 C CA . ALA A 1 336 ? 17.242 30.241 10.044 1.000 0.950 336 ALA A CA 1
ATOM 5347 C C . ALA A 1 336 ? 17.394 30.311 8.522 1.000 0.950 336 ALA A C 1
ATOM 5348 O O . ALA A 1 336 ? 16.420 30.518 7.801 1.000 0.950 336 ALA A O 1
ATOM 5355 N N . GLU A 1 337 ? 18.603 30.076 8.027 1.000 0.950 337 GLU A N 1
ATOM 5356 C CA . GLU A 1 337 ? 18.825 29.882 6.598 1.000 0.950 337 GLU A CA 1
ATOM 5357 C C . GLU A 1 337 ? 18.167 28.574 6.130 1.000 0.950 337 GLU A C 1
ATOM 5358 O O . GLU A 1 337 ? 18.251 27.540 6.802 1.000 0.950 337 GLU A O 1
ATOM 5370 N N . ALA A 1 338 ? 17.474 28.630 4.990 1.000 0.950 338 ALA A N 1
ATOM 5371 C CA . ALA A 1 338 ? 16.598 27.556 4.531 1.000 0.950 338 ALA A CA 1
ATOM 5372 C C . ALA A 1 338 ? 17.357 26.243 4.275 1.000 0.950 338 ALA A C 1
ATOM 5373 O O . ALA A 1 338 ? 16.904 25.179 4.703 1.000 0.950 338 ALA A O 1
ATOM 5380 N N . LYS A 1 339 ? 18.538 26.290 3.641 1.000 0.940 339 LYS A N 1
ATOM 5381 C CA . LYS A 1 339 ? 19.350 25.094 3.365 1.000 0.940 339 LYS A CA 1
ATOM 5382 C C . LYS A 1 339 ? 19.833 24.444 4.662 1.000 0.940 339 LYS A C 1
ATOM 5383 O O . LYS A 1 339 ? 19.783 23.222 4.793 1.000 0.940 339 LYS A O 1
ATOM 5402 N N . GLN A 1 340 ? 20.287 25.240 5.633 1.000 0.950 340 GLN A N 1
ATOM 5403 C CA . GLN A 1 340 ? 20.652 24.749 6.963 1.000 0.950 340 GLN A CA 1
ATOM 5404 C C . GLN A 1 340 ? 19.461 24.114 7.681 1.000 0.950 340 GLN A C 1
ATOM 5405 O O . GLN A 1 340 ? 19.605 23.005 8.189 1.000 0.950 340 GLN A O 1
ATOM 5419 N N . ALA A 1 341 ? 18.300 24.772 7.705 1.000 0.960 341 ALA A N 1
ATOM 5420 C CA . ALA A 1 341 ? 17.105 24.240 8.358 1.000 0.960 341 ALA A CA 1
ATOM 5421 C C . ALA A 1 341 ? 16.687 22.883 7.765 1.000 0.960 341 ALA A C 1
ATOM 5422 O O . ALA A 1 341 ? 16.523 21.922 8.515 1.000 0.960 341 ALA A O 1
ATOM 5429 N N . SER A 1 342 ? 16.629 22.784 6.431 1.000 0.960 342 SER A N 1
ATOM 5430 C CA . SER A 1 342 ? 16.369 21.536 5.698 1.000 0.960 342 SER A CA 1
ATOM 5431 C C . SER A 1 342 ? 17.343 20.419 6.093 1.000 0.960 342 SER A C 1
ATOM 5432 O O . SER A 1 342 ? 16.928 19.354 6.554 1.000 0.960 342 SER A O 1
ATOM 5440 N N . ASN A 1 343 ? 18.651 20.694 6.019 1.000 0.950 343 ASN A N 1
ATOM 5441 C CA . ASN A 1 343 ? 19.691 19.717 6.344 1.000 0.950 343 ASN A CA 1
ATOM 5442 C C . ASN A 1 343 ? 19.597 19.209 7.789 1.000 0.950 343 ASN A C 1
ATOM 5443 O O . ASN A 1 343 ? 19.833 18.030 8.049 1.000 0.950 343 ASN A O 1
ATOM 5454 N N . TRP A 1 344 ? 19.277 20.086 8.744 1.000 0.960 344 TRP A N 1
ATOM 5455 C CA . TRP A 1 344 ? 19.107 19.690 10.141 1.000 0.960 344 TRP A CA 1
ATOM 5456 C C . TRP A 1 344 ? 17.851 18.849 10.354 1.000 0.960 344 TRP A C 1
ATOM 5457 O O . TRP A 1 344 ? 17.919 17.852 11.075 1.000 0.960 344 TRP A O 1
ATOM 5478 N N . LEU A 1 345 ? 16.738 19.223 9.719 1.000 0.960 345 LEU A N 1
ATOM 5479 C CA . LEU A 1 345 ? 15.473 18.500 9.832 1.000 0.960 345 LEU A CA 1
ATOM 5480 C C . LEU A 1 345 ? 15.556 17.103 9.214 1.000 0.960 345 LEU A C 1
ATOM 5481 O O . LEU A 1 345 ? 15.235 16.115 9.874 1.000 0.960 345 LEU A O 1
ATOM 5497 N N . MET A 1 346 ? 16.060 16.996 7.986 1.000 0.940 346 MET A N 1
ATOM 5498 C CA . MET A 1 346 ? 16.219 15.716 7.286 1.000 0.940 346 MET A CA 1
ATOM 5499 C C . MET A 1 346 ? 17.355 14.853 7.849 1.000 0.940 346 MET A C 1
ATOM 5500 O O . MET A 1 346 ? 17.315 13.631 7.745 1.000 0.940 346 MET A O 1
ATOM 5514 N N . GLY A 1 347 ? 18.384 15.482 8.420 1.000 0.940 347 GLY A N 1
ATOM 5515 C CA . GLY A 1 347 ? 19.525 14.804 9.021 1.000 0.940 347 GLY A CA 1
ATOM 5516 C C . GLY A 1 347 ? 19.266 14.433 10.476 1.000 0.940 347 GLY A C 1
ATOM 5517 O O . GLY A 1 347 ? 18.784 13.347 10.780 1.000 0.940 347 GLY A O 1
ATOM 5521 N N . GLU A 1 348 ? 19.624 15.329 11.396 1.000 0.940 348 GLU A N 1
ATOM 5522 C CA . GLU A 1 348 ? 19.711 14.983 12.819 1.000 0.940 348 GLU A CA 1
ATOM 5523 C C . GLU A 1 348 ? 18.362 14.904 13.527 1.000 0.940 348 GLU A C 1
ATOM 5524 O O . GLU A 1 348 ? 18.199 14.052 14.399 1.000 0.940 348 GLU A O 1
ATOM 5536 N N . VAL A 1 349 ? 17.392 15.749 13.161 1.000 0.960 349 VAL A N 1
ATOM 5537 C CA . VAL A 1 349 ? 16.040 15.669 13.738 1.000 0.960 349 VAL A CA 1
ATOM 5538 C C . VAL A 1 349 ? 15.401 14.345 13.332 1.000 0.960 349 VAL A C 1
ATOM 5539 O O . VAL A 1 349 ? 15.077 13.544 14.202 1.000 0.960 349 VAL A O 1
ATOM 5552 N N . SER A 1 350 ? 15.313 14.061 12.029 1.000 0.930 350 SER A N 1
ATOM 5553 C CA . SER A 1 350 ? 14.746 12.801 11.526 1.000 0.930 350 SER A CA 1
ATOM 5554 C C . SER A 1 350 ? 15.499 11.565 12.035 1.000 0.930 350 SER A C 1
ATOM 5555 O O . SER A 1 350 ? 14.872 10.561 12.371 1.000 0.930 350 SER A O 1
ATOM 5563 N N . ALA A 1 351 ? 16.834 11.620 12.154 1.000 0.940 351 ALA A N 1
ATOM 5564 C CA . ALA A 1 351 ? 17.616 10.524 12.730 1.000 0.940 351 ALA A CA 1
ATOM 5565 C C . ALA A 1 351 ? 17.282 10.281 14.211 1.000 0.940 351 ALA A C 1
ATOM 5566 O O . ALA A 1 351 ? 17.150 9.127 14.619 1.000 0.940 351 ALA A O 1
ATOM 5573 N N . TYR A 1 352 ? 17.129 11.344 15.006 1.000 0.950 352 TYR A N 1
ATOM 5574 C CA . TYR A 1 352 ? 16.737 11.235 16.412 1.000 0.950 352 TYR A CA 1
ATOM 5575 C C . TYR A 1 352 ? 15.315 10.683 16.561 1.000 0.950 352 TYR A C 1
ATOM 5576 O O . TYR A 1 352 ? 15.107 9.742 17.321 1.000 0.950 352 TYR A O 1
ATOM 5594 N N . LEU A 1 353 ? 14.354 11.224 15.806 1.000 0.920 353 LEU A N 1
ATOM 5595 C CA . LEU A 1 353 ? 12.953 10.795 15.827 1.000 0.920 353 LEU A CA 1
ATOM 5596 C C . LEU A 1 353 ? 12.805 9.307 15.489 1.000 0.920 353 LEU A C 1
ATOM 5597 O O . LEU A 1 353 ? 12.144 8.575 16.221 1.000 0.920 353 LEU A O 1
ATOM 5613 N N . ASN A 1 354 ? 13.497 8.835 14.448 1.000 0.890 354 ASN A N 1
ATOM 5614 C CA . ASN A 1 354 ? 13.502 7.417 14.086 1.000 0.890 354 ASN A CA 1
ATOM 5615 C C . ASN A 1 354 ? 14.156 6.531 15.155 1.000 0.890 354 ASN A C 1
ATOM 5616 O O . ASN A 1 354 ? 13.645 5.455 15.455 1.000 0.890 354 ASN A O 1
ATOM 5627 N N . ALA A 1 355 ? 15.288 6.960 15.724 1.000 0.920 355 ALA A N 1
ATOM 5628 C CA . ALA A 1 355 ? 16.003 6.183 16.738 1.000 0.920 355 ALA A CA 1
ATOM 5629 C C . ALA A 1 355 ? 15.208 6.054 18.046 1.000 0.920 355 ALA A C 1
ATOM 5630 O O . ALA A 1 355 ? 15.242 5.003 18.682 1.000 0.920 355 ALA A O 1
ATOM 5637 N N . GLU A 1 356 ? 14.494 7.113 18.426 1.000 0.910 356 GLU A N 1
ATOM 5638 C CA . GLU A 1 356 ? 13.687 7.172 19.647 1.000 0.910 356 GLU A CA 1
ATOM 5639 C C . GLU A 1 356 ? 12.215 6.786 19.421 1.000 0.910 356 GLU A C 1
ATOM 5640 O O . GLU A 1 356 ? 11.457 6.755 20.386 1.000 0.910 356 GLU A O 1
ATOM 5652 N N . GLN A 1 357 ? 11.814 6.491 18.177 1.000 0.860 357 GLN A N 1
ATOM 5653 C CA . GLN A 1 357 ? 10.426 6.236 17.763 1.000 0.860 357 GLN A CA 1
ATOM 5654 C C . GLN A 1 357 ? 9.442 7.309 18.259 1.000 0.860 357 GLN A C 1
ATOM 5655 O O . GLN A 1 357 ? 8.447 7.009 18.917 1.000 0.860 357 GLN A O 1
ATOM 5669 N N . LYS A 1 358 ? 9.750 8.574 17.964 1.000 0.870 358 LYS A N 1
ATOM 5670 C CA . LYS A 1 358 ? 8.957 9.749 18.356 1.000 0.870 358 LYS A CA 1
ATOM 5671 C C . LYS A 1 358 ? 8.589 10.590 17.149 1.000 0.870 358 LYS A C 1
ATOM 5672 O O . LYS A 1 358 ? 9.304 10.564 16.149 1.000 0.870 358 LYS A O 1
ATOM 5691 N N . GLU A 1 359 ? 7.553 11.408 17.281 1.000 0.840 359 GLU A N 1
ATOM 5692 C CA . GLU A 1 359 ? 7.252 12.468 16.320 1.000 0.840 359 GLU A CA 1
ATOM 5693 C C . GLU A 1 359 ? 7.699 13.847 16.826 1.000 0.840 359 GLU A C 1
ATOM 5694 O O . GLU A 1 359 ? 8.116 14.021 17.975 1.000 0.840 359 GLU A O 1
ATOM 5706 N N . LEU A 1 360 ? 7.630 14.855 15.949 1.000 0.890 360 LEU A N 1
ATOM 5707 C CA . LEU A 1 360 ? 7.977 16.238 16.294 1.000 0.890 360 LEU A CA 1
ATOM 5708 C C . LEU A 1 360 ? 7.148 16.774 17.473 1.000 0.890 360 LEU A C 1
ATOM 5709 O O . LEU A 1 360 ? 7.665 17.552 18.269 1.000 0.890 360 LEU A O 1
ATOM 5725 N N . ALA A 1 361 ? 5.894 16.337 17.608 1.000 0.830 361 ALA A N 1
ATOM 5726 C CA . ALA A 1 361 ? 5.015 16.730 18.707 1.000 0.830 361 ALA A CA 1
ATOM 5727 C C . ALA A 1 361 ? 5.432 16.144 20.075 1.000 0.830 361 ALA A C 1
ATOM 5728 O O . ALA A 1 361 ? 5.052 16.689 21.111 1.000 0.830 361 ALA A O 1
ATOM 5735 N N . ASP A 1 362 ? 6.233 15.071 20.091 1.000 0.900 362 ASP A N 1
ATOM 5736 C CA . ASP A 1 362 ? 6.657 14.368 21.312 1.000 0.900 362 ASP A CA 1
ATOM 5737 C C . ASP A 1 362 ? 8.024 14.832 21.839 1.000 0.900 362 ASP A C 1
ATOM 5738 O O . ASP A 1 362 ? 8.481 14.389 22.901 1.000 0.900 362 ASP A O 1
ATOM 5747 N N . VAL A 1 363 ? 8.722 15.682 21.083 1.000 0.940 363 VAL A N 1
ATOM 5748 C CA . VAL A 1 363 ? 10.046 16.204 21.440 1.000 0.940 363 VAL A CA 1
ATOM 5749 C C . VAL A 1 363 ? 9.968 17.653 21.914 1.000 0.940 363 VAL A C 1
ATOM 5750 O O . VAL A 1 363 ? 9.048 18.396 21.592 1.000 0.940 363 VAL A O 1
ATOM 5763 N N . ALA A 1 364 ? 10.962 18.087 22.693 1.000 0.950 364 ALA A N 1
ATOM 5764 C CA . ALA A 1 364 ? 10.999 19.444 23.244 1.000 0.950 364 ALA A CA 1
ATOM 5765 C C . ALA A 1 364 ? 11.595 20.483 22.271 1.000 0.950 364 ALA A C 1
ATOM 5766 O O . ALA A 1 364 ? 11.655 21.673 22.598 1.000 0.950 364 ALA A O 1
ATOM 5773 N N . LEU A 1 365 ? 12.064 20.042 21.095 1.000 0.960 365 LEU A N 1
ATOM 5774 C CA . LEU A 1 365 ? 12.627 20.923 20.077 1.000 0.960 365 LEU A CA 1
ATOM 5775 C C . LEU A 1 365 ? 11.541 21.851 19.546 1.000 0.960 365 LEU A C 1
ATOM 5776 O O . LEU A 1 365 ? 10.493 21.406 19.093 1.000 0.960 365 LEU A O 1
ATOM 5792 N N . THR A 1 366 ? 11.840 23.140 19.515 1.000 0.970 366 THR A N 1
ATOM 5793 C CA . THR A 1 366 ? 10.975 24.136 18.889 1.000 0.970 366 THR A CA 1
ATOM 5794 C C . THR A 1 366 ? 11.638 24.719 17.642 1.000 0.970 366 THR A C 1
ATOM 5795 O O . THR A 1 366 ? 12.876 24.731 17.559 1.000 0.970 366 THR A O 1
ATOM 5806 N N . PRO A 1 367 ? 10.854 25.270 16.696 1.000 0.970 367 PRO A N 1
ATOM 5807 C CA . PRO A 1 367 ? 11.396 25.969 15.530 1.000 0.970 367 PRO A CA 1
ATOM 5808 C C . PRO A 1 367 ? 12.334 27.116 15.924 1.000 0.970 367 PRO A C 1
ATOM 5809 O O . PRO A 1 367 ? 13.384 27.333 15.324 1.000 0.970 367 PRO A O 1
ATOM 5820 N N . GLU A 1 368 ? 11.997 27.816 17.009 1.000 0.960 368 GLU A N 1
ATOM 5821 C CA . GLU A 1 368 ? 12.786 28.917 17.560 1.000 0.960 368 GLU A CA 1
ATOM 5822 C C . GLU A 1 368 ? 14.117 28.432 18.163 1.000 0.960 368 GLU A C 1
ATOM 5823 O O . GLU A 1 368 ? 15.155 29.068 17.961 1.000 0.960 368 GLU A O 1
ATOM 5835 N N . GLY A 1 369 ? 14.120 27.264 18.820 1.000 0.960 369 GLY A N 1
ATOM 5836 C CA . GLY A 1 369 ? 15.331 26.614 19.327 1.000 0.960 369 GLY A CA 1
ATOM 5837 C C . GLY A 1 369 ? 16.264 26.156 18.204 1.000 0.960 369 GLY A C 1
ATOM 5838 O O . GLY A 1 369 ? 17.471 26.424 18.249 1.000 0.960 369 GLY A O 1
ATOM 5842 N N . LEU A 1 370 ? 15.709 25.528 17.161 1.000 0.970 370 LEU A N 1
ATOM 5843 C CA . LEU A 1 370 ? 16.475 25.090 15.994 1.000 0.970 370 LEU A CA 1
ATOM 5844 C C . LEU A 1 370 ? 17.059 26.287 15.229 1.000 0.970 370 LEU A C 1
ATOM 5845 O O . LEU A 1 370 ? 18.261 26.314 14.946 1.000 0.970 370 LEU A O 1
ATOM 5861 N N . ALA A 1 371 ? 16.244 27.314 14.975 1.000 0.970 371 ALA A N 1
ATOM 5862 C CA . ALA A 1 371 ? 16.678 28.537 14.309 1.000 0.970 371 ALA A CA 1
ATOM 5863 C C . ALA A 1 371 ? 17.759 29.278 15.104 1.000 0.970 371 ALA A C 1
ATOM 5864 O O . ALA A 1 371 ? 18.754 29.733 14.533 1.000 0.970 371 ALA A O 1
ATOM 5871 N N . GLY A 1 372 ? 17.604 29.366 16.430 1.000 0.970 372 GLY A N 1
ATOM 5872 C CA . GLY A 1 372 ? 18.603 29.951 17.321 1.000 0.970 372 GLY A CA 1
ATOM 5873 C C . GLY A 1 372 ? 19.959 29.254 17.207 1.000 0.970 372 GLY A C 1
ATOM 5874 O O . GLY A 1 372 ? 20.991 29.917 17.089 1.000 0.970 372 GLY A O 1
ATOM 5878 N N . MET A 1 373 ? 19.972 27.921 17.165 1.000 0.970 373 MET A N 1
ATOM 5879 C CA . MET A 1 373 ? 21.203 27.151 16.985 1.000 0.970 373 MET A CA 1
ATOM 5880 C C . MET A 1 373 ? 21.826 27.376 15.603 1.000 0.970 373 MET A C 1
ATOM 5881 O O . MET A 1 373 ? 23.030 27.621 15.526 1.000 0.970 373 MET A O 1
ATOM 5895 N N . ILE A 1 374 ? 21.028 27.339 14.528 1.000 0.970 374 ILE A N 1
ATOM 5896 C CA . ILE A 1 374 ? 21.507 27.570 13.153 1.000 0.970 374 ILE A CA 1
ATOM 5897 C C . ILE A 1 374 ? 22.187 28.941 13.040 1.000 0.970 374 ILE A C 1
ATOM 5898 O O . ILE A 1 374 ? 23.306 29.028 12.536 1.000 0.970 374 ILE A O 1
ATOM 5914 N N . LYS A 1 375 ? 21.607 29.995 13.627 1.000 0.950 375 LYS A N 1
ATOM 5915 C CA . LYS A 1 375 ? 22.229 31.332 13.662 1.000 0.950 375 LYS A CA 1
ATOM 5916 C C . LYS A 1 375 ? 23.578 31.352 14.379 1.000 0.950 375 LYS A C 1
ATOM 5917 O O . LYS A 1 375 ? 24.466 32.109 13.991 1.000 0.950 375 LYS A O 1
ATOM 5936 N N . LEU A 1 376 ? 23.759 30.562 15.440 1.000 0.940 376 LEU A N 1
ATOM 5937 C CA . LEU A 1 376 ? 25.052 30.470 16.132 1.000 0.940 376 LEU A CA 1
ATOM 5938 C C . LEU A 1 376 ? 26.114 29.780 15.268 1.000 0.940 376 LEU A C 1
ATOM 5939 O O . LEU A 1 376 ? 27.295 30.117 15.397 1.000 0.940 376 LEU A O 1
ATOM 5955 N N . ILE A 1 377 ? 25.706 28.854 14.391 1.000 0.920 377 ILE A N 1
ATOM 5956 C CA . ILE A 1 377 ? 26.584 28.234 13.389 1.000 0.920 377 ILE A CA 1
ATOM 5957 C C . ILE A 1 377 ? 26.982 29.276 12.337 1.000 0.920 377 ILE A C 1
ATOM 5958 O O . ILE A 1 377 ? 28.172 29.449 12.085 1.000 0.920 377 ILE A O 1
ATOM 5974 N N . GLU A 1 378 ? 26.022 30.024 11.781 1.000 0.910 378 GLU A N 1
ATOM 5975 C CA . GLU A 1 378 ? 26.290 31.061 10.766 1.000 0.910 378 GLU A CA 1
ATOM 5976 C C . GLU A 1 378 ? 27.188 32.183 11.285 1.000 0.910 378 GLU A C 1
ATOM 5977 O O . GLU A 1 378 ? 28.107 32.633 10.602 1.000 0.910 378 GLU A O 1
ATOM 5989 N N . LYS A 1 379 ? 26.972 32.603 12.534 1.000 0.880 379 LYS A N 1
ATOM 5990 C CA . LYS A 1 379 ? 27.817 33.599 13.203 1.000 0.880 379 LYS A CA 1
ATOM 5991 C C . LYS A 1 379 ? 29.202 33.063 13.577 1.000 0.880 379 LYS A C 1
ATOM 5992 O O . LYS A 1 379 ? 30.000 33.809 14.139 1.000 0.880 379 LYS A O 1
ATOM 6011 N N . GLY A 1 380 ? 29.480 31.774 13.372 1.000 0.860 380 GLY A N 1
ATOM 6012 C CA . GLY A 1 380 ? 30.727 31.132 13.793 1.000 0.860 380 GLY A CA 1
ATOM 6013 C C . GLY A 1 380 ? 30.922 31.074 15.314 1.000 0.860 380 GLY A C 1
ATOM 6014 O O . GLY A 1 380 ? 32.030 30.802 15.779 1.000 0.860 380 GLY A O 1
ATOM 6018 N N . THR A 1 381 ? 29.863 31.321 16.098 1.000 0.870 381 THR A N 1
ATOM 6019 C CA . THR A 1 381 ? 29.891 31.230 17.569 1.000 0.870 381 THR A CA 1
ATOM 6020 C C . THR A 1 381 ? 30.051 29.780 18.019 1.000 0.870 381 THR A C 1
ATOM 6021 O O . THR A 1 381 ? 30.655 29.521 19.058 1.000 0.870 381 THR A O 1
ATOM 6032 N N . ILE A 1 382 ? 29.549 28.832 17.223 1.000 0.900 382 ILE A N 1
ATOM 6033 C CA . ILE A 1 382 ? 29.743 27.391 17.402 1.000 0.900 382 ILE A CA 1
ATOM 6034 C C . ILE A 1 382 ? 30.071 26.725 16.059 1.000 0.900 382 ILE A C 1
ATOM 6035 O O . ILE A 1 382 ? 29.621 27.170 15.007 1.000 0.900 382 ILE A O 1
ATOM 6051 N N . SER A 1 383 ? 30.825 25.625 16.085 1.000 0.840 383 SER A N 1
ATOM 6052 C CA . SER A 1 383 ? 30.976 24.751 14.910 1.000 0.840 383 SER A CA 1
ATOM 6053 C C . SER A 1 383 ? 29.780 23.812 14.752 1.000 0.840 383 SER A C 1
ATOM 6054 O O . SER A 1 383 ? 29.098 23.501 15.728 1.000 0.840 383 SER A O 1
ATOM 6062 N N . SER A 1 384 ? 29.607 23.232 13.558 1.000 0.850 384 SER A N 1
ATOM 6063 C CA . SER A 1 384 ? 28.658 22.135 13.290 1.000 0.850 384 SER A CA 1
ATOM 6064 C C . SER A 1 384 ? 28.812 20.955 14.260 1.000 0.850 384 SER A C 1
ATOM 6065 O O . SER A 1 384 ? 27.833 20.341 14.675 1.000 0.850 384 SER A O 1
ATOM 6073 N N . LYS A 1 385 ? 30.042 20.659 14.694 1.000 0.830 385 LYS A N 1
ATOM 6074 C CA . LYS A 1 385 ? 30.318 19.581 15.653 1.000 0.830 385 LYS A CA 1
ATOM 6075 C C . LYS A 1 385 ? 29.826 19.905 17.064 1.000 0.830 385 LYS A C 1
ATOM 6076 O O . LYS A 1 385 ? 29.292 19.029 17.740 1.000 0.830 385 LYS A O 1
ATOM 6095 N N . ILE A 1 386 ? 30.018 21.144 17.517 1.000 0.880 386 ILE A N 1
ATOM 6096 C CA . ILE A 1 386 ? 29.467 21.615 18.792 1.000 0.880 386 ILE A CA 1
ATOM 6097 C C . ILE A 1 386 ? 27.941 21.705 18.695 1.000 0.880 386 ILE A C 1
ATOM 6098 O O . ILE A 1 386 ? 27.264 21.292 19.634 1.000 0.880 386 ILE A O 1
ATOM 6114 N N . ALA A 1 387 ? 27.404 22.154 17.556 1.000 0.930 387 ALA A N 1
ATOM 6115 C CA . ALA A 1 387 ? 25.969 22.244 17.316 1.000 0.930 387 ALA A CA 1
ATOM 6116 C C . ALA A 1 387 ? 25.259 20.905 17.538 1.000 0.930 387 ALA A C 1
ATOM 6117 O O . ALA A 1 387 ? 24.235 20.898 18.198 1.000 0.930 387 ALA A O 1
ATOM 6124 N N . LYS A 1 388 ? 25.842 19.757 17.159 1.000 0.930 388 LYS A N 1
ATOM 6125 C CA . LYS A 1 388 ? 25.257 18.433 17.478 1.000 0.930 388 LYS A CA 1
ATOM 6126 C C . LYS A 1 388 ? 25.065 18.180 18.984 1.000 0.930 388 LYS A C 1
ATOM 6127 O O . LYS A 1 388 ? 24.144 17.474 19.380 1.000 0.930 388 LYS A O 1
ATOM 6146 N N . LYS A 1 389 ? 25.915 18.754 19.847 1.000 0.910 389 LYS A N 1
ATOM 6147 C CA . LYS A 1 389 ? 25.741 18.680 21.311 1.000 0.910 389 LYS A CA 1
ATOM 6148 C C . LYS A 1 389 ? 24.653 19.628 21.810 1.000 0.910 389 LYS A C 1
ATOM 6149 O O . LYS A 1 389 ? 23.944 19.272 22.744 1.000 0.910 389 LYS A O 1
ATOM 6168 N N . VAL A 1 390 ? 24.561 20.821 21.218 1.000 0.940 390 VAL A N 1
ATOM 6169 C CA . VAL A 1 390 ? 23.510 21.805 21.529 1.000 0.940 390 VAL A CA 1
ATOM 6170 C C . VAL A 1 390 ? 22.149 21.260 21.091 1.000 0.940 390 VAL A C 1
ATOM 6171 O O . VAL A 1 390 ? 21.212 21.277 21.879 1.000 0.940 390 VAL A O 1
ATOM 6184 N N . PHE A 1 391 ? 22.086 20.675 19.893 1.000 0.960 391 PHE A N 1
ATOM 6185 C CA . PHE A 1 391 ? 20.935 19.976 19.331 1.000 0.960 391 PHE A CA 1
ATOM 6186 C C . PHE A 1 391 ? 20.383 18.923 20.288 1.000 0.960 391 PHE A C 1
ATOM 6187 O O . PHE A 1 391 ? 19.194 18.934 20.576 1.000 0.960 391 PHE A O 1
ATOM 6204 N N . LYS A 1 392 ? 21.245 18.064 20.843 1.000 0.940 392 LYS A N 1
ATOM 6205 C CA . LYS A 1 392 ? 20.806 17.003 21.755 1.000 0.940 392 LYS A CA 1
ATOM 6206 C C . LYS A 1 392 ? 20.086 17.542 23.001 1.000 0.940 392 LYS A C 1
ATOM 6207 O O . LYS A 1 392 ? 19.090 16.976 23.423 1.000 0.940 392 LYS A O 1
ATOM 6226 N N . GLU A 1 393 ? 20.551 18.659 23.561 1.000 0.940 393 GLU A N 1
ATOM 6227 C CA . GLU A 1 393 ? 19.825 19.332 24.650 1.000 0.940 393 GLU A CA 1
ATOM 6228 C C . GLU A 1 393 ? 18.514 19.957 24.172 1.000 0.940 393 GLU A C 1
ATOM 6229 O O . GLU A 1 393 ? 17.496 19.799 24.837 1.000 0.940 393 GLU A O 1
ATOM 6241 N N . LEU A 1 394 ? 18.523 20.639 23.023 1.000 0.960 394 LEU A N 1
ATOM 6242 C CA . LEU A 1 394 ? 17.326 21.284 22.484 1.000 0.960 394 LEU A CA 1
ATOM 6243 C C . LEU A 1 394 ? 16.210 20.276 22.188 1.000 0.960 394 LEU A C 1
ATOM 6244 O O . LEU A 1 394 ? 15.056 20.567 22.469 1.000 0.960 394 LEU A O 1
ATOM 6260 N N . ILE A 1 395 ? 16.530 19.095 21.658 1.000 0.960 395 ILE A N 1
ATOM 6261 C CA . ILE A 1 395 ? 15.510 18.089 21.340 1.000 0.960 395 ILE A CA 1
ATOM 6262 C C . ILE A 1 395 ? 15.000 17.333 22.572 1.000 0.960 395 ILE A C 1
ATOM 6263 O O . ILE A 1 395 ? 13.815 17.020 22.646 1.000 0.960 395 ILE A O 1
ATOM 6279 N N . GLU A 1 396 ? 15.856 17.101 23.571 1.000 0.950 396 GLU A N 1
ATOM 6280 C CA . GLU A 1 396 ? 15.481 16.395 24.805 1.000 0.950 396 GLU A CA 1
ATOM 6281 C C . GLU A 1 396 ? 14.802 17.305 25.841 1.000 0.950 396 GLU A C 1
ATOM 6282 O O . GLU A 1 396 ? 13.943 16.841 26.588 1.000 0.950 396 GLU A O 1
ATOM 6294 N N . LYS A 1 397 ? 15.200 18.583 25.929 1.000 0.940 397 LYS A N 1
ATOM 6295 C CA . LYS A 1 397 ? 14.771 19.510 26.997 1.000 0.940 397 LYS A CA 1
ATOM 6296 C C . LYS A 1 397 ? 14.277 20.870 26.513 1.000 0.940 397 LYS A C 1
ATOM 6297 O O . LYS A 1 397 ? 13.763 21.642 27.322 1.000 0.940 397 LYS A O 1
ATOM 6316 N N . GLY A 1 398 ? 14.435 21.182 25.232 1.000 0.940 398 GLY A N 1
ATOM 6317 C CA . GLY A 1 398 ? 14.068 22.482 24.685 1.000 0.940 398 GLY A CA 1
ATOM 6318 C C . GLY A 1 398 ? 14.977 23.606 25.176 1.000 0.940 398 GLY A C 1
ATOM 6319 O O . GLY A 1 398 ? 16.112 23.400 25.612 1.000 0.940 398 GLY A O 1
ATOM 6323 N N . GLY A 1 399 ? 14.454 24.828 25.099 1.000 0.910 399 GLY A N 1
ATOM 6324 C CA . GLY A 1 399 ? 15.125 26.035 25.569 1.000 0.910 399 GLY A CA 1
ATOM 6325 C C . GLY A 1 399 ? 15.785 26.847 24.459 1.000 0.910 399 GLY A C 1
ATOM 6326 O O . GLY A 1 399 ? 15.426 26.766 23.288 1.000 0.910 399 GLY A O 1
ATOM 6330 N N . ASP A 1 400 ? 16.731 27.689 24.864 1.000 0.940 400 ASP A N 1
ATOM 6331 C CA . ASP A 1 400 ? 17.389 28.659 23.994 1.000 0.940 400 ASP A CA 1
ATOM 6332 C C . ASP A 1 400 ? 18.833 28.232 23.704 1.000 0.940 400 ASP A C 1
ATOM 6333 O O . ASP A 1 400 ? 19.621 27.990 24.625 1.000 0.940 400 ASP A O 1
ATOM 6342 N N . ALA A 1 401 ? 19.190 28.157 22.419 1.000 0.940 401 ALA A N 1
ATOM 6343 C CA . ALA A 1 401 ? 20.503 27.693 21.981 1.000 0.940 401 ALA A CA 1
ATOM 6344 C C . ALA A 1 401 ? 21.653 28.557 22.532 1.000 0.940 401 ALA A C 1
ATOM 6345 O O . ALA A 1 401 ? 22.706 28.028 22.890 1.000 0.940 401 ALA A O 1
ATOM 6352 N N . GLU A 1 402 ? 21.467 29.878 22.644 1.000 0.920 402 GLU A N 1
ATOM 6353 C CA . GLU A 1 402 ? 22.503 30.798 23.122 1.000 0.920 402 GLU A CA 1
ATOM 6354 C C . GLU A 1 402 ? 22.740 30.641 24.629 1.000 0.920 402 GLU A C 1
ATOM 6355 O O . GLU A 1 402 ? 23.893 30.609 25.077 1.000 0.920 402 GLU A O 1
ATOM 6367 N N . LYS A 1 403 ? 21.668 30.467 25.414 1.000 0.930 403 LYS A N 1
ATOM 6368 C CA . LYS A 1 403 ? 21.760 30.122 26.841 1.000 0.930 403 LYS A CA 1
ATOM 6369 C C . LYS A 1 403 ? 22.466 28.789 27.050 1.000 0.930 403 LYS A C 1
ATOM 6370 O O . LYS A 1 403 ? 23.414 28.748 27.830 1.000 0.930 403 LYS A O 1
ATOM 6389 N N . ILE A 1 404 ? 22.086 27.741 26.314 1.000 0.930 404 ILE A N 1
ATOM 6390 C CA . ILE A 1 404 ? 22.733 26.419 26.414 1.000 0.930 404 ILE A CA 1
ATOM 6391 C C . ILE A 1 404 ? 24.232 26.537 26.117 1.000 0.930 404 ILE A C 1
ATOM 6392 O O . ILE A 1 404 ? 25.062 25.968 26.832 1.000 0.930 404 ILE A O 1
ATOM 6408 N N . VAL A 1 405 ? 24.598 27.311 25.091 1.000 0.910 405 VAL A N 1
ATOM 6409 C CA . VAL A 1 405 ? 26.000 27.535 24.726 1.000 0.910 405 VAL A CA 1
ATOM 6410 C C . VAL A 1 405 ? 26.761 28.290 25.819 1.000 0.910 405 VAL A C 1
ATOM 6411 O O . VAL A 1 405 ? 27.892 27.910 26.126 1.000 0.910 405 VAL A O 1
ATOM 6424 N N . LYS A 1 406 ? 26.166 29.308 26.452 1.000 0.880 406 LYS A N 1
ATOM 6425 C CA . LYS A 1 406 ? 26.798 30.052 27.557 1.000 0.880 406 LYS A CA 1
ATOM 6426 C C . LYS A 1 406 ? 26.911 29.223 28.838 1.000 0.880 406 LYS A C 1
ATOM 6427 O O . LYS A 1 406 ? 28.009 29.117 29.376 1.000 0.880 406 LYS A O 1
ATOM 6446 N N . GLU A 1 407 ? 25.822 28.607 29.300 1.000 0.890 407 GLU A N 1
ATOM 6447 C CA . GLU A 1 407 ? 25.769 27.836 30.556 1.000 0.890 407 GLU A CA 1
ATOM 6448 C C . GLU A 1 407 ? 26.711 26.632 30.540 1.000 0.890 407 GLU A C 1
ATOM 6449 O O . GLU A 1 407 ? 27.343 26.310 31.547 1.000 0.890 407 GLU A O 1
ATOM 6461 N N . LYS A 1 408 ? 26.858 25.990 29.379 1.000 0.870 408 LYS A N 1
ATOM 6462 C CA . LYS A 1 408 ? 27.781 24.863 29.207 1.000 0.870 408 LYS A CA 1
ATOM 6463 C C . LYS A 1 408 ? 29.170 25.273 28.717 1.000 0.870 408 LYS A C 1
ATOM 6464 O O . LYS A 1 408 ? 30.009 24.400 28.499 1.000 0.870 408 LYS A O 1
ATOM 6483 N N . GLY A 1 409 ? 29.415 26.569 28.514 1.000 0.830 409 GLY A N 1
ATOM 6484 C CA . GLY A 1 409 ? 30.678 27.087 27.993 1.000 0.830 409 GLY A CA 1
ATOM 6485 C C . GLY A 1 409 ? 31.055 26.508 26.628 1.000 0.830 409 GLY A C 1
ATOM 6486 O O . GLY A 1 409 ? 32.230 26.270 26.391 1.000 0.830 409 GLY A O 1
ATOM 6490 N N . LEU A 1 410 ? 30.088 26.240 25.743 1.000 0.840 410 LEU A N 1
ATOM 6491 C CA . LEU A 1 410 ? 30.268 25.613 24.422 1.000 0.840 410 LEU A CA 1
ATOM 6492 C C . LEU A 1 410 ? 30.645 26.607 23.308 1.000 0.840 410 LEU A C 1
ATOM 6493 O O . LEU A 1 410 ? 30.513 26.289 22.130 1.000 0.840 410 LEU A O 1
ATOM 6509 N N . VAL A 1 411 ? 31.094 27.812 23.652 1.000 0.830 411 VAL A N 1
ATOM 6510 C CA . VAL A 1 411 ? 31.491 28.821 22.662 1.000 0.830 411 VAL A CA 1
ATOM 6511 C C . VAL A 1 411 ? 32.758 28.365 21.936 1.000 0.830 411 VAL A C 1
ATOM 6512 O O . VAL A 1 411 ? 33.707 27.877 22.552 1.000 0.830 411 VAL A O 1
ATOM 6525 N N . GLN A 1 412 ? 32.784 28.531 20.617 1.000 0.830 412 GLN A N 1
ATOM 6526 C CA . GLN A 1 412 ? 33.968 28.288 19.809 1.000 0.830 412 GLN A CA 1
ATOM 6527 C C . GLN A 1 412 ? 35.011 29.382 20.052 1.000 0.830 412 GLN A C 1
ATOM 6528 O O . GLN A 1 412 ? 34.746 30.575 19.906 1.000 0.830 412 GLN A O 1
ATOM 6542 N N . ILE A 1 413 ? 36.231 28.967 20.366 1.000 0.810 413 ILE A N 1
ATOM 6543 C CA . ILE A 1 413 ? 37.374 29.856 20.527 1.000 0.810 413 ILE A CA 1
ATOM 6544 C C . ILE A 1 413 ? 37.831 30.283 19.132 1.000 0.810 413 ILE A C 1
ATOM 6545 O O . ILE A 1 413 ? 38.405 29.488 18.383 1.000 0.810 413 ILE A O 1
ATOM 6561 N N . SER A 1 414 ? 37.567 31.548 18.809 1.000 0.790 414 SER A N 1
ATOM 6562 C CA . SER A 1 414 ? 38.017 32.205 17.574 1.000 0.790 414 SER A CA 1
ATOM 6563 C C . SER A 1 414 ? 39.003 33.351 17.848 1.000 0.790 414 SER A C 1
ATOM 6564 O O . SER A 1 414 ? 39.361 34.079 16.932 1.000 0.790 414 SER A O 1
ATOM 6572 N N . ASP A 1 415 ? 39.451 33.524 19.099 1.000 0.820 415 ASP A N 1
ATOM 6573 C CA . ASP A 1 415 ? 40.466 34.521 19.456 1.000 0.820 415 ASP A CA 1
ATOM 6574 C C . ASP A 1 415 ? 41.848 34.069 18.964 1.000 0.820 415 ASP A C 1
ATOM 6575 O O . ASP A 1 415 ? 42.382 33.053 19.422 1.000 0.820 415 ASP A O 1
ATOM 6584 N N . GLU A 1 416 ? 42.425 34.822 18.023 1.000 0.830 416 GLU A N 1
ATOM 6585 C CA . GLU A 1 416 ? 43.747 34.533 17.455 1.000 0.830 416 GLU A CA 1
ATOM 6586 C C . GLU A 1 416 ? 44.817 34.423 18.542 1.000 0.830 416 GLU A C 1
ATOM 6587 O O . GLU A 1 416 ? 45.662 33.538 18.460 1.000 0.830 416 GLU A O 1
ATOM 6599 N N . GLY A 1 417 ? 44.759 35.255 19.587 1.000 0.850 417 GLY A N 1
ATOM 6600 C CA . GLY A 1 417 ? 45.740 35.251 20.671 1.000 0.850 417 GLY A CA 1
ATOM 6601 C C . GLY A 1 417 ? 45.718 33.962 21.496 1.000 0.850 417 GLY A C 1
ATOM 6602 O O . GLY A 1 417 ? 46.769 33.397 21.807 1.000 0.850 417 GLY A O 1
ATOM 6606 N N . VAL A 1 418 ? 44.533 33.458 21.833 1.000 0.860 418 VAL A N 1
ATOM 6607 C CA . VAL A 1 418 ? 44.366 32.182 22.546 1.000 0.860 418 VAL A CA 1
ATOM 6608 C C . VAL A 1 418 ? 44.733 31.000 21.650 1.000 0.860 418 VAL A C 1
ATOM 6609 O O . VAL A 1 418 ? 45.433 30.085 22.089 1.000 0.860 418 VAL A O 1
ATOM 6622 N N . LEU A 1 419 ? 44.292 31.020 20.389 1.000 0.880 419 LEU A N 1
ATOM 6623 C CA . LEU A 1 419 ? 44.608 29.965 19.426 1.000 0.880 419 LEU A CA 1
ATOM 6624 C C . LEU A 1 419 ? 46.107 29.889 19.160 1.000 0.880 419 LEU A C 1
ATOM 6625 O O . LEU A 1 419 ? 46.664 28.795 19.151 1.000 0.880 419 LEU A O 1
ATOM 6641 N N . LEU A 1 420 ? 46.765 31.039 19.018 1.000 0.880 420 LEU A N 1
ATOM 6642 C CA . LEU A 1 420 ? 48.208 31.114 18.857 1.000 0.880 420 LEU A CA 1
ATOM 6643 C C . LEU A 1 420 ? 48.920 30.464 20.047 1.000 0.880 420 LEU A C 1
ATOM 6644 O O . LEU A 1 420 ? 49.846 29.693 19.822 1.000 0.880 420 LEU A O 1
ATOM 6660 N N . LYS A 1 421 ? 48.468 30.681 21.293 1.000 0.890 421 LYS A N 1
ATOM 6661 C CA . LYS A 1 421 ? 49.027 29.988 22.471 1.000 0.890 421 LYS A CA 1
ATOM 6662 C C . LYS A 1 421 ? 48.874 28.467 22.379 1.000 0.890 421 LYS A C 1
ATOM 6663 O O . LYS A 1 421 ? 49.863 27.766 22.548 1.000 0.890 421 LYS A O 1
ATOM 6682 N N . LEU A 1 422 ? 47.682 27.964 22.050 1.000 0.890 422 LEU A N 1
ATOM 6683 C CA . LEU A 1 422 ? 47.422 26.521 21.922 1.000 0.890 422 LEU A CA 1
ATOM 6684 C C . LEU A 1 422 ? 48.230 25.872 20.791 1.000 0.890 422 LEU A C 1
ATOM 6685 O O . LEU A 1 422 ? 48.730 24.759 20.938 1.000 0.890 422 LEU A O 1
ATOM 6701 N N . VAL A 1 423 ? 48.345 26.564 19.657 1.000 0.900 423 VAL A N 1
ATOM 6702 C CA . VAL A 1 423 ? 49.139 26.119 18.508 1.000 0.900 423 VAL A CA 1
ATOM 6703 C C . VAL A 1 423 ? 50.624 26.086 18.876 1.000 0.900 423 VAL A C 1
ATOM 6704 O O . VAL A 1 423 ? 51.280 25.074 18.645 1.000 0.900 423 VAL A O 1
ATOM 6717 N N . THR A 1 424 ? 51.140 27.161 19.480 1.000 0.900 424 THR A N 1
ATOM 6718 C CA . THR A 1 424 ? 52.546 27.281 19.908 1.000 0.900 424 THR A CA 1
ATOM 6719 C C . THR A 1 424 ? 52.908 26.160 20.874 1.000 0.900 424 THR A C 1
ATOM 6720 O O . THR A 1 424 ? 53.878 25.441 20.661 1.000 0.900 424 THR A O 1
ATOM 6731 N N . GLU A 1 425 ? 52.066 25.939 21.878 1.000 0.900 425 GLU A N 1
ATOM 6732 C CA . GLU A 1 425 ? 52.263 24.903 22.885 1.000 0.900 425 GLU A CA 1
ATOM 6733 C C . GLU A 1 425 ? 52.182 23.490 22.281 1.000 0.900 425 GLU A C 1
ATOM 6734 O O . GLU A 1 425 ? 52.949 22.601 22.652 1.000 0.900 425 GLU A O 1
ATOM 6746 N N . ALA A 1 426 ? 51.303 23.262 21.300 1.000 0.900 426 ALA A N 1
ATOM 6747 C CA . ALA A 1 426 ? 51.257 21.992 20.582 1.000 0.900 426 ALA A CA 1
ATOM 6748 C C . ALA A 1 426 ? 52.531 21.734 19.757 1.000 0.900 426 ALA A C 1
ATOM 6749 O O . ALA A 1 426 ? 52.974 20.587 19.702 1.000 0.900 426 ALA A O 1
ATOM 6756 N N . LEU A 1 427 ? 53.134 22.765 19.153 1.000 0.890 427 LEU A N 1
ATOM 6757 C CA . LEU A 1 427 ? 54.401 22.661 18.415 1.000 0.890 427 LEU A CA 1
ATOM 6758 C C . LEU A 1 427 ? 55.589 22.428 19.347 1.000 0.890 427 LEU A C 1
ATOM 6759 O O . LEU A 1 427 ? 56.431 21.575 19.067 1.000 0.890 427 LEU A O 1
ATOM 6775 N N . ASP A 1 428 ? 55.622 23.147 20.469 1.000 0.900 428 ASP A N 1
ATOM 6776 C CA . ASP A 1 428 ? 56.642 22.979 21.504 1.000 0.900 428 ASP A CA 1
ATOM 6777 C C . ASP A 1 428 ? 56.618 21.556 22.081 1.000 0.900 428 ASP A C 1
ATOM 6778 O O . ASP A 1 428 ? 57.669 20.968 22.326 1.000 0.900 428 ASP A O 1
ATOM 6787 N N . ASN A 1 429 ? 55.427 20.965 22.220 1.000 0.910 429 ASN A N 1
ATOM 6788 C CA . ASN A 1 429 ? 55.251 19.606 22.735 1.000 0.910 429 ASN A CA 1
ATOM 6789 C C . ASN A 1 429 ? 55.413 18.496 21.683 1.000 0.910 429 ASN A C 1
ATOM 6790 O O . ASN A 1 429 ? 55.514 17.327 22.054 1.000 0.910 429 ASN A O 1
ATOM 6801 N N . ASN A 1 430 ? 55.423 18.815 20.384 1.000 0.890 430 ASN A N 1
ATOM 6802 C CA . ASN A 1 430 ? 55.504 17.820 19.307 1.000 0.890 430 ASN A CA 1
ATOM 6803 C C . ASN A 1 430 ? 56.590 18.181 18.269 1.000 0.890 430 ASN A C 1
ATOM 6804 O O . ASN A 1 430 ? 56.285 18.317 17.080 1.000 0.890 430 ASN A O 1
ATOM 6815 N N . PRO A 1 431 ? 57.875 18.287 18.671 1.000 0.850 431 PRO A N 1
ATOM 6816 C CA . PRO A 1 431 ? 58.964 18.705 17.782 1.000 0.850 431 PRO A CA 1
ATOM 6817 C C . PRO A 1 431 ? 59.192 17.727 16.623 1.000 0.850 431 PRO A C 1
ATOM 6818 O O . PRO A 1 431 ? 59.498 18.141 15.507 1.000 0.850 431 PRO A O 1
ATOM 6829 N N . GLN A 1 432 ? 58.962 16.432 16.855 1.000 0.850 432 GLN A N 1
ATOM 6830 C CA . GLN A 1 432 ? 59.081 15.400 15.824 1.000 0.850 432 GLN A CA 1
ATOM 6831 C C . GLN A 1 432 ? 58.093 15.622 14.668 1.000 0.850 432 GLN A C 1
ATOM 6832 O O . GLN A 1 432 ? 58.403 15.343 13.513 1.000 0.850 432 GLN A O 1
ATOM 6846 N N . SER A 1 433 ? 56.921 16.198 14.952 1.000 0.860 433 SER A N 1
ATOM 6847 C CA . SER A 1 433 ? 55.939 16.545 13.922 1.000 0.860 433 SER A CA 1
ATOM 6848 C C . SER A 1 433 ? 56.380 17.736 13.062 1.000 0.860 433 SER A C 1
ATOM 6849 O O . SER A 1 433 ? 55.992 17.810 11.898 1.000 0.860 433 SER A O 1
ATOM 6857 N N . ILE A 1 434 ? 57.213 18.642 13.591 1.000 0.840 434 ILE A N 1
ATOM 6858 C CA . ILE A 1 434 ? 57.797 19.755 12.822 1.000 0.840 434 ILE A CA 1
ATOM 6859 C C . ILE A 1 434 ? 58.797 19.207 11.798 1.000 0.840 434 ILE A C 1
ATOM 6860 O O . ILE A 1 434 ? 58.754 19.586 10.627 1.000 0.840 434 ILE A O 1
ATOM 6876 N N . GLU A 1 435 ? 59.665 18.280 12.218 1.000 0.820 435 GLU A N 1
ATOM 6877 C CA . GLU A 1 435 ? 60.581 17.576 11.312 1.000 0.820 435 GLU A CA 1
ATOM 6878 C C . GLU A 1 435 ? 59.827 16.766 10.257 1.000 0.820 435 GLU A C 1
ATOM 6879 O O . GLU A 1 435 ? 60.143 16.858 9.072 1.000 0.820 435 GLU A O 1
ATOM 6891 N N . ASP A 1 436 ? 58.806 16.006 10.657 1.000 0.860 436 ASP A N 1
ATOM 6892 C CA . ASP A 1 436 ? 58.002 15.219 9.720 1.000 0.860 436 ASP A CA 1
ATOM 6893 C C . ASP A 1 436 ? 57.334 16.104 8.656 1.000 0.860 436 ASP A C 1
ATOM 6894 O O . ASP A 1 436 ? 57.327 15.737 7.480 1.000 0.860 436 ASP A O 1
ATOM 6903 N N . PHE A 1 437 ? 56.844 17.290 9.031 1.000 0.840 437 PHE A N 1
ATOM 6904 C CA . PHE A 1 437 ? 56.302 18.253 8.072 1.000 0.840 437 PHE A CA 1
ATOM 6905 C C . PHE A 1 437 ? 57.378 18.800 7.117 1.000 0.840 437 PHE A C 1
ATOM 6906 O O . PHE A 1 437 ? 57.154 18.827 5.907 1.000 0.840 437 PHE A O 1
ATOM 6923 N N . LYS A 1 438 ? 58.573 19.163 7.620 1.000 0.810 438 LYS A N 1
ATOM 6924 C CA . LYS A 1 438 ? 59.715 19.601 6.782 1.000 0.810 438 LYS A CA 1
ATOM 6925 C C . LYS A 1 438 ? 60.200 18.513 5.824 1.000 0.810 438 LYS A C 1
ATOM 6926 O O . LYS A 1 438 ? 60.676 18.819 4.735 1.000 0.810 438 LYS A O 1
ATOM 6945 N N . ASN A 1 439 ? 60.024 17.255 6.207 1.000 0.850 439 ASN A N 1
ATOM 6946 C CA . ASN A 1 439 ? 60.340 16.089 5.389 1.000 0.850 439 ASN A CA 1
ATOM 6947 C C . ASN A 1 439 ? 59.208 15.696 4.423 1.000 0.850 439 ASN A C 1
ATOM 6948 O O . ASN A 1 439 ? 59.271 14.630 3.813 1.000 0.850 439 ASN A O 1
ATOM 6959 N N . GLY A 1 440 ? 58.172 16.528 4.277 1.000 0.820 440 GLY A N 1
ATOM 6960 C CA . GLY A 1 440 ? 57.089 16.312 3.319 1.000 0.820 440 GLY A CA 1
ATOM 6961 C C . GLY A 1 440 ? 56.046 15.281 3.755 1.000 0.820 440 GLY A C 1
ATOM 6962 O O . GLY A 1 440 ? 55.335 14.746 2.908 1.000 0.820 440 GLY A O 1
ATOM 6966 N N . LYS A 1 441 ? 55.931 14.961 5.053 1.000 0.750 441 LYS A N 1
ATOM 6967 C CA . LYS A 1 441 ? 54.865 14.080 5.557 1.000 0.750 441 LYS A CA 1
ATOM 6968 C C . LYS A 1 441 ? 53.635 14.882 5.982 1.000 0.750 441 LYS A C 1
ATOM 6969 O O . LYS A 1 441 ? 53.502 15.284 7.138 1.000 0.750 441 LYS A O 1
ATOM 6988 N N . ASP A 1 442 ? 52.660 14.989 5.086 1.000 0.750 442 ASP A N 1
ATOM 6989 C CA . ASP A 1 442 ? 51.421 15.752 5.320 1.000 0.750 442 ASP A CA 1
ATOM 6990 C C . ASP A 1 442 ? 50.595 15.282 6.533 1.000 0.750 442 ASP A C 1
ATOM 6991 O O . ASP A 1 442 ? 49.911 16.080 7.179 1.000 0.750 442 ASP A O 1
ATOM 7000 N N . ARG A 1 443 ? 50.692 13.999 6.919 1.000 0.790 443 ARG A N 1
ATOM 7001 C CA . ARG A 1 443 ? 50.006 13.460 8.114 1.000 0.790 443 ARG A CA 1
ATOM 7002 C C . ARG A 1 443 ? 50.385 14.179 9.418 1.000 0.790 443 ARG A C 1
ATOM 7003 O O . ARG A 1 443 ? 49.588 14.139 10.358 1.000 0.790 443 ARG A O 1
ATOM 7024 N N . ALA A 1 444 ? 51.543 14.844 9.477 1.000 0.810 444 ALA A N 1
ATOM 7025 C CA . ALA A 1 444 ? 51.977 15.604 10.648 1.000 0.810 444 ALA A CA 1
ATOM 7026 C C . ALA A 1 444 ? 51.012 16.755 10.991 1.000 0.810 444 ALA A C 1
ATOM 7027 O O . ALA A 1 444 ? 50.700 16.959 12.165 1.000 0.810 444 ALA A O 1
ATOM 7034 N N . ILE A 1 445 ? 50.459 17.448 9.982 1.000 0.830 445 ILE A N 1
ATOM 7035 C CA . ILE A 1 445 ? 49.490 18.533 10.207 1.000 0.830 445 ILE A CA 1
ATOM 7036 C C . ILE A 1 445 ? 48.205 17.994 10.829 1.000 0.830 445 ILE A C 1
ATOM 7037 O O . ILE A 1 445 ? 47.743 18.527 11.836 1.000 0.830 445 ILE A O 1
ATOM 7053 N N . GLY A 1 446 ? 47.653 16.906 10.286 1.000 0.870 446 GLY A N 1
ATOM 7054 C CA . GLY A 1 446 ? 46.431 16.303 10.823 1.000 0.870 446 GLY A CA 1
ATOM 7055 C C . GLY A 1 446 ? 46.575 15.880 12.289 1.000 0.870 446 GLY A C 1
ATOM 7056 O O . GLY A 1 446 ? 45.673 16.114 13.095 1.000 0.870 446 GLY A O 1
ATOM 7060 N N . PHE A 1 447 ? 47.730 15.318 12.658 1.000 0.860 447 PHE A N 1
ATOM 7061 C CA . PHE A 1 447 ? 48.033 14.971 14.047 1.000 0.860 447 PHE A CA 1
ATOM 7062 C C . PHE A 1 447 ? 48.103 16.208 14.959 1.000 0.860 447 PHE A C 1
ATOM 7063 O O . PHE A 1 447 ? 47.460 16.218 16.012 1.000 0.860 447 PHE A O 1
ATOM 7080 N N . LEU A 1 448 ? 48.820 17.260 14.543 1.000 0.880 448 LEU A N 1
ATOM 7081 C CA . LEU A 1 448 ? 48.941 18.516 15.296 1.000 0.880 448 LEU A CA 1
ATOM 7082 C C . LEU A 1 448 ? 47.577 19.205 15.485 1.000 0.880 448 LEU A C 1
ATOM 7083 O O . LEU A 1 448 ? 47.251 19.590 16.609 1.000 0.880 448 LEU A O 1
ATOM 7099 N N . VAL A 1 449 ? 46.731 19.275 14.444 1.000 0.870 449 VAL A N 1
ATOM 7100 C CA . VAL A 1 449 ? 45.340 19.769 14.552 1.000 0.870 449 VAL A CA 1
ATOM 7101 C C . VAL A 1 449 ? 44.556 18.936 15.566 1.000 0.870 449 VAL A C 1
ATOM 7102 O O . VAL A 1 449 ? 43.870 19.492 16.420 1.000 0.870 449 VAL A O 1
ATOM 7115 N N . GLY A 1 450 ? 44.694 17.606 15.530 1.000 0.870 450 GLY A N 1
ATOM 7116 C CA . GLY A 1 450 ? 44.081 16.706 16.507 1.000 0.870 450 GLY A CA 1
ATOM 7117 C C . GLY A 1 450 ? 44.492 17.010 17.953 1.000 0.870 450 GLY A C 1
ATOM 7118 O O . GLY A 1 450 ? 43.627 17.065 18.830 1.000 0.870 450 GLY A O 1
ATOM 7122 N N . GLN A 1 451 ? 45.781 17.263 18.206 1.000 0.860 451 GLN A N 1
ATOM 7123 C CA . GLN A 1 451 ? 46.296 17.636 19.533 1.000 0.860 451 GLN A CA 1
ATOM 7124 C C . GLN A 1 451 ? 45.741 18.983 20.010 1.000 0.860 451 GLN A C 1
ATOM 7125 O O . GLN A 1 451 ? 45.251 19.079 21.135 1.000 0.860 451 GLN A O 1
ATOM 7139 N N . ILE A 1 452 ? 45.727 20.000 19.145 1.000 0.870 452 ILE A N 1
ATOM 7140 C CA . ILE A 1 452 ? 45.197 21.337 19.465 1.000 0.870 452 ILE A CA 1
ATOM 7141 C C . ILE A 1 452 ? 43.691 21.273 19.753 1.000 0.870 452 ILE A C 1
ATOM 7142 O O . ILE A 1 452 ? 43.200 21.857 20.726 1.000 0.870 452 ILE A O 1
ATOM 7158 N N . MET A 1 453 ? 42.942 20.505 18.954 1.000 0.830 453 MET A N 1
ATOM 7159 C CA . MET A 1 453 ? 41.520 20.256 19.197 1.000 0.830 453 MET A CA 1
ATOM 7160 C C . MET A 1 453 ? 41.305 19.522 20.524 1.000 0.830 453 MET A C 1
ATOM 7161 O O . MET A 1 453 ? 40.348 19.814 21.229 1.000 0.830 453 MET A O 1
ATOM 7175 N N . LYS A 1 454 ? 42.192 18.605 20.920 1.000 0.830 454 LYS A N 1
ATOM 7176 C CA . LYS A 1 454 ? 42.093 17.907 22.211 1.000 0.830 454 LYS A CA 1
ATOM 7177 C C . LYS A 1 454 ? 42.392 18.841 23.390 1.000 0.830 454 LYS A C 1
ATOM 7178 O O . LYS A 1 454 ? 41.621 18.857 24.348 1.000 0.830 454 LYS A O 1
ATOM 7197 N N . ALA A 1 455 ? 43.448 19.651 23.294 1.000 0.820 455 ALA A N 1
ATOM 7198 C CA . ALA A 1 455 ? 43.841 20.630 24.311 1.000 0.820 455 ALA A CA 1
ATOM 7199 C C . ALA A 1 455 ? 42.760 21.700 24.535 1.000 0.820 455 ALA A C 1
ATOM 7200 O O . ALA A 1 455 ? 42.441 22.046 25.669 1.000 0.820 455 ALA A O 1
ATOM 7207 N N . SER A 1 456 ? 42.111 22.142 23.456 1.000 0.830 456 SER A N 1
ATOM 7208 C CA . SER A 1 456 ? 40.950 23.040 23.508 1.000 0.830 456 SER A CA 1
ATOM 7209 C C . SER A 1 456 ? 39.624 22.333 23.820 1.000 0.830 456 SER A C 1
ATOM 7210 O O . SER A 1 456 ? 38.568 22.946 23.693 1.000 0.830 456 SER A O 1
ATOM 7218 N N . LYS A 1 457 ? 39.626 21.037 24.178 1.000 0.790 457 LYS A N 1
ATOM 7219 C CA . LYS A 1 457 ? 38.417 20.211 24.409 1.000 0.790 457 LYS A CA 1
ATOM 7220 C C . LYS A 1 457 ? 37.402 20.239 23.249 1.000 0.790 457 LYS A C 1
ATOM 7221 O O . LYS A 1 457 ? 36.207 20.008 23.439 1.000 0.790 457 LYS A O 1
ATOM 7240 N N . GLY A 1 458 ? 37.883 20.497 22.038 1.000 0.780 458 GLY A N 1
ATOM 7241 C CA . GLY A 1 458 ? 37.126 20.585 20.797 1.000 0.780 458 GLY A CA 1
ATOM 7242 C C . GLY A 1 458 ? 36.595 21.981 20.474 1.000 0.780 458 GLY A C 1
ATOM 7243 O O . GLY A 1 458 ? 35.809 22.097 19.538 1.000 0.780 458 GLY A O 1
ATOM 7247 N N . GLN A 1 459 ? 36.975 23.007 21.242 1.000 0.820 459 GLN A N 1
ATOM 7248 C CA . GLN A 1 459 ? 36.422 24.360 21.129 1.000 0.820 459 GLN A CA 1
ATOM 7249 C C . GLN A 1 459 ? 37.182 25.261 20.167 1.000 0.820 459 GLN A C 1
ATOM 7250 O O . GLN A 1 459 ? 36.643 26.284 19.763 1.000 0.820 459 GLN A O 1
ATOM 7264 N N . ALA A 1 460 ? 38.415 24.925 19.801 1.000 0.840 460 ALA A N 1
ATOM 7265 C CA . ALA A 1 460 ? 39.159 25.739 18.855 1.000 0.840 460 ALA A CA 1
ATOM 7266 C C . ALA A 1 460 ? 38.504 25.712 17.464 1.000 0.840 460 ALA A C 1
ATOM 7267 O O . ALA A 1 460 ? 38.079 24.658 16.994 1.000 0.840 460 ALA A O 1
ATOM 7274 N N . ASN A 1 461 ? 38.437 26.870 16.804 1.000 0.840 461 ASN A N 1
ATOM 7275 C CA . ASN A 1 461 ? 37.949 27.003 15.433 1.000 0.840 461 ASN A CA 1
ATOM 7276 C C . ASN A 1 461 ? 38.887 26.248 14.460 1.000 0.840 461 ASN A C 1
ATOM 7277 O O . ASN A 1 461 ? 40.021 26.686 14.264 1.000 0.840 461 ASN A O 1
ATOM 7288 N N . PRO A 1 462 ? 38.464 25.134 13.832 1.000 0.820 462 PRO A N 1
ATOM 7289 C CA . PRO A 1 462 ? 39.373 24.301 13.042 1.000 0.820 462 PRO A CA 1
ATOM 7290 C C . PRO A 1 462 ? 39.967 25.004 11.807 1.000 0.820 462 PRO A C 1
ATOM 7291 O O . PRO A 1 462 ? 41.184 24.904 11.626 1.000 0.820 462 PRO A O 1
ATOM 7302 N N . PRO A 1 463 ? 39.184 25.740 10.981 1.000 0.830 463 PRO A N 1
ATOM 7303 C CA . PRO A 1 463 ? 39.744 26.585 9.925 1.000 0.830 463 PRO A CA 1
ATOM 7304 C C . PRO A 1 463 ? 40.843 27.531 10.426 1.000 0.830 463 PRO A C 1
ATOM 7305 O O . PRO A 1 463 ? 41.900 27.626 9.802 1.000 0.830 463 PRO A O 1
ATOM 7316 N N . MET A 1 464 ? 40.632 28.183 11.575 1.000 0.850 464 MET A N 1
ATOM 7317 C CA . MET A 1 464 ? 41.634 29.085 12.155 1.000 0.850 464 MET A CA 1
ATOM 7318 C C . MET A 1 464 ? 42.849 28.337 12.713 1.000 0.850 464 MET A C 1
ATOM 7319 O O . MET A 1 464 ? 43.973 28.765 12.474 1.000 0.850 464 MET A O 1
ATOM 7333 N N . VAL A 1 465 ? 42.657 27.204 13.398 1.000 0.870 465 VAL A N 1
ATOM 7334 C CA . VAL A 1 465 ? 43.757 26.350 13.884 1.000 0.870 465 VAL A CA 1
ATOM 7335 C C . VAL A 1 465 ? 44.646 25.912 12.728 1.000 0.870 465 VAL A C 1
ATOM 7336 O O . VAL A 1 465 ? 45.863 26.014 12.834 1.000 0.870 465 VAL A O 1
ATOM 7349 N N . ASN A 1 466 ? 44.050 25.475 11.615 1.000 0.850 466 ASN A N 1
ATOM 7350 C CA . ASN A 1 466 ? 44.802 25.092 10.422 1.000 0.850 466 ASN A CA 1
ATOM 7351 C C . ASN A 1 466 ? 45.598 26.271 9.856 1.000 0.850 466 ASN A C 1
ATOM 7352 O O . ASN A 1 466 ? 46.779 26.111 9.555 1.000 0.850 466 ASN A O 1
ATOM 7363 N N . LYS A 1 467 ? 44.975 27.455 9.748 1.000 0.870 467 LYS A N 1
ATOM 7364 C CA . LYS A 1 467 ? 45.646 28.668 9.260 1.000 0.870 467 LYS A CA 1
ATOM 7365 C C . LYS A 1 467 ? 46.855 29.038 10.136 1.000 0.870 467 LYS A C 1
ATOM 7366 O O . LYS A 1 467 ? 47.957 29.175 9.614 1.000 0.870 467 LYS A O 1
ATOM 7385 N N . ILE A 1 468 ? 46.671 29.132 11.456 1.000 0.900 468 ILE A N 1
ATOM 7386 C CA . ILE A 1 468 ? 47.724 29.544 12.403 1.000 0.900 468 ILE A CA 1
ATOM 7387 C C . ILE A 1 468 ? 48.832 28.488 12.492 1.000 0.900 468 ILE A C 1
ATOM 7388 O O . ILE A 1 468 ? 50.009 28.833 12.501 1.000 0.900 468 ILE A O 1
ATOM 7404 N N . LEU A 1 469 ? 48.481 27.198 12.502 1.000 0.880 469 LEU A N 1
ATOM 7405 C CA . LEU A 1 469 ? 49.450 26.101 12.519 1.000 0.880 469 LEU A CA 1
ATOM 7406 C C . LEU A 1 469 ? 50.353 26.129 11.281 1.000 0.880 469 LEU A C 1
ATOM 7407 O O . LEU A 1 469 ? 51.568 26.020 11.416 1.000 0.880 469 LEU A O 1
ATOM 7423 N N . LEU A 1 470 ? 49.774 26.317 10.089 1.000 0.870 470 LEU A N 1
ATOM 7424 C CA . LEU A 1 470 ? 50.529 26.414 8.836 1.000 0.870 470 LEU A CA 1
ATOM 7425 C C . LEU A 1 470 ? 51.486 27.615 8.810 1.000 0.870 470 LEU A C 1
ATOM 7426 O O . LEU A 1 470 ? 52.578 27.511 8.249 1.000 0.870 470 LEU A O 1
ATOM 7442 N N . GLU A 1 471 ? 51.092 28.747 9.397 1.000 0.880 471 GLU A N 1
ATOM 7443 C CA . GLU A 1 471 ? 51.948 29.931 9.516 1.000 0.880 471 GLU A CA 1
ATOM 7444 C C . GLU A 1 471 ? 53.069 29.729 10.544 1.000 0.880 471 GLU A C 1
ATOM 7445 O O . GLU A 1 471 ? 54.213 30.096 10.278 1.000 0.880 471 GLU A O 1
ATOM 7457 N N . GLU A 1 472 ? 52.775 29.117 11.693 1.000 0.880 472 GLU A N 1
ATOM 7458 C CA . GLU A 1 472 ? 53.733 28.989 12.794 1.000 0.880 472 GLU A CA 1
ATOM 7459 C C . GLU A 1 472 ? 54.746 27.860 12.577 1.000 0.880 472 GLU A C 1
ATOM 7460 O O . GLU A 1 472 ? 55.914 27.993 12.941 1.000 0.880 472 GLU A O 1
ATOM 7472 N N . ILE A 1 473 ? 54.354 26.784 11.889 1.000 0.840 473 ILE A N 1
ATOM 7473 C CA . ILE A 1 473 ? 55.269 25.686 11.551 1.000 0.840 473 ILE A CA 1
ATOM 7474 C C . ILE A 1 473 ? 56.324 26.112 10.515 1.000 0.840 473 ILE A C 1
ATOM 7475 O O . ILE A 1 473 ? 57.419 25.561 10.503 1.000 0.840 473 ILE A O 1
ATOM 7491 N N . LYS A 1 474 ? 56.018 27.103 9.659 1.000 0.830 474 LYS A N 1
ATOM 7492 C CA . LYS A 1 474 ? 56.946 27.647 8.648 1.000 0.830 474 LYS A CA 1
ATOM 7493 C C . LYS A 1 474 ? 57.982 28.607 9.226 1.000 0.830 474 LYS A C 1
ATOM 7494 O O . LYS A 1 474 ? 59.025 28.800 8.610 1.000 0.830 474 LYS A O 1
ATOM 7513 N N . LYS A 1 475 ? 57.687 29.236 10.368 1.000 0.840 475 LYS A N 1
ATOM 7514 C CA . LYS A 1 475 ? 58.623 30.134 11.064 1.000 0.840 475 LYS A CA 1
ATOM 7515 C C . LYS A 1 475 ? 59.687 29.378 11.867 1.000 0.840 475 LYS A C 1
ATOM 7516 O O . LYS A 1 475 ? 60.619 30.015 12.352 1.000 0.840 475 LYS A O 1
ATOM 7535 N N . ARG A 1 476 ? 59.532 28.062 12.035 1.000 0.820 476 ARG A N 1
ATOM 7536 C CA . ARG A 1 476 ? 60.401 27.193 12.838 1.000 0.820 476 ARG A CA 1
ATOM 7537 C C . ARG A 1 476 ? 61.315 26.333 11.980 1.000 0.820 476 ARG A C 1
ATOM 7538 O O . ARG A 1 476 ? 60.984 26.048 10.812 1.000 0.820 476 ARG A O 1
ATOM 7560 N N . MET B 2 1 ? 9.625 -24.109 -20.002 1.000 0.840 1 MET B N 1
ATOM 7561 C CA . MET B 2 1 ? 8.230 -23.749 -20.327 1.000 0.840 1 MET B CA 1
ATOM 7562 C C . MET B 2 1 ? 7.331 -24.506 -19.384 1.000 0.840 1 MET B C 1
ATOM 7563 O O . MET B 2 1 ? 7.583 -25.688 -19.216 1.000 0.840 1 MET B O 1
ATOM 7579 N N . ASN B 2 2 ? 6.309 -23.844 -18.847 1.000 0.890 2 ASN B N 1
ATOM 7580 C CA . ASN B 2 2 ? 5.207 -24.440 -18.096 1.000 0.890 2 ASN B CA 1
ATOM 7581 C C . ASN B 2 2 ? 3.889 -23.919 -18.673 1.000 0.890 2 ASN B C 1
ATOM 7582 O O . ASN B 2 2 ? 3.833 -22.766 -19.110 1.000 0.890 2 ASN B O 1
ATOM 7593 N N . ALA B 2 3 ? 2.854 -24.751 -18.662 1.000 0.920 3 ALA B N 1
ATOM 7594 C CA . ALA B 2 3 ? 1.523 -24.404 -19.137 1.000 0.920 3 ALA B CA 1
ATOM 7595 C C . ALA B 2 3 ? 0.490 -24.665 -18.040 1.000 0.920 3 ALA B C 1
ATOM 7596 O O . ALA B 2 3 ? 0.628 -25.620 -17.277 1.000 0.920 3 ALA B O 1
ATOM 7603 N N . PHE B 2 4 ? -0.524 -23.810 -17.960 1.000 0.940 4 PHE B N 1
ATOM 7604 C CA . PHE B 2 4 ? -1.590 -23.909 -16.973 1.000 0.940 4 PHE B CA 1
ATOM 7605 C C . PHE B 2 4 ? -2.925 -23.531 -17.595 1.000 0.940 4 PHE B C 1
ATOM 7606 O O . PHE B 2 4 ? -3.025 -22.533 -18.307 1.000 0.940 4 PHE B O 1
ATOM 7623 N N . TYR B 2 5 ? -3.959 -24.294 -17.282 1.000 0.950 5 TYR B N 1
ATOM 7624 C CA . TYR B 2 5 ? -5.319 -24.033 -17.717 1.000 0.950 5 TYR B CA 1
ATOM 7625 C C . TYR B 2 5 ? -6.256 -24.300 -16.551 1.000 0.950 5 TYR B C 1
ATOM 7626 O O . TYR B 2 5 ? -6.217 -25.363 -15.948 1.000 0.950 5 TYR B O 1
ATOM 7644 N N . ASN B 2 6 ? -7.079 -23.324 -16.199 1.000 0.940 6 ASN B N 1
ATOM 7645 C CA . ASN B 2 6 ? -8.005 -23.440 -15.081 1.000 0.940 6 ASN B CA 1
ATOM 7646 C C . ASN B 2 6 ? -9.269 -22.665 -15.423 1.000 0.940 6 ASN B C 1
ATOM 7647 O O . ASN B 2 6 ? -9.413 -21.488 -15.086 1.000 0.940 6 ASN B O 1
ATOM 7658 N N . LYS B 2 7 ? -10.169 -23.333 -16.146 1.000 0.940 7 LYS B N 1
ATOM 7659 C CA . LYS B 2 7 ? -11.357 -22.697 -16.712 1.000 0.940 7 LYS B CA 1
ATOM 7660 C C . LYS B 2 7 ? -12.274 -22.095 -15.648 1.000 0.940 7 LYS B C 1
ATOM 7661 O O . LYS B 2 7 ? -12.820 -21.020 -15.874 1.000 0.940 7 LYS B O 1
ATOM 7680 N N . GLU B 2 8 ? -12.435 -22.763 -14.504 1.000 0.930 8 GLU B N 1
ATOM 7681 C CA . GLU B 2 8 ? -13.295 -22.271 -13.418 1.000 0.930 8 GLU B CA 1
ATOM 7682 C C . GLU B 2 8 ? -12.660 -21.121 -12.625 1.000 0.930 8 GLU B C 1
ATOM 7683 O O . GLU B 2 8 ? -13.372 -20.213 -12.206 1.000 0.930 8 GLU B O 1
ATOM 7695 N N . GLY B 2 9 ? -11.339 -21.130 -12.414 1.000 0.940 9 GLY B N 1
ATOM 7696 C CA . GLY B 2 9 ? -10.658 -20.121 -11.596 1.000 0.940 9 GLY B CA 1
ATOM 7697 C C . GLY B 2 9 ? -10.165 -18.893 -12.357 1.000 0.940 9 GLY B C 1
ATOM 7698 O O . GLY B 2 9 ? -10.176 -17.792 -11.811 1.000 0.940 9 GLY B O 1
ATOM 7702 N N . VAL B 2 10 ? -9.716 -19.072 -13.599 1.000 0.950 10 VAL B N 1
ATOM 7703 C CA . VAL B 2 10 ? -9.081 -18.024 -14.418 1.000 0.950 10 VAL B CA 1
ATOM 7704 C C . VAL B 2 10 ? -9.944 -17.633 -15.624 1.000 0.950 10 VAL B C 1
ATOM 7705 O O . VAL B 2 10 ? -9.755 -16.560 -16.192 1.000 0.950 10 VAL B O 1
ATOM 7718 N N . GLY B 2 11 ? -10.904 -18.476 -16.009 1.000 0.940 11 GLY B N 1
ATOM 7719 C CA . GLY B 2 11 ? -11.623 -18.374 -17.278 1.000 0.940 11 GLY B CA 1
ATOM 7720 C C . GLY B 2 11 ? -10.951 -19.192 -18.385 1.000 0.940 11 GLY B C 1
ATOM 7721 O O . GLY B 2 11 ? -9.973 -19.903 -18.153 1.000 0.940 11 GLY B O 1
ATOM 7725 N N . ASP B 2 12 ? -11.476 -19.107 -19.611 1.000 0.960 12 ASP B N 1
ATOM 7726 C CA . ASP B 2 12 ? -10.968 -19.857 -20.772 1.000 0.960 12 ASP B CA 1
ATOM 7727 C C . ASP B 2 12 ? -9.650 -19.272 -21.314 1.000 0.960 12 ASP B C 1
ATOM 7728 O O . ASP B 2 12 ? -9.591 -18.722 -22.414 1.000 0.960 12 ASP B O 1
ATOM 7737 N N . THR B 2 13 ? -8.596 -19.363 -20.504 1.000 0.970 13 THR B N 1
ATOM 7738 C CA . THR B 2 13 ? -7.272 -18.817 -20.802 1.000 0.970 13 THR B CA 1
ATOM 7739 C C . THR B 2 13 ? -6.196 -19.856 -20.515 1.000 0.970 13 THR B C 1
ATOM 7740 O O . THR B 2 13 ? -6.041 -20.303 -19.378 1.000 0.970 13 THR B O 1
ATOM 7751 N N . LEU B 2 14 ? -5.422 -20.217 -21.539 1.000 0.970 14 LEU B N 1
ATOM 7752 C CA . LEU B 2 14 ? -4.212 -21.022 -21.387 1.000 0.970 14 LEU B CA 1
ATOM 7753 C C . LEU B 2 14 ? -3.035 -20.095 -21.060 1.000 0.970 14 LEU B C 1
ATOM 7754 O O . LEU B 2 14 ? -2.670 -19.224 -21.852 1.000 0.970 14 LEU B O 1
ATOM 7770 N N . LEU B 2 15 ? -2.448 -20.284 -19.883 1.000 0.960 15 LEU B N 1
ATOM 7771 C CA . LEU B 2 15 ? -1.318 -19.511 -19.378 1.000 0.960 15 LEU B CA 1
ATOM 7772 C C . LEU B 2 15 ? -0.022 -20.259 -19.678 1.000 0.960 15 LEU B C 1
ATOM 7773 O O . LEU B 2 15 ? 0.159 -21.398 -19.254 1.000 0.960 15 LEU B O 1
ATOM 7789 N N . ILE B 2 16 ? 0.902 -19.609 -20.376 1.000 0.950 16 ILE B N 1
ATOM 7790 C CA . ILE B 2 16 ? 2.201 -20.168 -20.747 1.000 0.950 16 ILE B CA 1
ATOM 7791 C C . ILE B 2 16 ? 3.301 -19.296 -20.158 1.000 0.950 16 ILE B C 1
ATOM 7792 O O . ILE B 2 16 ? 3.390 -18.104 -20.453 1.000 0.950 16 ILE B O 1
ATOM 7808 N N . SER B 2 17 ? 4.177 -19.903 -19.363 1.000 0.920 17 SER B N 1
ATOM 7809 C CA . SER B 2 17 ? 5.360 -19.250 -18.804 1.000 0.920 17 SER B CA 1
ATOM 7810 C C . SER B 2 17 ? 6.618 -19.886 -19.388 1.000 0.920 17 SER B C 1
ATOM 7811 O O . SER B 2 17 ? 6.840 -21.093 -19.259 1.000 0.920 17 SER B O 1
ATOM 7819 N N . LEU B 2 18 ? 7.468 -19.080 -20.018 1.000 0.890 18 LEU B N 1
ATOM 7820 C CA . LEU B 2 18 ? 8.751 -19.507 -20.583 1.000 0.890 18 LEU B CA 1
ATOM 7821 C C . LEU B 2 18 ? 9.903 -19.155 -19.648 1.000 0.890 18 LEU B C 1
ATOM 7822 O O . LEU B 2 18 ? 10.728 -20.019 -19.358 1.000 0.890 18 LEU B O 1
ATOM 7838 N N . GLN B 2 19 ? 9.920 -17.910 -19.167 1.000 0.850 19 GLN B N 1
ATOM 7839 C CA . GLN B 2 19 ? 10.952 -17.350 -18.300 1.000 0.850 19 GLN B CA 1
ATOM 7840 C C . GLN B 2 19 ? 10.341 -16.355 -17.309 1.000 0.850 19 GLN B C 1
ATOM 7841 O O . GLN B 2 19 ? 9.215 -15.882 -17.481 1.000 0.850 19 GLN B O 1
ATOM 7855 N N . ASP B 2 20 ? 11.092 -16.035 -16.262 1.000 0.830 20 ASP B N 1
ATOM 7856 C CA . ASP B 2 20 ? 10.692 -14.990 -15.330 1.000 0.830 20 ASP B CA 1
ATOM 7857 C C . ASP B 2 20 ? 10.991 -13.596 -15.875 1.000 0.830 20 ASP B C 1
ATOM 7858 O O . ASP B 2 20 ? 11.938 -13.368 -16.622 1.000 0.830 20 ASP B O 1
ATOM 7867 N N . VAL B 2 21 ? 10.164 -12.648 -15.452 1.000 0.860 21 VAL B N 1
ATOM 7868 C CA . VAL B 2 21 ? 10.335 -11.225 -15.721 1.000 0.860 21 VAL B CA 1
ATOM 7869 C C . VAL B 2 21 ? 9.893 -10.465 -14.486 1.000 0.860 21 VAL B C 1
ATOM 7870 O O . VAL B 2 21 ? 8.900 -10.839 -13.852 1.000 0.860 21 VAL B O 1
ATOM 7883 N N . THR B 2 22 ? 10.636 -9.426 -14.114 1.000 0.850 22 THR B N 1
ATOM 7884 C CA . THR B 2 22 ? 10.201 -8.544 -13.032 1.000 0.850 22 THR B CA 1
ATOM 7885 C C . THR B 2 22 ? 9.079 -7.642 -13.519 1.000 0.850 22 THR B C 1
ATOM 7886 O O . THR B 2 22 ? 8.889 -7.433 -14.719 1.000 0.850 22 THR B O 1
ATOM 7897 N N . ARG B 2 23 ? 8.327 -7.073 -12.579 1.000 0.860 23 ARG B N 1
ATOM 7898 C CA . ARG B 2 23 ? 7.200 -6.204 -12.911 1.000 0.860 23 ARG B CA 1
ATOM 7899 C C . ARG B 2 23 ? 7.658 -4.917 -13.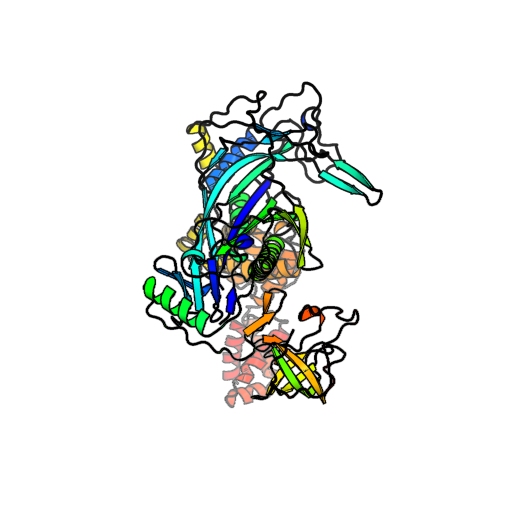610 1.000 0.860 23 ARG B C 1
ATOM 7900 O O . ARG B 2 23 ? 6.965 -4.455 -14.509 1.000 0.860 23 ARG B O 1
ATOM 7921 N N . GLU B 2 24 ? 8.833 -4.371 -13.273 1.000 0.850 24 GLU B N 1
ATOM 7922 C CA . GLU B 2 24 ? 9.350 -3.159 -13.931 1.000 0.850 24 GLU B CA 1
ATOM 7923 C C . GLU B 2 24 ? 9.796 -3.407 -15.374 1.000 0.850 24 GLU B C 1
ATOM 7924 O O . GLU B 2 24 ? 9.714 -2.506 -16.212 1.000 0.850 24 GLU B O 1
ATOM 7936 N N . GLN B 2 25 ? 10.266 -4.623 -15.652 1.000 0.920 25 GLN B N 1
ATOM 7937 C CA . GLN B 2 25 ? 10.720 -5.046 -16.971 1.000 0.920 25 GLN B CA 1
ATOM 7938 C C . GLN B 2 25 ? 9.589 -5.653 -17.808 1.000 0.920 25 GLN B C 1
ATOM 7939 O O . GLN B 2 25 ? 9.803 -5.951 -18.978 1.000 0.920 25 GLN B O 1
ATOM 7953 N N . LEU B 2 26 ? 8.392 -5.850 -17.256 1.000 0.930 26 LEU B N 1
ATOM 7954 C CA . LEU B 2 26 ? 7.303 -6.506 -17.967 1.000 0.930 26 LEU B CA 1
ATOM 7955 C C . LEU B 2 26 ? 6.777 -5.624 -19.110 1.000 0.930 26 LEU B C 1
ATOM 7956 O O . LEU B 2 26 ? 6.483 -4.439 -18.942 1.000 0.930 26 LEU B O 1
ATOM 7972 N N . GLY B 2 27 ? 6.647 -6.222 -20.288 1.000 0.950 27 GLY B N 1
ATOM 7973 C CA . GLY B 2 27 ? 5.913 -5.692 -21.429 1.000 0.950 27 GLY B CA 1
ATOM 7974 C C . GLY B 2 27 ? 4.957 -6.748 -21.968 1.000 0.950 27 GLY B C 1
ATOM 7975 O O . GLY B 2 27 ? 5.153 -7.945 -21.752 1.000 0.950 27 GLY B O 1
ATOM 7979 N N . TYR B 2 28 ? 3.910 -6.309 -22.660 1.000 0.960 28 TYR B N 1
ATOM 7980 C CA . TYR B 2 28 ? 3.035 -7.218 -23.381 1.000 0.960 28 TYR B CA 1
ATOM 7981 C C . TYR B 2 28 ? 2.467 -6.568 -24.637 1.000 0.960 28 TYR B C 1
ATOM 7982 O O . TYR B 2 28 ? 2.409 -5.344 -24.764 1.000 0.960 28 TYR B O 1
ATOM 8000 N N . GLU B 2 29 ? 2.034 -7.412 -25.555 1.000 0.960 29 GLU B N 1
ATOM 8001 C CA . GLU B 2 29 ? 1.348 -7.034 -26.780 1.000 0.960 29 GLU B CA 1
ATOM 8002 C C . GLU B 2 29 ? 0.237 -8.045 -27.059 1.000 0.960 29 GLU B C 1
ATOM 8003 O O . GLU B 2 29 ? 0.368 -9.230 -26.751 1.000 0.960 29 GLU B O 1
ATOM 8015 N N . LYS B 2 30 ? -0.881 -7.568 -27.603 1.000 0.960 30 LYS B N 1
ATOM 8016 C CA . LYS B 2 30 ? -2.055 -8.391 -27.893 1.000 0.960 30 LYS B CA 1
ATOM 8017 C C . LYS B 2 30 ? -2.183 -8.591 -29.399 1.000 0.960 30 LYS B C 1
ATOM 8018 O O . LYS B 2 30 ? -2.272 -7.617 -30.141 1.000 0.960 30 LYS B O 1
ATOM 8037 N N . HIS B 2 31 ? -2.242 -9.848 -29.816 1.000 0.970 31 HIS B N 1
ATOM 8038 C CA . HIS B 2 31 ? -2.387 -10.313 -31.191 1.000 0.970 31 HIS B CA 1
ATOM 8039 C C . HIS B 2 31 ? -3.581 -11.266 -31.246 1.000 0.970 31 HIS B C 1
ATOM 8040 O O . HIS B 2 31 ? -3.469 -12.433 -30.880 1.000 0.970 31 HIS B O 1
ATOM 8054 N N . GLY B 2 32 ? -4.755 -10.753 -31.619 1.000 0.960 32 GLY B N 1
ATOM 8055 C CA . GLY B 2 32 ? -5.997 -11.530 -31.559 1.000 0.960 32 GLY B CA 1
ATOM 8056 C C . GLY B 2 32 ? -6.285 -12.037 -30.141 1.000 0.960 32 GLY B C 1
ATOM 8057 O O . GLY B 2 32 ? -6.400 -11.238 -29.205 1.000 0.960 32 GLY B O 1
ATOM 8061 N N . ASP B 2 33 ? -6.373 -13.359 -30.000 1.000 0.970 33 ASP B N 1
ATOM 8062 C CA . ASP B 2 33 ? -6.574 -14.046 -28.720 1.000 0.970 33 ASP B CA 1
ATOM 8063 C C . ASP B 2 33 ? -5.269 -14.298 -27.946 1.000 0.970 33 ASP B C 1
ATOM 8064 O O . ASP B 2 33 ? -5.307 -14.730 -26.796 1.000 0.970 33 ASP B O 1
ATOM 8073 N N . VAL B 2 34 ? -4.102 -14.032 -28.536 1.000 0.980 34 VAL B N 1
ATOM 8074 C CA . VAL B 2 34 ? -2.804 -14.268 -27.897 1.000 0.980 34 VAL B CA 1
ATOM 8075 C C . VAL B 2 34 ? -2.255 -12.963 -27.344 1.000 0.980 34 VAL B C 1
ATOM 8076 O O . VAL B 2 34 ? -2.035 -11.997 -28.069 1.000 0.980 34 VAL B O 1
ATOM 8089 N N . VAL B 2 35 ? -1.948 -12.944 -26.055 1.000 0.980 35 VAL B N 1
ATOM 8090 C CA . VAL B 2 35 ? -1.136 -11.896 -25.445 1.000 0.980 35 VAL B CA 1
ATOM 8091 C C . VAL B 2 35 ? 0.269 -12.421 -25.249 1.000 0.980 35 VAL B C 1
ATOM 8092 O O . VAL B 2 35 ? 0.495 -13.332 -24.455 1.000 0.980 35 VAL B O 1
ATOM 8105 N N . LYS B 2 36 ? 1.218 -11.834 -25.971 1.000 0.970 36 LYS B N 1
ATOM 8106 C CA . LYS B 2 36 ? 2.641 -12.108 -25.815 1.000 0.970 36 LYS B CA 1
ATOM 8107 C C . LYS B 2 36 ? 3.191 -11.247 -24.690 1.000 0.970 36 LYS B C 1
ATOM 8108 O O . LYS B 2 36 ? 3.037 -10.029 -24.710 1.000 0.970 36 LYS B O 1
ATOM 8127 N N . ILE B 2 37 ? 3.851 -11.884 -23.731 1.000 0.970 37 ILE B N 1
ATOM 8128 C CA . ILE B 2 37 ? 4.504 -11.240 -22.592 1.000 0.970 37 ILE B CA 1
ATOM 8129 C C . ILE B 2 37 ? 6.011 -11.315 -22.839 1.000 0.970 37 ILE B C 1
ATOM 8130 O O . ILE B 2 37 ? 6.533 -12.368 -23.207 1.000 0.970 37 ILE B O 1
ATOM 8146 N N . PHE B 2 38 ? 6.717 -10.200 -22.675 1.000 0.960 38 PHE B N 1
ATOM 8147 C CA . PHE B 2 38 ? 8.148 -10.095 -22.961 1.000 0.960 38 PHE B CA 1
ATOM 8148 C C . PHE B 2 38 ? 8.859 -9.184 -21.957 1.000 0.960 38 PHE B C 1
ATOM 8149 O O . PHE B 2 38 ? 8.237 -8.380 -21.261 1.000 0.960 38 PHE B O 1
ATOM 8166 N N . ASN B 2 39 ? 10.182 -9.301 -21.873 1.000 0.950 39 ASN B N 1
ATOM 8167 C CA . ASN B 2 39 ? 11.016 -8.381 -21.106 1.000 0.950 39 ASN B CA 1
ATOM 8168 C C . ASN B 2 39 ? 11.301 -7.124 -21.946 1.000 0.950 39 ASN B C 1
ATOM 8169 O O . ASN B 2 39 ? 11.802 -7.206 -23.062 1.000 0.950 39 ASN B O 1
ATOM 8180 N N . ASN B 2 40 ? 10.986 -5.937 -21.440 1.000 0.930 40 ASN B N 1
ATOM 8181 C CA . ASN B 2 40 ? 11.156 -4.676 -22.152 1.000 0.930 40 ASN B CA 1
ATOM 8182 C C . ASN B 2 40 ? 12.621 -4.295 -22.394 1.000 0.930 40 ASN B C 1
ATOM 8183 O O . ASN B 2 40 ? 12.887 -3.623 -23.395 1.000 0.930 40 ASN B O 1
ATOM 8194 N N . GLU B 2 41 ? 13.533 -4.709 -21.508 1.000 0.930 41 GLU B N 1
ATOM 8195 C CA . GLU B 2 41 ? 14.971 -4.459 -21.633 1.000 0.930 41 GLU B CA 1
ATOM 8196 C C . GLU B 2 41 ? 15.620 -5.410 -22.646 1.000 0.930 41 GLU B C 1
ATOM 8197 O O . GLU B 2 41 ? 16.342 -4.940 -23.523 1.000 0.930 41 GLU B O 1
ATOM 8209 N N . THR B 2 42 ? 15.339 -6.719 -22.586 1.000 0.930 42 THR B N 1
ATOM 8210 C CA . THR B 2 42 ? 15.973 -7.708 -23.489 1.000 0.930 42 THR B CA 1
ATOM 8211 C C . THR B 2 42 ? 15.181 -7.986 -24.768 1.000 0.930 42 THR B C 1
ATOM 8212 O O . THR B 2 42 ? 15.739 -8.504 -25.731 1.000 0.930 42 THR B O 1
ATOM 8223 N N . LYS B 2 43 ? 13.891 -7.630 -24.802 1.000 0.920 43 LYS B N 1
ATOM 8224 C CA . LYS B 2 43 ? 12.905 -7.996 -25.839 1.000 0.920 43 LYS B CA 1
ATOM 8225 C C . LYS B 2 43 ? 12.659 -9.497 -25.990 1.000 0.920 43 LYS B C 1
ATOM 8226 O O . LYS B 2 43 ? 11.942 -9.900 -26.902 1.000 0.920 43 LYS B O 1
ATOM 8245 N N . GLU B 2 44 ? 13.181 -10.312 -25.079 1.000 0.930 44 GLU B N 1
ATOM 8246 C CA . GLU B 2 44 ? 12.924 -11.748 -25.066 1.000 0.930 44 GLU B CA 1
ATOM 8247 C C . GLU B 2 44 ? 11.511 -12.047 -24.571 1.000 0.930 44 GLU B C 1
ATOM 8248 O O . GLU B 2 44 ? 11.016 -11.436 -23.620 1.000 0.930 44 GLU B O 1
ATOM 8260 N N . THR B 2 45 ? 10.868 -13.011 -25.222 1.000 0.940 45 THR B N 1
ATOM 8261 C CA . THR B 2 45 ? 9.531 -13.482 -24.873 1.000 0.940 45 THR B CA 1
ATOM 8262 C C . THR B 2 45 ? 9.575 -14.328 -23.610 1.000 0.940 45 THR B C 1
ATOM 8263 O O . THR B 2 45 ? 10.308 -15.311 -23.517 1.000 0.940 45 THR B O 1
ATOM 8274 N N . THR B 2 46 ? 8.762 -13.958 -22.627 1.000 0.940 46 THR B N 1
ATOM 8275 C CA . THR B 2 46 ? 8.755 -14.566 -21.292 1.000 0.940 46 THR B CA 1
ATOM 8276 C C . THR B 2 46 ? 7.512 -15.410 -21.048 1.000 0.940 46 THR B C 1
ATOM 8277 O O . THR B 2 46 ? 7.528 -16.283 -20.180 1.000 0.940 46 THR B O 1
ATOM 8288 N N . GLY B 2 47 ? 6.461 -15.244 -21.851 1.000 0.950 47 GLY B N 1
ATOM 8289 C CA . GLY B 2 47 ? 5.264 -16.068 -21.776 1.000 0.950 47 GLY B CA 1
ATOM 8290 C C . GLY B 2 47 ? 4.186 -15.660 -22.771 1.000 0.950 47 GLY B C 1
ATOM 8291 O O . GLY B 2 47 ? 4.336 -14.696 -23.520 1.000 0.950 47 GLY B O 1
ATOM 8295 N N . PHE B 2 48 ? 3.081 -16.396 -22.740 1.000 0.970 48 PHE B N 1
ATOM 8296 C CA . PHE B 2 48 ? 1.883 -16.115 -23.519 1.000 0.970 48 PHE B CA 1
ATOM 8297 C C . PHE B 2 48 ? 0.636 -16.355 -22.669 1.000 0.970 48 PHE B C 1
ATOM 8298 O O . PHE B 2 48 ? 0.608 -17.286 -21.869 1.000 0.970 48 PHE B O 1
ATOM 8315 N N . ASN B 2 49 ? -0.406 -15.560 -22.878 1.000 0.980 49 ASN B N 1
ATOM 8316 C CA . ASN B 2 49 ? -1.763 -15.881 -22.443 1.000 0.980 49 ASN B CA 1
ATOM 8317 C C . ASN B 2 49 ? -2.621 -16.057 -23.694 1.000 0.980 49 ASN B C 1
ATOM 8318 O O . ASN B 2 49 ? -2.716 -15.133 -24.499 1.000 0.980 49 ASN B O 1
ATOM 8329 N N . ILE B 2 50 ? -3.217 -17.231 -23.869 1.000 0.980 50 ILE B N 1
ATOM 8330 C CA . ILE B 2 50 ? -4.078 -17.542 -25.013 1.000 0.980 50 ILE B CA 1
ATOM 8331 C C . ILE B 2 50 ? -5.519 -17.558 -24.510 1.000 0.980 50 ILE B C 1
ATOM 8332 O O . ILE B 2 50 ? -5.930 -18.504 -23.838 1.000 0.980 50 ILE B O 1
ATOM 8348 N N . PHE B 2 51 ? -6.262 -16.494 -24.794 1.000 0.970 51 PHE B N 1
ATOM 8349 C CA . PHE B 2 51 ? -7.691 -16.389 -24.503 1.000 0.970 51 PHE B CA 1
ATOM 8350 C C . PHE B 2 51 ? -8.503 -17.289 -25.443 1.000 0.970 51 PHE B C 1
ATOM 8351 O O . PHE B 2 51 ? -8.028 -17.676 -26.509 1.000 0.970 51 PHE B O 1
ATOM 8368 N N . ASN B 2 52 ? -9.733 -17.634 -25.053 1.000 0.960 52 ASN B N 1
ATOM 8369 C CA . ASN B 2 52 ? -10.605 -18.540 -25.809 1.000 0.960 52 ASN B CA 1
ATOM 8370 C C . ASN B 2 52 ? -9.906 -19.869 -26.166 1.000 0.960 52 ASN B C 1
ATOM 8371 O O . ASN B 2 52 ? -10.135 -20.422 -27.245 1.000 0.960 52 ASN B O 1
ATOM 8382 N N . ALA B 2 53 ? -9.019 -20.370 -25.295 1.000 0.960 53 ALA B N 1
ATOM 8383 C CA . ALA B 2 53 ? -8.159 -21.520 -25.590 1.000 0.960 53 ALA B CA 1
ATOM 8384 C C . ALA B 2 53 ? -8.963 -22.765 -26.002 1.000 0.960 53 ALA B C 1
ATOM 8385 O O . ALA B 2 53 ? -8.552 -23.487 -26.913 1.000 0.960 53 ALA B O 1
ATOM 8392 N N . SER B 2 54 ? -10.150 -22.960 -25.411 1.000 0.940 54 SER B N 1
ATOM 8393 C CA . SER B 2 54 ? -11.051 -24.067 -25.753 1.000 0.940 54 SER B CA 1
ATOM 8394 C C . SER B 2 54 ? -11.598 -24.024 -27.186 1.000 0.940 54 SER B C 1
ATOM 8395 O O . SER B 2 54 ? -12.087 -25.034 -27.689 1.000 0.940 54 SER B O 1
ATOM 8403 N N . SER B 2 55 ? -11.501 -22.877 -27.870 1.000 0.950 55 SER B N 1
ATOM 8404 C CA . SER B 2 55 ? -11.839 -22.754 -29.294 1.000 0.950 55 SER B CA 1
ATOM 8405 C C . SER B 2 55 ? -10.736 -23.264 -30.231 1.000 0.950 55 SER B C 1
ATOM 8406 O O . SER B 2 55 ? -11.013 -23.538 -31.401 1.000 0.950 55 SER B O 1
ATOM 8414 N N . TYR B 2 56 ? -9.508 -23.427 -29.726 1.000 0.940 56 TYR B N 1
ATOM 8415 C CA . TYR B 2 56 ? -8.350 -23.878 -30.497 1.000 0.940 56 TYR B CA 1
ATOM 8416 C C . TYR B 2 56 ? -7.969 -25.337 -30.211 1.000 0.940 56 TYR B C 1
ATOM 8417 O O . TYR B 2 56 ? -7.650 -26.067 -31.147 1.000 0.940 56 TYR B O 1
ATOM 8435 N N . LEU B 2 57 ? -8.018 -25.771 -28.948 1.000 0.900 57 LEU B N 1
ATOM 8436 C CA . LEU B 2 57 ? -7.718 -27.144 -28.535 1.000 0.900 57 LEU B CA 1
ATOM 8437 C C . LEU B 2 57 ? -8.573 -27.571 -27.338 1.000 0.900 57 LEU B C 1
ATOM 8438 O O . LEU B 2 57 ? -9.118 -26.746 -26.609 1.000 0.900 57 LEU B O 1
ATOM 8454 N N . THR B 2 58 ? -8.684 -28.878 -27.127 1.000 0.910 58 THR B N 1
ATOM 8455 C CA . THR B 2 58 ? -9.329 -29.436 -25.931 1.000 0.910 58 THR B CA 1
ATOM 8456 C C . THR B 2 58 ? -8.267 -29.699 -24.867 1.000 0.910 58 THR B C 1
ATOM 8457 O O . THR B 2 58 ? -7.252 -30.316 -25.175 1.00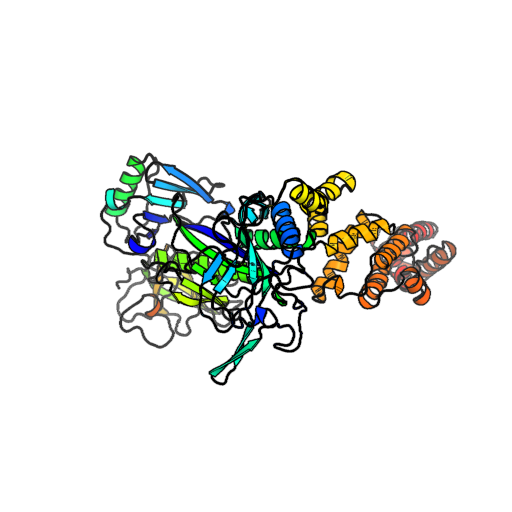0 0.910 58 THR B O 1
ATOM 8468 N N . ILE B 2 59 ? -8.495 -29.223 -23.641 1.000 0.900 59 ILE B N 1
ATOM 8469 C CA . ILE B 2 59 ? -7.617 -29.432 -22.482 1.000 0.900 59 ILE B CA 1
ATOM 8470 C C . ILE B 2 59 ? -8.481 -30.028 -21.373 1.000 0.900 59 ILE B C 1
ATOM 8471 O O . ILE B 2 59 ? -9.457 -29.396 -20.962 1.000 0.900 59 ILE B O 1
ATOM 8487 N N . ASP B 2 60 ? -8.142 -31.237 -20.929 1.000 0.860 60 ASP B N 1
ATOM 8488 C CA . ASP B 2 60 ? -8.880 -31.951 -19.879 1.000 0.860 60 ASP B CA 1
ATOM 8489 C C . ASP B 2 60 ? -8.265 -31.709 -18.490 1.000 0.860 60 ASP B C 1
ATOM 8490 O O . ASP B 2 60 ? -8.940 -31.844 -17.467 1.000 0.860 60 ASP B O 1
ATOM 8499 N N . GLU B 2 61 ? -6.984 -31.339 -18.438 1.000 0.860 61 GLU B N 1
ATOM 8500 C CA . GLU B 2 61 ? -6.288 -30.984 -17.209 1.000 0.860 61 GLU B CA 1
ATOM 8501 C C . GLU B 2 61 ? -6.831 -29.687 -16.590 1.000 0.860 61 GLU B C 1
ATOM 8502 O O . GLU B 2 61 ? -7.189 -28.733 -17.284 1.000 0.860 61 GLU B O 1
ATOM 8514 N N . ASN B 2 62 ? -6.838 -29.638 -15.255 1.000 0.890 62 ASN B N 1
ATOM 8515 C CA . ASN B 2 62 ? -7.185 -28.449 -14.486 1.000 0.890 62 ASN B CA 1
ATOM 8516 C C . ASN B 2 62 ? -6.023 -28.066 -13.560 1.000 0.890 62 ASN B C 1
ATOM 8517 O O . ASN B 2 62 ? -5.655 -28.828 -12.667 1.000 0.890 62 ASN B O 1
ATOM 8528 N N . GLY B 2 63 ? -5.452 -26.883 -13.778 1.000 0.900 63 GLY B N 1
ATOM 8529 C CA . GLY B 2 63 ? -4.194 -26.439 -13.191 1.000 0.900 63 GLY B CA 1
ATOM 8530 C C . GLY B 2 63 ? -3.026 -26.641 -14.166 1.000 0.900 63 GLY B C 1
ATOM 8531 O O . GLY B 2 63 ? -3.111 -26.172 -15.303 1.000 0.900 63 GLY B O 1
ATOM 8535 N N . PRO B 2 64 ? -1.916 -27.277 -13.755 1.000 0.890 64 PRO B N 1
ATOM 8536 C CA . PRO B 2 64 ? -0.778 -27.541 -14.636 1.000 0.890 64 PRO B CA 1
ATOM 8537 C C . PRO B 2 64 ? -1.148 -28.469 -15.804 1.000 0.890 64 PRO B C 1
ATOM 8538 O O . PRO B 2 64 ? -1.747 -29.521 -15.598 1.000 0.890 64 PRO B O 1
ATOM 8549 N N . VAL B 2 65 ? -0.740 -28.108 -17.021 1.000 0.890 65 VAL B N 1
ATOM 8550 C CA . VAL B 2 65 ? -0.978 -28.893 -18.244 1.000 0.890 65 VAL B CA 1
ATOM 8551 C C . VAL B 2 65 ? 0.289 -29.659 -18.618 1.000 0.890 65 VAL B C 1
ATOM 8552 O O . VAL B 2 65 ? 1.383 -29.082 -18.667 1.000 0.890 65 VAL B O 1
ATOM 8565 N N . ALA B 2 66 ? 0.153 -30.959 -18.888 1.000 0.840 66 ALA B N 1
ATOM 8566 C CA . ALA B 2 66 ? 1.273 -31.801 -19.281 1.000 0.840 66 ALA B CA 1
ATOM 8567 C C . ALA B 2 66 ? 1.791 -31.402 -20.671 1.000 0.840 66 ALA B C 1
ATOM 8568 O O . ALA B 2 66 ? 1.047 -31.316 -21.646 1.000 0.840 66 ALA B O 1
ATOM 8575 N N . LEU B 2 67 ? 3.099 -31.174 -20.776 1.000 0.870 67 LEU B N 1
ATOM 8576 C CA . LEU B 2 67 ? 3.718 -30.812 -22.046 1.000 0.870 67 LEU B CA 1
ATOM 8577 C C . LEU B 2 67 ? 3.979 -32.064 -22.886 1.000 0.870 67 LEU B C 1
ATOM 8578 O O . LEU B 2 67 ? 4.530 -33.050 -22.401 1.000 0.870 67 LEU B O 1
ATOM 8594 N N . SER B 2 68 ? 3.628 -32.000 -24.166 1.000 0.870 68 SER B N 1
ATOM 8595 C CA . SER B 2 68 ? 3.892 -33.041 -25.162 1.000 0.870 68 SER B CA 1
ATOM 8596 C C . SER B 2 68 ? 4.283 -32.413 -26.500 1.000 0.870 68 SER B C 1
ATOM 8597 O O . SER B 2 68 ? 4.033 -31.228 -26.726 1.000 0.870 68 SER B O 1
ATOM 8605 N N . GLU B 2 69 ? 4.885 -33.193 -27.406 1.000 0.890 69 GLU B N 1
ATOM 8606 C CA . GLU B 2 69 ? 5.200 -32.705 -28.759 1.000 0.890 69 GLU B CA 1
ATOM 8607 C C . GLU B 2 69 ? 3.949 -32.221 -29.494 1.000 0.890 69 GLU B C 1
ATOM 8608 O O . GLU B 2 69 ? 3.977 -31.147 -30.091 1.000 0.890 69 GLU B O 1
ATOM 8620 N N . THR B 2 70 ? 2.849 -32.978 -29.411 1.000 0.910 70 THR B N 1
ATOM 8621 C CA . THR B 2 70 ? 1.563 -32.597 -30.008 1.000 0.910 70 THR B CA 1
ATOM 8622 C C . THR B 2 70 ? 1.041 -31.295 -29.408 1.000 0.910 70 THR B C 1
ATOM 8623 O O . THR B 2 70 ? 0.704 -30.386 -30.155 1.000 0.910 70 THR B O 1
ATOM 8634 N N . PHE B 2 71 ? 1.090 -31.134 -28.080 1.000 0.920 71 PHE B N 1
ATOM 8635 C CA . PHE B 2 71 ? 0.655 -29.896 -27.422 1.000 0.920 71 PHE B CA 1
ATOM 8636 C C . PHE B 2 71 ? 1.495 -28.673 -27.834 1.000 0.920 71 PHE B C 1
ATOM 8637 O O . PHE B 2 71 ? 0.956 -27.605 -28.112 1.000 0.920 71 PHE B O 1
ATOM 8654 N N . VAL B 2 72 ? 2.825 -28.806 -27.905 1.000 0.930 72 VAL B N 1
ATOM 8655 C CA . VAL B 2 72 ? 3.710 -27.705 -28.333 1.000 0.930 72 VAL B CA 1
ATOM 8656 C C . VAL B 2 72 ? 3.484 -27.352 -29.809 1.000 0.930 72 VAL B C 1
ATOM 8657 O O . VAL B 2 72 ? 3.541 -26.174 -30.168 1.000 0.930 72 VAL B O 1
ATOM 8670 N N . GLN B 2 73 ? 3.207 -28.343 -30.665 1.000 0.920 73 GLN B N 1
ATOM 8671 C CA . GLN B 2 73 ? 2.805 -28.102 -32.055 1.000 0.920 73 GLN B CA 1
ATOM 8672 C C . GLN B 2 73 ? 1.484 -27.330 -32.134 1.000 0.920 73 GLN B C 1
ATOM 8673 O O . GLN B 2 73 ? 1.435 -26.333 -32.854 1.000 0.920 73 GLN B O 1
ATOM 8687 N N . ASP B 2 74 ? 0.472 -27.710 -31.350 1.000 0.940 74 ASP B N 1
ATOM 8688 C CA . ASP B 2 74 ? -0.821 -27.015 -31.313 1.000 0.940 74 ASP B CA 1
ATOM 8689 C C . ASP B 2 74 ? -0.654 -25.548 -30.888 1.000 0.940 74 ASP B C 1
ATOM 8690 O O . ASP B 2 74 ? -1.140 -24.640 -31.564 1.000 0.940 74 ASP B O 1
ATOM 8699 N N . VAL B 2 75 ? 0.113 -25.284 -29.822 1.000 0.950 75 VAL B N 1
ATOM 8700 C CA . VAL B 2 75 ? 0.416 -23.910 -29.383 1.000 0.950 75 VAL B CA 1
ATOM 8701 C C . VAL B 2 75 ? 1.114 -23.119 -30.492 1.000 0.950 75 VAL B C 1
ATOM 8702 O O . VAL B 2 75 ? 0.721 -21.988 -30.767 1.000 0.950 75 VAL B O 1
ATOM 8715 N N . ASN B 2 76 ? 2.110 -23.700 -31.167 1.000 0.950 76 ASN B N 1
ATOM 8716 C CA . ASN B 2 76 ? 2.801 -23.041 -32.280 1.000 0.950 76 ASN B CA 1
ATOM 8717 C C . ASN B 2 76 ? 1.861 -22.698 -33.444 1.000 0.950 76 ASN B C 1
ATOM 8718 O O . ASN B 2 76 ? 1.988 -21.627 -34.043 1.000 0.950 76 ASN B O 1
ATOM 8729 N N . GLU B 2 77 ? 0.904 -23.570 -33.764 1.000 0.950 77 GLU B N 1
ATOM 8730 C CA . GLU B 2 77 ? -0.093 -23.285 -34.796 1.000 0.950 77 GLU B CA 1
ATOM 8731 C C . GLU B 2 77 ? -1.032 -22.143 -34.366 1.000 0.950 77 GLU B C 1
ATOM 8732 O O . GLU B 2 77 ? -1.359 -21.275 -35.178 1.000 0.950 77 GLU B O 1
ATOM 8744 N N . ILE B 2 78 ? -1.410 -22.084 -33.084 1.000 0.960 78 ILE B N 1
ATOM 8745 C CA . ILE B 2 78 ? -2.249 -21.014 -32.516 1.000 0.960 78 ILE B CA 1
ATOM 8746 C C . ILE B 2 78 ? -1.531 -19.664 -32.525 1.000 0.960 78 ILE B C 1
ATOM 8747 O O . ILE B 2 78 ? -2.137 -18.659 -32.911 1.000 0.960 78 ILE B O 1
ATOM 8763 N N . LEU B 2 79 ? -0.252 -19.639 -32.136 1.000 0.960 79 LEU B N 1
ATOM 8764 C CA . LEU B 2 79 ? 0.598 -18.448 -32.205 1.000 0.960 79 LEU B CA 1
ATOM 8765 C C . LEU B 2 79 ? 0.648 -17.918 -33.643 1.000 0.960 79 LEU B C 1
ATOM 8766 O O . LEU B 2 79 ? 0.338 -16.752 -33.890 1.000 0.960 79 LEU B O 1
ATOM 8782 N N . ASN B 2 80 ? 0.928 -18.803 -34.601 1.000 0.950 80 ASN B N 1
ATOM 8783 C CA . ASN B 2 80 ? 1.027 -18.442 -36.011 1.000 0.950 80 ASN B CA 1
ATOM 8784 C C . ASN B 2 80 ? -0.321 -17.936 -36.567 1.000 0.950 80 ASN B C 1
ATOM 8785 O O . ASN B 2 80 ? -0.371 -16.901 -37.230 1.000 0.950 80 ASN B O 1
ATOM 8796 N N . ARG B 2 81 ? -1.444 -18.585 -36.215 1.000 0.950 81 ARG B N 1
ATOM 8797 C CA . ARG B 2 81 ? -2.798 -18.144 -36.617 1.000 0.950 81 ARG B CA 1
ATOM 8798 C C . ARG B 2 81 ? -3.177 -16.761 -36.102 1.000 0.950 81 ARG B C 1
ATOM 8799 O O . ARG B 2 81 ? -3.946 -16.070 -36.764 1.000 0.950 81 ARG B O 1
ATOM 8820 N N . ASN B 2 82 ? -2.661 -16.370 -34.945 1.000 0.960 82 ASN B N 1
ATOM 8821 C CA . ASN B 2 82 ? -2.931 -15.067 -34.347 1.000 0.960 82 ASN B CA 1
ATOM 8822 C C . ASN B 2 82 ? -1.916 -13.988 -34.760 1.000 0.960 82 ASN B C 1
ATOM 8823 O O . ASN B 2 82 ? -2.082 -12.834 -34.381 1.000 0.960 82 ASN B O 1
ATOM 8834 N N . GLY B 2 83 ? -0.903 -14.328 -35.565 1.000 0.940 83 GLY B N 1
ATOM 8835 C CA . GLY B 2 83 ? 0.089 -13.376 -36.074 1.000 0.940 83 GLY B CA 1
ATOM 8836 C C . GLY B 2 83 ? 1.360 -13.249 -35.230 1.000 0.940 83 GLY B C 1
ATOM 8837 O O . GLY B 2 83 ? 2.123 -12.307 -35.432 1.000 0.940 83 GLY B O 1
ATOM 8841 N N . VAL B 2 84 ? 1.619 -14.183 -34.310 1.000 0.930 84 VAL B N 1
ATOM 8842 C CA . VAL B 2 84 ? 2.891 -14.266 -33.577 1.000 0.930 84 VAL B CA 1
ATOM 8843 C C . VAL B 2 84 ? 3.879 -15.115 -34.390 1.000 0.930 84 VAL B C 1
ATOM 8844 O O . VAL B 2 84 ? 3.744 -16.333 -34.463 1.000 0.930 84 VAL B O 1
ATOM 8857 N N . GLU B 2 85 ? 4.895 -14.480 -34.991 1.000 0.860 85 GLU B N 1
ATOM 8858 C CA . GLU B 2 85 ? 5.923 -15.131 -35.841 1.000 0.860 85 GLU B CA 1
ATOM 8859 C C . GLU B 2 85 ? 7.004 -15.919 -35.059 1.000 0.860 85 GLU B C 1
ATOM 8860 O O . GLU B 2 85 ? 8.079 -16.220 -35.578 1.000 0.860 85 GLU B O 1
ATOM 8872 N N . GLU B 2 86 ? 6.750 -16.268 -33.801 1.000 0.870 86 GLU B N 1
ATOM 8873 C CA . GLU B 2 86 ? 7.692 -16.990 -32.942 1.000 0.870 86 GLU B CA 1
ATOM 8874 C C . GLU B 2 86 ? 7.343 -18.476 -32.864 1.000 0.870 86 GLU B C 1
ATOM 8875 O O . GLU B 2 86 ? 6.179 -18.849 -32.741 1.000 0.870 86 GLU B O 1
ATOM 8887 N N . THR B 2 87 ? 8.362 -19.337 -32.904 1.000 0.880 87 THR B N 1
ATOM 8888 C CA . THR B 2 87 ? 8.194 -20.789 -32.750 1.000 0.880 87 THR B CA 1
ATOM 8889 C C . THR B 2 87 ? 8.791 -21.245 -31.423 1.000 0.880 87 THR B C 1
ATOM 8890 O O . THR B 2 87 ? 9.984 -21.075 -31.171 1.000 0.880 87 THR B O 1
ATOM 8901 N N . LEU B 2 88 ? 7.964 -21.853 -30.579 1.000 0.880 88 LEU B N 1
ATOM 8902 C CA . LEU B 2 88 ? 8.355 -22.458 -29.316 1.000 0.880 88 LEU B CA 1
ATOM 8903 C C . LEU B 2 88 ? 9.139 -23.747 -29.557 1.000 0.880 88 LEU B C 1
ATOM 8904 O O . LEU B 2 88 ? 8.629 -24.698 -30.152 1.000 0.880 88 LEU B O 1
ATOM 8920 N N . VAL B 2 89 ? 10.359 -23.780 -29.020 1.000 0.820 89 VAL B N 1
ATOM 8921 C CA . VAL B 2 89 ? 11.174 -24.987 -28.873 1.000 0.820 89 VAL B CA 1
ATOM 8922 C C . VAL B 2 89 ? 11.259 -25.300 -27.389 1.000 0.820 89 VAL B C 1
ATOM 8923 O O . VAL B 2 89 ? 11.683 -24.466 -26.589 1.000 0.820 89 VAL B O 1
ATOM 8936 N N . VAL B 2 90 ? 10.809 -26.492 -27.016 1.000 0.810 90 VAL B N 1
ATOM 8937 C CA . VAL B 2 90 ? 10.568 -26.843 -25.619 1.000 0.810 90 VAL B CA 1
ATOM 8938 C C . VAL B 2 90 ? 11.342 -28.098 -25.267 1.000 0.810 90 VAL B C 1
ATOM 8939 O O . VAL B 2 90 ? 11.343 -29.073 -26.011 1.000 0.810 90 VAL B O 1
ATOM 8952 N N . ASP B 2 91 ? 11.981 -28.069 -24.105 1.000 0.800 91 ASP B N 1
ATOM 8953 C CA . ASP B 2 91 ? 12.575 -29.247 -23.495 1.000 0.800 91 ASP B CA 1
ATOM 8954 C C . ASP B 2 91 ? 11.491 -30.072 -22.784 1.000 0.800 91 ASP B C 1
ATOM 8955 O O . ASP B 2 91 ? 10.947 -29.651 -21.760 1.000 0.800 91 ASP B O 1
ATOM 8964 N N . LEU B 2 92 ? 11.194 -31.245 -23.344 1.000 0.820 92 LEU B N 1
ATOM 8965 C CA . LEU B 2 92 ? 10.222 -32.214 -22.830 1.000 0.820 92 LEU B CA 1
ATOM 8966 C C . LEU B 2 92 ? 10.853 -33.253 -21.892 1.000 0.820 92 LEU B C 1
ATOM 8967 O O . LEU B 2 92 ? 10.197 -34.230 -21.529 1.000 0.820 92 LEU B O 1
ATOM 8983 N N . SER B 2 93 ? 12.120 -33.075 -21.504 1.000 0.830 93 SER B N 1
ATOM 8984 C CA . SER B 2 93 ? 12.762 -33.963 -20.540 1.000 0.830 93 SER B CA 1
ATOM 8985 C C . SER B 2 93 ? 11.972 -34.012 -19.224 1.000 0.830 93 SER B C 1
ATOM 8986 O O . SER B 2 93 ? 11.432 -32.990 -18.771 1.000 0.830 93 SER B O 1
ATOM 8994 N N . PRO B 2 94 ? 11.917 -35.186 -18.567 1.000 0.860 94 PRO B N 1
ATOM 8995 C CA . PRO B 2 94 ? 11.203 -35.337 -17.308 1.000 0.860 94 PRO B CA 1
ATOM 8996 C C . PRO B 2 94 ? 11.752 -34.361 -16.264 1.000 0.860 94 PRO B C 1
ATOM 8997 O O . PRO B 2 94 ? 12.968 -34.213 -16.105 1.000 0.860 94 PRO B O 1
ATOM 9008 N N . LYS B 2 95 ? 10.848 -33.682 -15.548 1.000 0.900 95 LYS B N 1
ATOM 9009 C CA . LYS B 2 95 ? 11.201 -32.704 -14.502 1.000 0.900 95 LYS B CA 1
ATOM 9010 C C . LYS B 2 95 ? 11.233 -33.301 -13.099 1.000 0.900 9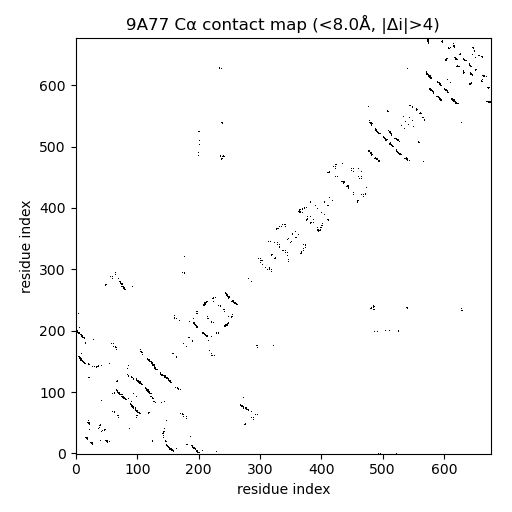5 LYS B C 1
ATOM 9011 O O . LYS B 2 95 ? 11.922 -32.752 -12.245 1.000 0.900 95 LYS B O 1
ATOM 9030 N N . PHE B 2 96 ? 10.564 -34.432 -12.893 1.000 0.920 96 PHE B N 1
ATOM 9031 C CA . PHE B 2 96 ? 10.690 -35.263 -11.699 1.000 0.920 96 PHE B CA 1
ATOM 9032 C C . PHE B 2 96 ? 11.497 -36.505 -12.054 1.000 0.920 96 PHE B C 1
ATOM 9033 O O . PHE B 2 96 ? 11.084 -37.292 -12.905 1.000 0.920 96 PHE B O 1
ATOM 9050 N N . VAL B 2 97 ? 12.665 -36.652 -11.438 1.000 0.940 97 VAL B N 1
ATOM 9051 C CA . VAL B 2 97 ? 13.604 -37.740 -11.737 1.000 0.940 97 VAL B CA 1
ATOM 9052 C C . VAL B 2 97 ? 14.150 -38.350 -10.457 1.000 0.940 97 VAL B C 1
ATOM 9053 O O . VAL B 2 97 ? 14.185 -37.699 -9.409 1.000 0.940 97 VAL B O 1
ATOM 9066 N N . VAL B 2 98 ? 14.605 -39.596 -10.541 1.000 0.950 98 VAL B N 1
ATOM 9067 C CA . VAL B 2 98 ? 15.377 -40.226 -9.475 1.000 0.950 98 VAL B CA 1
ATOM 9068 C C . VAL B 2 98 ? 16.755 -39.573 -9.428 1.000 0.950 98 VAL B C 1
ATOM 9069 O O . VAL B 2 98 ? 17.508 -39.602 -10.398 1.000 0.950 98 VAL B O 1
ATOM 9082 N N . GLY B 2 99 ? 17.091 -38.969 -8.295 1.000 0.950 99 GLY B N 1
ATOM 9083 C CA . GLY B 2 99 ? 18.412 -38.431 -8.010 1.000 0.950 99 GLY B CA 1
ATOM 9084 C C . GLY B 2 99 ? 19.172 -39.308 -7.021 1.000 0.950 99 GLY B C 1
ATOM 9085 O O . GLY B 2 99 ? 18.585 -39.863 -6.095 1.000 0.950 99 GLY B O 1
ATOM 9089 N N . TYR B 2 100 ? 20.486 -39.404 -7.171 1.000 0.950 100 TYR B N 1
ATOM 9090 C CA . TYR B 2 100 ? 21.378 -40.050 -6.215 1.000 0.950 100 TYR B CA 1
ATOM 9091 C C . TYR B 2 100 ? 22.183 -38.997 -5.451 1.000 0.950 100 TYR B C 1
ATOM 9092 O O . TYR B 2 100 ? 22.913 -38.203 -6.046 1.000 0.950 100 TYR B O 1
ATOM 9110 N N . VAL B 2 101 ? 22.046 -38.968 -4.123 1.000 0.960 101 VAL B N 1
ATOM 9111 C CA . VAL B 2 101 ? 22.748 -38.010 -3.257 1.000 0.960 101 VAL B CA 1
ATOM 9112 C C . VAL B 2 101 ? 24.215 -38.435 -3.115 1.000 0.960 101 VAL B C 1
ATOM 9113 O O . VAL B 2 101 ? 24.564 -39.273 -2.281 1.000 0.960 101 VAL B O 1
ATOM 9126 N N . GLU B 2 102 ? 25.090 -37.852 -3.937 1.000 0.950 102 GLU B N 1
ATOM 9127 C CA . GLU B 2 102 ? 26.520 -38.183 -4.004 1.000 0.950 102 GLU B CA 1
ATOM 9128 C C . GLU B 2 102 ? 27.294 -37.685 -2.790 1.000 0.950 102 GLU B C 1
ATOM 9129 O O . GLU B 2 102 ? 28.217 -38.351 -2.317 1.000 0.950 102 GLU B O 1
ATOM 9141 N N . SER B 2 103 ? 26.925 -36.515 -2.280 1.000 0.950 103 SER B N 1
ATOM 9142 C CA . SER B 2 103 ? 27.522 -35.942 -1.084 1.000 0.950 103 SER B CA 1
ATOM 9143 C C . SER B 2 103 ? 26.544 -35.027 -0.363 1.000 0.950 103 SER B C 1
ATOM 9144 O O . SER B 2 103 ? 25.607 -34.476 -0.950 1.000 0.950 103 SER B O 1
ATOM 9152 N N . LYS B 2 104 ? 26.791 -34.865 0.935 1.000 0.930 104 LYS B N 1
ATOM 9153 C CA . LYS B 2 104 ? 26.045 -33.987 1.827 1.000 0.930 104 LYS B CA 1
ATOM 9154 C C . LYS B 2 104 ? 27.033 -33.236 2.703 1.000 0.930 104 LYS B C 1
ATOM 9155 O O . LYS B 2 104 ? 27.792 -33.840 3.457 1.000 0.930 104 LYS B O 1
ATOM 9174 N N . GLU B 2 105 ? 26.975 -31.916 2.642 1.000 0.940 105 GLU B N 1
ATOM 9175 C CA . GLU B 2 105 ? 27.789 -31.033 3.468 1.000 0.940 105 GLU B CA 1
ATOM 9176 C C . GLU B 2 105 ? 26.904 -30.094 4.286 1.000 0.940 105 GLU B C 1
ATOM 9177 O O . GLU B 2 105 ? 25.784 -29.751 3.898 1.000 0.940 105 GLU B O 1
ATOM 9189 N N . LYS B 2 106 ? 27.403 -29.657 5.445 1.000 0.920 106 LYS B N 1
ATOM 9190 C CA . LYS B 2 106 ? 26.691 -28.684 6.278 1.000 0.920 106 LYS B CA 1
ATOM 9191 C C . LYS B 2 106 ? 26.698 -27.314 5.589 1.000 0.920 106 LYS B C 1
ATOM 9192 O O . LYS B 2 106 ? 27.751 -26.849 5.162 1.000 0.920 106 LYS B O 1
ATOM 9211 N N . HIS B 2 107 ? 25.550 -26.636 5.530 1.000 0.920 107 HIS B N 1
ATOM 9212 C CA . HIS B 2 107 ? 25.473 -25.296 4.947 1.000 0.920 107 HIS B CA 1
ATOM 9213 C C . HIS B 2 107 ? 26.315 -24.281 5.756 1.000 0.920 107 HIS B C 1
ATOM 9214 O O . HIS B 2 107 ? 26.175 -24.224 6.982 1.000 0.920 107 HIS B O 1
ATOM 9228 N N . PRO B 2 108 ? 27.131 -23.418 5.113 1.000 0.880 108 PRO B N 1
ATOM 9229 C CA . PRO B 2 108 ? 28.091 -22.546 5.807 1.000 0.880 108 PRO B CA 1
ATOM 9230 C C . PRO B 2 108 ? 27.430 -21.558 6.780 1.000 0.880 108 PRO B C 1
ATOM 9231 O O . PRO B 2 108 ? 27.971 -21.283 7.845 1.000 0.880 108 PRO B O 1
ATOM 9242 N N . ASN B 2 109 ? 26.232 -21.071 6.435 1.000 0.900 109 ASN B N 1
ATOM 9243 C CA . ASN B 2 109 ? 25.496 -20.048 7.193 1.000 0.900 109 ASN B CA 1
ATOM 9244 C C . ASN B 2 109 ? 24.109 -20.508 7.716 1.000 0.900 109 ASN B C 1
ATOM 9245 O O . ASN B 2 109 ? 23.224 -19.676 7.959 1.000 0.900 109 ASN B O 1
ATOM 9256 N N . ALA B 2 110 ? 23.853 -21.821 7.834 1.000 0.870 110 ALA B N 1
ATOM 9257 C CA . ALA B 2 110 ? 22.559 -22.333 8.311 1.000 0.870 110 ALA B CA 1
ATOM 9258 C C . ALA B 2 110 ? 22.660 -23.721 8.970 1.000 0.870 110 ALA B C 1
ATOM 9259 O O . ALA B 2 110 ? 22.903 -24.717 8.303 1.000 0.870 110 ALA B O 1
ATOM 9266 N N . ASP B 2 111 ? 22.383 -23.810 10.274 1.000 0.880 111 ASP B N 1
ATOM 9267 C CA . ASP B 2 111 ? 22.558 -25.061 11.031 1.000 0.880 111 ASP B CA 1
ATOM 9268 C C . ASP B 2 111 ? 21.581 -26.189 10.668 1.000 0.880 111 ASP B C 1
ATOM 9269 O O . ASP B 2 111 ? 21.889 -27.354 10.905 1.000 0.880 111 ASP B O 1
ATOM 9278 N N . LYS B 2 112 ? 20.406 -25.859 10.118 1.000 0.890 112 LYS B N 1
ATOM 9279 C CA . LYS B 2 112 ? 19.362 -26.835 9.753 1.000 0.890 112 LYS B CA 1
ATOM 9280 C C . LYS B 2 112 ? 19.328 -27.179 8.263 1.000 0.890 112 LYS B C 1
ATOM 9281 O O . LYS B 2 112 ? 18.448 -27.922 7.848 1.000 0.890 112 LYS B O 1
ATOM 9300 N N . LEU B 2 113 ? 20.228 -26.609 7.464 1.000 0.930 113 LEU B N 1
ATOM 9301 C CA . LEU B 2 113 ? 20.287 -26.849 6.026 1.000 0.930 113 LEU B CA 1
ATOM 9302 C C . LEU B 2 113 ? 21.571 -27.600 5.682 1.000 0.930 113 LEU B C 1
ATOM 9303 O O . LEU B 2 113 ? 22.622 -27.390 6.291 1.000 0.930 113 LEU B O 1
ATOM 9319 N N . SER B 2 114 ? 21.479 -28.455 4.676 1.000 0.940 114 SER B N 1
ATOM 9320 C CA . SER B 2 114 ? 22.612 -29.148 4.076 1.000 0.940 114 SER B CA 1
ATOM 9321 C C . SER B 2 114 ? 22.684 -28.798 2.600 1.000 0.940 114 SER B C 1
ATOM 9322 O O . SER B 2 114 ? 21.660 -28.605 1.945 1.000 0.940 114 SER B O 1
ATOM 9330 N N . VAL B 2 115 ? 23.895 -28.725 2.074 1.000 0.960 115 VAL B N 1
ATOM 9331 C CA . VAL B 2 115 ? 24.150 -28.588 0.643 1.000 0.960 115 VAL B CA 1
ATOM 9332 C C . VAL B 2 115 ? 24.418 -29.990 0.120 1.000 0.960 115 VAL B C 1
ATOM 9333 O O . VAL B 2 115 ? 25.336 -30.659 0.592 1.000 0.960 115 VAL B O 1
ATOM 9346 N N . CYS B 2 116 ? 23.594 -30.455 -0.809 1.000 0.950 116 CYS B N 1
ATOM 9347 C CA . CYS B 2 116 ? 23.705 -31.792 -1.377 1.000 0.950 116 CYS B CA 1
ATOM 9348 C C . CYS B 2 116 ? 24.159 -31.689 -2.832 1.000 0.950 116 CYS B C 1
ATOM 9349 O O . CYS B 2 116 ? 23.670 -30.832 -3.573 1.000 0.950 116 CYS B O 1
ATOM 9357 N N . LYS B 2 117 ? 25.071 -32.568 -3.250 1.000 0.970 117 LYS B N 1
ATOM 9358 C CA . LYS B 2 117 ? 25.330 -32.824 -4.672 1.000 0.970 117 LYS B CA 1
ATOM 9359 C C . LYS B 2 117 ? 24.498 -34.029 -5.081 1.000 0.970 117 LYS B C 1
ATOM 9360 O O . LYS B 2 117 ? 24.638 -35.095 -4.484 1.000 0.970 117 LYS B O 1
ATOM 9379 N N . VAL B 2 118 ? 23.598 -33.840 -6.037 1.000 0.970 118 VAL B N 1
ATOM 9380 C CA . VAL B 2 118 ? 22.605 -34.839 -6.427 1.000 0.970 118 VAL B CA 1
ATOM 9381 C C . VAL B 2 118 ? 22.761 -35.147 -7.909 1.000 0.970 118 VAL B C 1
ATOM 9382 O O . VAL B 2 118 ? 22.529 -34.284 -8.752 1.000 0.970 118 VAL B O 1
ATOM 9395 N N . ASN B 2 119 ? 23.177 -36.373 -8.213 1.000 0.960 119 ASN B N 1
ATOM 9396 C CA . ASN B 2 119 ? 23.306 -36.885 -9.571 1.000 0.960 119 ASN B CA 1
ATOM 9397 C C . ASN B 2 119 ? 21.928 -37.266 -10.105 1.000 0.960 119 ASN B C 1
ATOM 9398 O O . ASN B 2 119 ? 21.221 -38.043 -9.472 1.000 0.960 119 ASN B O 1
ATOM 9409 N N . VAL B 2 120 ? 21.554 -36.720 -11.255 1.000 0.940 120 VAL B N 1
ATOM 9410 C CA . VAL B 2 120 ? 20.252 -36.933 -11.904 1.000 0.940 120 VAL B CA 1
ATOM 9411 C C . VAL B 2 120 ? 20.413 -37.567 -13.290 1.000 0.940 120 VAL B C 1
ATOM 9412 O O . VAL B 2 120 ? 19.631 -37.302 -14.199 1.000 0.940 120 VAL B O 1
ATOM 9425 N N . GLY B 2 121 ? 21.455 -38.381 -13.469 1.000 0.900 121 GLY B N 1
ATOM 9426 C CA . GLY B 2 121 ? 21.777 -39.087 -14.708 1.000 0.900 121 GLY B CA 1
ATOM 9427 C C . GLY B 2 121 ? 22.635 -38.251 -15.654 1.000 0.900 121 GLY B C 1
ATOM 9428 O O . GLY B 2 121 ? 23.808 -38.559 -15.859 1.000 0.900 121 GLY B O 1
ATOM 9432 N N . GLU B 2 122 ? 22.068 -37.180 -16.216 1.000 0.860 122 GLU B N 1
ATOM 9433 C CA . GLU B 2 122 ? 22.759 -36.341 -17.214 1.000 0.860 122 GLU B CA 1
ATOM 9434 C C . GLU B 2 122 ? 23.733 -35.328 -16.595 1.000 0.860 122 GLU B C 1
ATOM 9435 O O . GLU B 2 122 ? 24.676 -34.882 -17.249 1.000 0.860 122 GLU B O 1
ATOM 9447 N N . GLU B 2 123 ? 23.532 -34.976 -15.327 1.000 0.910 123 GLU B N 1
ATOM 9448 C CA . GLU B 2 123 ? 24.327 -33.976 -14.620 1.000 0.910 123 GLU B CA 1
ATOM 9449 C C . GLU B 2 123 ? 24.276 -34.171 -13.097 1.000 0.910 123 GLU B C 1
ATOM 9450 O O . GLU B 2 123 ? 23.483 -34.957 -12.567 1.000 0.910 123 GLU B O 1
ATOM 9462 N N . THR B 2 124 ? 25.110 -33.409 -12.385 1.000 0.950 124 THR B N 1
ATOM 9463 C CA . THR B 2 124 ? 25.092 -33.322 -10.921 1.000 0.950 124 THR B CA 1
ATOM 9464 C C . THR B 2 124 ? 24.647 -31.931 -10.496 1.000 0.950 124 THR B C 1
ATOM 9465 O O . THR B 2 124 ? 25.368 -30.946 -10.670 1.000 0.950 124 THR B O 1
ATOM 9476 N N . LEU B 2 125 ? 23.482 -31.859 -9.864 1.000 0.950 125 LEU B N 1
ATOM 9477 C CA . LEU B 2 125 ? 22.896 -30.623 -9.365 1.000 0.950 125 LEU B CA 1
ATOM 9478 C C . LEU B 2 125 ? 23.348 -30.342 -7.933 1.000 0.950 125 LEU B C 1
ATOM 9479 O O . LEU B 2 125 ? 23.589 -31.251 -7.137 1.000 0.950 125 LEU B O 1
ATOM 9495 N N . GLN B 2 126 ? 23.439 -29.064 -7.578 1.000 0.960 126 GLN B N 1
ATOM 9496 C CA . GLN B 2 126 ? 23.569 -28.649 -6.186 1.000 0.960 126 GLN B CA 1
ATOM 9497 C C . GLN B 2 126 ? 22.199 -28.252 -5.652 1.000 0.960 126 GLN B C 1
ATOM 9498 O O . GLN B 2 126 ? 21.574 -27.340 -6.186 1.000 0.960 126 GLN B O 1
ATOM 9512 N N . ILE B 2 127 ? 21.750 -28.905 -4.583 1.000 0.960 127 ILE B N 1
ATOM 9513 C CA . ILE B 2 127 ? 20.437 -28.652 -3.988 1.000 0.960 127 ILE B CA 1
ATOM 9514 C C . ILE B 2 127 ? 20.600 -28.427 -2.488 1.000 0.960 127 ILE B C 1
ATOM 9515 O O . ILE B 2 127 ? 21.185 -29.249 -1.777 1.000 0.960 127 ILE B O 1
ATOM 9531 N N . VAL B 2 128 ? 20.075 -27.307 -1.993 1.000 0.950 128 VAL B N 1
ATOM 9532 C CA . VAL B 2 128 ? 20.024 -27.009 -0.561 1.000 0.950 128 VAL B CA 1
ATOM 9533 C C . VAL B 2 128 ? 18.777 -27.666 0.025 1.000 0.950 128 VAL B C 1
ATOM 9534 O O . VAL B 2 128 ? 17.653 -27.301 -0.309 1.000 0.950 128 VAL B O 1
ATOM 9547 N N . CYS B 2 129 ? 18.972 -28.633 0.922 1.000 0.930 129 CYS B N 1
ATOM 9548 C CA . CYS B 2 129 ? 17.895 -29.402 1.541 1.000 0.930 129 CYS B CA 1
ATOM 9549 C C . CYS B 2 129 ? 17.902 -29.225 3.066 1.000 0.930 129 CYS B C 1
ATOM 9550 O O . CYS B 2 129 ? 18.943 -29.323 3.718 1.000 0.930 129 CYS B O 1
ATOM 9558 N N . GLY B 2 130 ? 16.729 -28.952 3.642 1.000 0.910 130 GLY B N 1
ATOM 9559 C CA . GLY B 2 130 ? 16.526 -28.822 5.092 1.000 0.910 130 GLY B CA 1
ATOM 9560 C C . GLY B 2 130 ? 15.918 -30.053 5.764 1.000 0.910 130 GLY B C 1
ATOM 9561 O O . GLY B 2 130 ? 15.578 -29.998 6.947 1.000 0.910 130 GLY B O 1
ATOM 9565 N N . ALA B 2 131 ? 15.717 -31.142 5.020 1.000 0.900 131 ALA B N 1
ATOM 9566 C CA . ALA B 2 131 ? 15.112 -32.350 5.557 1.000 0.900 131 ALA B CA 1
ATOM 9567 C C . ALA B 2 131 ? 16.075 -33.084 6.512 1.000 0.900 131 ALA B C 1
ATOM 9568 O O . ALA B 2 131 ? 17.271 -33.170 6.234 1.000 0.900 131 ALA B O 1
ATOM 9575 N N . PRO B 2 132 ? 15.579 -33.647 7.627 1.000 0.890 132 PRO B N 1
ATOM 9576 C CA . PRO B 2 132 ? 16.431 -34.279 8.633 1.000 0.890 132 PRO B CA 1
ATOM 9577 C C . PRO B 2 132 ? 16.966 -35.658 8.215 1.000 0.890 132 PRO B C 1
ATOM 9578 O O . PRO B 2 132 ? 18.017 -36.055 8.706 1.000 0.890 132 PRO B O 1
ATOM 9589 N N . ASN B 2 133 ? 16.262 -36.376 7.331 1.000 0.910 133 ASN B N 1
ATOM 9590 C CA . ASN B 2 133 ? 16.581 -37.748 6.912 1.000 0.910 133 ASN B CA 1
ATOM 9591 C C . ASN B 2 133 ? 17.400 -37.844 5.614 1.000 0.910 133 ASN B C 1
ATOM 9592 O O . ASN B 2 133 ? 17.747 -38.953 5.213 1.000 0.910 133 ASN B O 1
ATOM 9603 N N . VAL B 2 134 ? 17.702 -36.718 4.957 1.000 0.930 134 VAL B N 1
ATOM 9604 C CA . VAL B 2 134 ? 18.561 -36.728 3.766 1.000 0.930 134 VAL B CA 1
ATOM 9605 C C . VAL B 2 134 ? 19.969 -37.153 4.158 1.000 0.930 134 VAL B C 1
ATOM 9606 O O . VAL B 2 134 ? 20.508 -36.667 5.155 1.000 0.930 134 VAL B O 1
ATOM 9619 N N . ASP B 2 135 ? 20.583 -38.031 3.382 1.000 0.920 135 ASP B N 1
ATOM 9620 C CA . ASP B 2 135 ? 21.947 -38.482 3.617 1.000 0.920 135 ASP B CA 1
ATOM 9621 C C . ASP B 2 135 ? 22.645 -38.934 2.335 1.000 0.920 135 ASP B C 1
ATOM 9622 O O . ASP B 2 135 ? 22.010 -39.177 1.308 1.000 0.920 135 ASP B O 1
ATOM 9631 N N . GLN B 2 136 ? 23.973 -39.032 2.399 1.000 0.930 136 GLN B N 1
ATOM 9632 C CA . GLN B 2 136 ? 24.780 -39.530 1.287 1.000 0.930 136 GLN B CA 1
ATOM 9633 C C . GLN B 2 136 ? 24.443 -40.998 0.967 1.000 0.930 136 GLN B C 1
ATOM 9634 O O . GLN B 2 136 ? 24.202 -41.805 1.864 1.000 0.930 136 GLN B O 1
ATOM 9648 N N . GLY B 2 137 ? 24.482 -41.359 -0.317 1.000 0.930 137 GLY B N 1
ATOM 9649 C CA . GLY B 2 137 ? 24.241 -42.726 -0.783 1.000 0.930 137 GLY B CA 1
ATOM 9650 C C . GLY B 2 137 ? 22.764 -43.076 -0.958 1.000 0.930 137 GLY B C 1
ATOM 9651 O O . GLY B 2 137 ? 22.438 -44.220 -1.265 1.000 0.930 137 GLY B O 1
ATOM 9655 N N . GLN B 2 138 ? 21.866 -42.109 -0.771 1.000 0.940 138 GLN B N 1
ATOM 9656 C CA . GLN B 2 138 ? 20.429 -42.297 -0.939 1.000 0.940 138 GLN B CA 1
ATOM 9657 C C . GLN B 2 138 ? 19.996 -42.051 -2.388 1.000 0.940 138 GLN B C 1
ATOM 9658 O O . GLN B 2 138 ? 20.464 -41.112 -3.034 1.000 0.940 138 GLN B O 1
ATOM 9672 N N . LYS B 2 139 ? 19.046 -42.860 -2.869 1.000 0.950 139 LYS B N 1
ATOM 9673 C CA . LYS B 2 139 ? 18.231 -42.544 -4.049 1.000 0.950 139 LYS B CA 1
ATOM 9674 C C . LYS B 2 139 ? 16.978 -41.810 -3.583 1.000 0.950 139 LYS B C 1
ATOM 9675 O O . LYS B 2 139 ? 16.345 -42.230 -2.617 1.000 0.950 139 LYS B O 1
ATOM 9694 N N . VAL B 2 140 ? 16.643 -40.703 -4.228 1.000 0.950 140 VAL B N 1
ATOM 9695 C CA . VAL B 2 140 ? 15.571 -39.783 -3.826 1.000 0.950 140 VAL B CA 1
ATOM 9696 C C . VAL B 2 140 ? 14.847 -39.267 -5.062 1.000 0.950 140 VAL B C 1
ATOM 9697 O O . VAL B 2 140 ? 15.347 -39.407 -6.173 1.000 0.950 140 VAL B O 1
ATOM 9710 N N . VAL B 2 141 ? 13.694 -38.631 -4.889 1.000 0.940 141 VAL B N 1
ATOM 9711 C CA . VAL B 2 141 ? 13.016 -37.934 -5.993 1.000 0.940 141 VAL B CA 1
ATOM 9712 C C . VAL B 2 141 ? 13.448 -36.471 -6.015 1.000 0.940 141 VAL B C 1
ATOM 9713 O O . VAL B 2 141 ? 13.405 -35.793 -4.985 1.000 0.940 141 VAL B O 1
ATOM 9726 N N . VAL B 2 142 ? 13.861 -35.977 -7.181 1.000 0.950 142 VAL B N 1
ATOM 9727 C CA . VAL B 2 142 ? 14.278 -34.589 -7.403 1.000 0.950 142 VAL B CA 1
ATOM 9728 C C . VAL B 2 142 ? 13.327 -33.918 -8.382 1.000 0.950 142 VAL B C 1
ATOM 9729 O O . VAL B 2 142 ? 13.178 -34.359 -9.521 1.000 0.950 142 VAL B O 1
ATOM 9742 N N . ALA B 2 143 ? 12.736 -32.807 -7.957 1.000 0.940 143 ALA B N 1
ATOM 9743 C CA . ALA B 2 143 ? 12.096 -31.853 -8.845 1.000 0.940 143 ALA B CA 1
ATOM 9744 C C . ALA B 2 143 ? 13.167 -30.896 -9.385 1.000 0.940 143 ALA B C 1
ATOM 9745 O O . ALA B 2 143 ? 13.726 -30.082 -8.644 1.000 0.940 143 ALA B O 1
ATOM 9752 N N . LYS B 2 144 ? 13.492 -31.016 -10.671 1.000 0.920 144 LYS B N 1
ATOM 9753 C CA . LYS B 2 144 ? 14.441 -30.135 -11.363 1.000 0.920 144 LYS B CA 1
ATOM 9754 C C . LYS B 2 144 ? 13.834 -28.749 -11.593 1.000 0.920 144 LYS B C 1
ATOM 9755 O O . LYS B 2 144 ? 12.629 -28.542 -11.450 1.000 0.920 144 LYS B O 1
ATOM 9774 N N . VAL B 2 145 ? 14.669 -27.793 -11.994 1.000 0.890 145 VAL B N 1
ATOM 9775 C CA . VAL B 2 145 ? 14.208 -26.465 -12.425 1.000 0.890 145 VAL B CA 1
ATOM 9776 C C . VAL B 2 145 ? 13.189 -26.611 -13.563 1.000 0.890 145 VAL B C 1
ATOM 9777 O O . VAL B 2 145 ? 13.383 -27.377 -14.508 1.000 0.890 145 VAL B O 1
ATOM 9790 N N . GLY B 2 146 ? 12.070 -25.901 -13.441 1.000 0.850 146 GLY B N 1
ATOM 9791 C CA . GLY B 2 146 ? 10.913 -26.004 -14.326 1.000 0.850 146 GLY B CA 1
ATOM 9792 C C . GLY B 2 146 ? 9.847 -26.994 -13.855 1.000 0.850 146 GLY B C 1
ATOM 9793 O O . GLY B 2 146 ? 8.717 -26.889 -14.317 1.000 0.850 146 GLY B O 1
ATOM 9797 N N . ALA B 2 147 ? 10.141 -27.899 -12.914 1.000 0.880 147 ALA B N 1
ATOM 9798 C CA . ALA B 2 147 ? 9.120 -28.774 -12.340 1.000 0.880 147 ALA B CA 1
ATOM 9799 C C . ALA B 2 147 ? 7.988 -27.954 -11.703 1.000 0.880 147 ALA B C 1
ATOM 9800 O O . ALA B 2 147 ? 8.240 -26.970 -11.003 1.000 0.880 147 ALA B O 1
ATOM 9807 N N . VAL B 2 148 ? 6.746 -28.379 -11.921 1.000 0.830 148 VAL B N 1
ATOM 9808 C CA . VAL B 2 148 ? 5.564 -27.815 -11.267 1.000 0.830 148 VAL B CA 1
ATOM 9809 C C . VAL B 2 148 ? 5.111 -28.801 -10.202 1.000 0.830 148 VAL B C 1
ATOM 9810 O O . VAL B 2 148 ? 4.715 -29.919 -10.517 1.000 0.830 148 VAL B O 1
ATOM 9823 N N . MET B 2 149 ? 5.209 -28.407 -8.938 1.000 0.850 149 MET B N 1
ATOM 9824 C CA . MET B 2 149 ? 4.732 -29.210 -7.819 1.000 0.850 149 MET B CA 1
ATOM 9825 C C . MET B 2 149 ? 3.195 -29.260 -7.813 1.000 0.850 149 MET B C 1
ATOM 9826 O O . MET B 2 149 ? 2.563 -28.288 -8.230 1.000 0.850 149 MET B O 1
ATOM 9840 N N . PRO B 2 150 ? 2.580 -30.302 -7.232 1.000 0.770 150 PRO B N 1
ATOM 9841 C CA . PRO B 2 150 ? 1.128 -30.385 -7.027 1.000 0.770 150 PRO B CA 1
ATOM 9842 C C . PRO B 2 150 ? 0.521 -29.169 -6.313 1.000 0.770 150 PRO B C 1
ATOM 9843 O O . PRO B 2 150 ? -0.609 -28.773 -6.569 1.000 0.770 150 PRO B O 1
ATOM 9854 N N . SER B 2 151 ? 1.300 -28.508 -5.453 1.000 0.740 151 SER B N 1
ATOM 9855 C CA . SER B 2 151 ? 0.903 -27.266 -4.780 1.000 0.740 151 SER B CA 1
ATOM 9856 C C . SER B 2 151 ? 0.839 -26.029 -5.694 1.000 0.740 151 SER B C 1
ATOM 9857 O O . SER B 2 151 ? 0.581 -24.931 -5.205 1.000 0.740 151 SER B O 1
ATOM 9865 N N . GLY B 2 152 ? 1.137 -26.166 -6.991 1.000 0.720 152 GLY B N 1
ATOM 9866 C CA . GLY B 2 152 ? 1.289 -25.066 -7.949 1.000 0.720 152 GLY B CA 1
ATOM 9867 C C . GLY B 2 152 ? 2.659 -24.378 -7.894 1.000 0.720 152 GLY B C 1
ATOM 9868 O O . GLY B 2 152 ? 2.932 -23.474 -8.684 1.000 0.720 152 GLY B O 1
ATOM 9872 N N . LEU B 2 153 ? 3.546 -24.785 -6.977 1.000 0.800 153 LEU B N 1
ATOM 9873 C CA . LEU B 2 153 ? 4.887 -24.213 -6.869 1.000 0.800 153 LEU B CA 1
ATOM 9874 C C . LEU B 2 153 ? 5.737 -24.607 -8.082 1.000 0.800 153 LEU B C 1
ATOM 9875 O O . LEU B 2 153 ? 6.027 -25.782 -8.289 1.000 0.800 153 LEU B O 1
ATOM 9891 N N . VAL B 2 154 ? 6.213 -23.614 -8.829 1.000 0.820 154 VAL B N 1
ATOM 9892 C CA . VAL B 2 154 ? 7.221 -23.825 -9.871 1.000 0.820 154 VAL B CA 1
ATOM 9893 C C . VAL B 2 154 ? 8.612 -23.812 -9.247 1.000 0.820 154 VAL B C 1
ATOM 9894 O O . VAL B 2 154 ? 9.011 -22.821 -8.630 1.000 0.820 154 VAL B O 1
ATOM 9907 N N . ILE B 2 155 ? 9.361 -24.897 -9.431 1.000 0.870 155 ILE B N 1
ATOM 9908 C CA . ILE B 2 155 ? 10.747 -25.011 -8.986 1.000 0.870 155 ILE B CA 1
ATOM 9909 C C . ILE B 2 155 ? 11.645 -24.192 -9.911 1.000 0.870 155 ILE B C 1
ATOM 9910 O O . ILE B 2 155 ? 11.617 -24.339 -11.132 1.000 0.870 155 ILE B O 1
ATOM 9926 N N . LYS B 2 156 ? 12.448 -23.317 -9.313 1.000 0.860 156 LYS B N 1
ATOM 9927 C CA . LYS B 2 156 ? 13.315 -22.355 -10.000 1.000 0.860 156 LYS B CA 1
ATOM 9928 C C . LYS B 2 156 ? 14.729 -22.436 -9.442 1.000 0.860 156 LYS B C 1
ATOM 9929 O O . LYS B 2 156 ? 14.919 -22.962 -8.343 1.000 0.860 156 LYS B O 1
ATOM 9948 N N . ASP B 2 157 ? 15.694 -21.884 -10.176 1.000 0.860 157 ASP B N 1
ATOM 9949 C CA . ASP B 2 157 ? 17.001 -21.583 -9.600 1.000 0.860 157 ASP B CA 1
ATOM 9950 C C . ASP B 2 157 ? 16.831 -20.579 -8.466 1.000 0.860 157 ASP B C 1
ATOM 9951 O O . ASP B 2 157 ? 16.230 -19.513 -8.621 1.000 0.860 157 ASP B O 1
ATOM 9960 N N . ALA B 2 158 ? 17.336 -20.955 -7.302 1.000 0.860 158 ALA B N 1
ATOM 9961 C CA . ALA B 2 158 ? 17.227 -20.170 -6.094 1.000 0.860 158 ALA B CA 1
ATOM 9962 C C . ALA B 2 158 ? 18.591 -20.041 -5.427 1.000 0.860 158 ALA B C 1
ATOM 9963 O O . ALA B 2 158 ? 19.533 -20.788 -5.689 1.000 0.860 158 ALA B O 1
ATOM 9970 N N . GLU B 2 159 ? 18.671 -19.113 -4.488 1.000 0.880 159 GLU B N 1
ATOM 9971 C CA . GLU B 2 159 ? 19.807 -18.989 -3.596 1.000 0.880 159 GLU B CA 1
ATOM 9972 C C . GLU B 2 159 ? 19.284 -18.991 -2.166 1.000 0.880 159 GLU B C 1
ATOM 9973 O O . GLU B 2 159 ? 18.533 -18.108 -1.745 1.000 0.880 159 GLU B O 1
ATOM 9985 N N . LEU B 2 160 ? 19.658 -20.008 -1.398 1.000 0.900 160 LEU B N 1
ATOM 9986 C CA . LEU B 2 160 ? 19.267 -20.104 -0.002 1.000 0.900 160 LEU B CA 1
ATOM 9987 C C . LEU B 2 160 ? 20.438 -19.638 0.851 1.000 0.900 160 LEU B C 1
ATOM 9988 O O . LEU B 2 160 ? 21.420 -20.350 1.010 1.000 0.900 160 LEU B O 1
ATOM 10004 N N . ARG B 2 161 ? 20.324 -18.434 1.426 1.000 0.880 161 ARG B N 1
ATOM 10005 C CA . ARG B 2 161 ? 21.330 -17.857 2.342 1.000 0.880 161 ARG B CA 1
ATOM 10006 C C . ARG B 2 161 ? 22.761 -17.852 1.779 1.000 0.880 161 ARG B C 1
ATOM 10007 O O . ARG B 2 161 ? 23.710 -18.150 2.512 1.000 0.880 161 ARG B O 1
ATOM 10028 N N . GLY B 2 162 ? 22.922 -17.490 0.510 1.000 0.880 162 GLY B N 1
ATOM 10029 C CA . GLY B 2 162 ? 24.236 -17.407 -0.126 1.000 0.880 162 GLY B CA 1
ATOM 10030 C C . GLY B 2 162 ? 24.648 -18.639 -0.927 1.000 0.880 162 GLY B C 1
ATOM 10031 O O . GLY B 2 162 ? 25.679 -18.583 -1.589 1.000 0.880 162 GLY B O 1
ATOM 10035 N N . VAL B 2 163 ? 23.915 -19.760 -0.852 1.000 0.920 163 VAL B N 1
ATOM 10036 C CA . VAL B 2 163 ? 24.266 -20.987 -1.586 1.000 0.920 163 VAL B CA 1
ATOM 10037 C C . VAL B 2 163 ? 23.233 -21.270 -2.681 1.000 0.920 163 VAL B C 1
ATOM 10038 O O . VAL B 2 163 ? 22.046 -21.409 -2.366 1.000 0.920 163 VAL B O 1
ATOM 10051 N N . PRO B 2 164 ? 23.665 -21.397 -3.950 1.000 0.940 164 PRO B N 1
ATOM 10052 C CA . PRO B 2 164 ? 22.789 -21.772 -5.053 1.000 0.940 164 PRO B CA 1
ATOM 10053 C C . PRO B 2 164 ? 22.131 -23.133 -4.829 1.000 0.940 164 PRO B C 1
ATOM 10054 O O . PRO B 2 164 ? 22.779 -24.076 -4.358 1.000 0.940 164 PRO B O 1
ATOM 10065 N N . SER B 2 165 ? 20.859 -23.224 -5.201 1.000 0.940 165 SER B N 1
ATOM 10066 C CA . SER B 2 165 ? 20.044 -24.431 -5.158 1.000 0.940 165 SER B CA 1
ATOM 10067 C C . SER B 2 165 ? 19.235 -24.541 -6.445 1.000 0.940 165 SER B C 1
ATOM 10068 O O . SER B 2 165 ? 18.319 -23.750 -6.675 1.000 0.940 165 SER B O 1
ATOM 10076 N N . SER B 2 166 ? 19.555 -25.548 -7.247 1.000 0.940 166 SER B N 1
ATOM 10077 C CA . SER B 2 166 ? 18.957 -25.786 -8.562 1.000 0.940 166 SER B CA 1
ATOM 10078 C C . SER B 2 166 ? 18.103 -27.046 -8.508 1.000 0.940 166 SER B C 1
ATOM 10079 O O . SER B 2 166 ? 18.561 -28.141 -8.824 1.000 0.940 166 SER B O 1
ATOM 10087 N N . GLY B 2 167 ? 16.863 -26.901 -8.046 1.000 0.920 167 GLY B N 1
ATOM 10088 C CA . GLY B 2 167 ? 15.945 -28.019 -7.828 1.000 0.920 167 GLY B CA 1
ATOM 10089 C C . GLY B 2 167 ? 15.592 -28.240 -6.3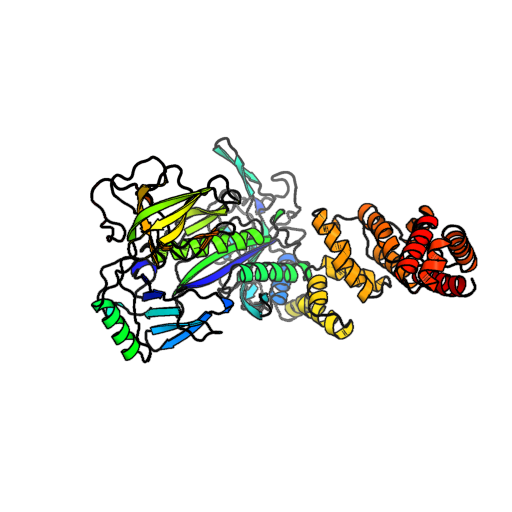59 1.000 0.920 167 GLY B C 1
ATOM 10090 O O . GLY B 2 167 ? 15.999 -27.483 -5.473 1.000 0.920 167 GLY B O 1
ATOM 10094 N N . MET B 2 168 ? 14.817 -29.291 -6.105 1.000 0.940 168 MET B N 1
ATOM 10095 C CA . MET B 2 168 ? 14.323 -29.649 -4.779 1.000 0.940 168 MET B CA 1
ATOM 10096 C C . MET B 2 168 ? 14.280 -31.166 -4.611 1.000 0.940 168 MET B C 1
ATOM 10097 O O . MET B 2 168 ? 13.781 -31.875 -5.479 1.000 0.940 168 MET B O 1
ATOM 10111 N N . ILE B 2 169 ? 14.774 -31.660 -3.475 1.000 0.940 169 ILE B N 1
ATOM 10112 C CA . ILE B 2 169 ? 14.581 -33.058 -3.078 1.000 0.940 169 ILE B CA 1
ATOM 10113 C C . ILE B 2 169 ? 13.208 -33.163 -2.421 1.000 0.940 169 ILE B C 1
ATOM 10114 O O . ILE B 2 169 ? 12.950 -32.471 -1.436 1.000 0.940 169 ILE B O 1
ATOM 10130 N N . CYS B 2 170 ? 12.336 -34.006 -2.957 1.000 0.930 170 CYS B N 1
ATOM 10131 C CA . CYS B 2 170 ? 10.925 -34.004 -2.597 1.000 0.930 170 CYS B CA 1
ATOM 10132 C C . CYS B 2 170 ? 10.595 -34.983 -1.465 1.000 0.930 170 CYS B C 1
ATOM 10133 O O . CYS B 2 170 ? 11.134 -36.089 -1.369 1.000 0.930 170 CYS B O 1
ATOM 10141 N N . SER B 2 171 ? 9.644 -34.590 -0.624 1.000 0.910 171 SER B N 1
ATOM 10142 C CA . SER B 2 171 ? 8.911 -35.498 0.259 1.000 0.910 171 SER B CA 1
ATOM 10143 C C . SER B 2 171 ? 7.695 -36.104 -0.441 1.000 0.910 171 SER B C 1
ATOM 10144 O O . SER B 2 171 ? 7.134 -35.508 -1.358 1.000 0.910 171 SER B O 1
ATOM 10152 N N . ALA B 2 172 ? 7.232 -37.261 0.042 1.000 0.880 172 ALA B N 1
ATOM 10153 C CA . ALA B 2 172 ? 6.007 -37.894 -0.459 1.000 0.880 172 ALA B CA 1
ATOM 10154 C C . ALA B 2 172 ? 4.792 -36.957 -0.367 1.000 0.880 172 ALA B C 1
ATOM 10155 O O . ALA B 2 172 ? 3.962 -36.913 -1.266 1.000 0.880 172 ALA B O 1
ATOM 10162 N N . LYS B 2 173 ? 4.729 -36.158 0.703 1.000 0.850 173 LYS B N 1
ATOM 10163 C CA . LYS B 2 173 ? 3.659 -35.185 0.916 1.000 0.850 173 LYS B CA 1
ATOM 10164 C C . LYS B 2 173 ? 3.706 -34.021 -0.078 1.000 0.850 173 LYS B C 1
ATOM 10165 O O . LYS B 2 173 ? 2.660 -33.533 -0.474 1.000 0.850 173 LYS B O 1
ATOM 10184 N N . GLU B 2 174 ? 4.894 -33.558 -0.472 1.000 0.860 174 GLU B N 1
ATOM 10185 C CA . GLU B 2 174 ? 5.045 -32.514 -1.502 1.000 0.860 174 GLU B CA 1
ATOM 10186 C C . GLU B 2 174 ? 4.735 -33.029 -2.909 1.000 0.860 174 GLU B C 1
ATOM 10187 O O . GLU B 2 174 ? 4.319 -32.240 -3.750 1.000 0.860 174 GLU B O 1
ATOM 10199 N N . LEU B 2 175 ? 4.929 -34.329 -3.151 1.000 0.870 175 LEU B N 1
ATOM 10200 C CA . LEU B 2 175 ? 4.529 -35.029 -4.376 1.000 0.870 175 LEU B CA 1
ATOM 10201 C C . LEU B 2 175 ? 3.049 -35.445 -4.377 1.000 0.870 175 LEU B C 1
ATOM 10202 O O . LEU B 2 175 ? 2.602 -36.030 -5.354 1.000 0.870 175 LEU B O 1
ATOM 10218 N N . ASP B 2 176 ? 2.314 -35.155 -3.299 1.000 0.820 176 ASP B N 1
ATOM 10219 C CA . ASP B 2 176 ? 0.911 -35.540 -3.097 1.000 0.820 176 ASP B CA 1
ATOM 10220 C C . ASP B 2 176 ? 0.644 -37.050 -3.293 1.000 0.820 176 ASP B C 1
ATOM 10221 O O . ASP B 2 176 ? -0.413 -37.465 -3.764 1.000 0.820 176 ASP B O 1
ATOM 10230 N N . LEU B 2 177 ? 1.624 -37.895 -2.934 1.000 0.840 177 LEU B N 1
ATOM 10231 C CA . LEU B 2 177 ? 1.494 -39.348 -3.053 1.000 0.840 177 LEU B CA 1
ATOM 10232 C C . LEU B 2 177 ? 0.481 -39.901 -2.036 1.000 0.840 177 LEU B C 1
ATOM 10233 O O . LEU B 2 177 ? 0.445 -39.451 -0.881 1.000 0.840 177 LEU B O 1
ATOM 10249 N N . PRO B 2 178 ? -0.287 -40.936 -2.417 1.000 0.820 178 PRO B N 1
ATOM 10250 C CA . PRO B 2 178 ? -1.165 -41.628 -1.485 1.000 0.820 178 PRO B CA 1
ATOM 10251 C C . PRO B 2 178 ? -0.354 -42.255 -0.337 1.000 0.820 178 PRO B C 1
ATOM 10252 O O . PRO B 2 178 ? 0.795 -42.657 -0.514 1.000 0.820 178 PRO B O 1
ATOM 10263 N N . ASP B 2 179 ? -0.952 -42.324 0.857 1.000 0.790 179 ASP B N 1
ATOM 10264 C CA . ASP B 2 179 ? -0.342 -42.891 2.074 1.000 0.790 179 ASP B CA 1
ATOM 10265 C C . ASP B 2 179 ? 0.992 -42.244 2.509 1.000 0.790 179 ASP B C 1
ATOM 10266 O O . ASP B 2 179 ? 1.802 -42.865 3.206 1.000 0.790 179 ASP B O 1
ATOM 10275 N N . ALA B 2 180 ? 1.218 -40.974 2.146 1.000 0.770 180 ALA B N 1
ATOM 10276 C CA . ALA B 2 180 ? 2.402 -40.226 2.560 1.000 0.770 180 ALA B CA 1
ATOM 10277 C C . ALA B 2 180 ? 2.614 -40.300 4.095 1.000 0.770 180 ALA B C 1
ATOM 10278 O O . ALA B 2 180 ? 1.696 -39.970 4.859 1.000 0.770 180 ALA B O 1
ATOM 10285 N N . PRO B 2 181 ? 3.816 -40.687 4.576 1.000 0.710 181 PRO B N 1
ATOM 10286 C CA . PRO B 2 181 ? 4.085 -40.829 6.004 1.000 0.710 181 PRO B CA 1
ATOM 10287 C C . PRO B 2 181 ? 3.811 -39.535 6.778 1.000 0.710 181 PRO B C 1
ATOM 10288 O O . PRO B 2 181 ? 4.047 -38.432 6.285 1.000 0.710 181 PRO B O 1
ATOM 10299 N N . ALA B 2 182 ? 3.367 -39.659 8.031 1.000 0.720 182 ALA B N 1
ATOM 10300 C CA . ALA B 2 182 ? 3.144 -38.497 8.896 1.000 0.720 182 ALA B CA 1
ATOM 10301 C C . ALA B 2 182 ? 4.454 -37.825 9.358 1.000 0.720 182 ALA B C 1
ATOM 10302 O O . ALA B 2 182 ? 4.459 -36.633 9.688 1.000 0.720 182 ALA B O 1
ATOM 10309 N N . GLU B 2 183 ? 5.556 -38.580 9.412 1.000 0.700 183 GLU B N 1
ATOM 10310 C CA . GLU B 2 183 ? 6.870 -38.052 9.773 1.000 0.700 183 GLU B CA 1
ATOM 10311 C C . GLU B 2 183 ? 7.420 -37.118 8.695 1.000 0.700 183 GLU B C 1
ATOM 10312 O O . GLU B 2 183 ? 7.225 -37.295 7.496 1.000 0.700 183 GLU B O 1
ATOM 10324 N N . LYS B 2 184 ? 8.144 -36.093 9.140 1.000 0.780 184 LYS B N 1
ATOM 10325 C CA . LYS B 2 184 ? 8.756 -35.129 8.231 1.000 0.780 184 LYS B CA 1
ATOM 10326 C C . LYS B 2 184 ? 10.054 -35.691 7.664 1.000 0.780 184 LYS B C 1
ATOM 10327 O O . LYS B 2 184 ? 11.000 -35.918 8.415 1.000 0.780 184 LYS B O 1
ATOM 10346 N N . GLY B 2 185 ? 10.129 -35.793 6.344 1.000 0.850 185 GLY B N 1
ATOM 10347 C CA . GLY B 2 185 ? 11.338 -36.185 5.635 1.000 0.850 185 GLY B CA 1
ATOM 10348 C C . GLY B 2 185 ? 11.123 -36.241 4.129 1.000 0.850 185 GLY B C 1
ATOM 10349 O O . GLY B 2 185 ? 9.987 -36.252 3.659 1.000 0.850 185 GLY B O 1
ATOM 10353 N N . ILE B 2 186 ? 12.222 -36.263 3.383 1.000 0.910 186 ILE B N 1
ATOM 10354 C CA . ILE B 2 186 ? 12.216 -36.564 1.946 1.000 0.910 186 ILE B CA 1
ATOM 10355 C C . ILE B 2 186 ? 11.851 -38.033 1.697 1.000 0.910 186 ILE B C 1
ATOM 10356 O O . ILE B 2 186 ? 12.002 -38.871 2.591 1.000 0.910 186 ILE B O 1
ATOM 10372 N N . LEU B 2 187 ? 11.412 -38.345 0.478 1.000 0.900 187 LEU B N 1
ATOM 10373 C CA . LEU B 2 187 ? 11.160 -39.712 0.033 1.000 0.900 187 LEU B CA 1
ATOM 10374 C C . LEU B 2 187 ? 12.477 -40.378 -0.391 1.000 0.900 187 LEU B C 1
ATOM 10375 O O . LEU B 2 187 ? 13.065 -40.010 -1.408 1.000 0.900 187 LEU B O 1
ATOM 10391 N N . VAL B 2 188 ? 12.927 -41.359 0.393 1.000 0.910 188 VAL B N 1
ATOM 10392 C CA . VAL B 2 188 ? 14.055 -42.229 0.031 1.000 0.910 188 VAL B CA 1
ATOM 10393 C C . VAL B 2 188 ? 13.504 -43.438 -0.715 1.000 0.910 188 VAL B C 1
ATOM 10394 O O . VAL B 2 188 ? 12.588 -44.101 -0.231 1.000 0.910 188 VAL B O 1
ATOM 10407 N N . LEU B 2 189 ? 14.050 -43.709 -1.894 1.000 0.910 189 LEU B N 1
ATOM 10408 C CA . LEU B 2 189 ? 13.634 -44.809 -2.755 1.000 0.910 189 LEU B CA 1
ATOM 10409 C C . LEU B 2 189 ? 14.468 -46.061 -2.469 1.000 0.910 189 LEU B C 1
ATOM 10410 O O . LEU B 2 189 ? 15.700 -46.011 -2.448 1.000 0.910 189 LEU B O 1
ATOM 10426 N N . GLU B 2 190 ? 13.785 -47.192 -2.303 1.000 0.820 190 GLU B N 1
ATOM 10427 C CA . GLU B 2 190 ? 14.394 -48.520 -2.193 1.000 0.820 190 GLU B CA 1
ATOM 10428 C C . GLU B 2 190 ? 14.233 -49.298 -3.511 1.000 0.820 190 GLU B C 1
ATOM 10429 O O . GLU B 2 190 ? 13.244 -49.127 -4.220 1.000 0.820 190 GLU B O 1
ATOM 10441 N N . GLY B 2 191 ? 15.196 -50.167 -3.839 1.000 0.750 191 GLY B N 1
ATOM 10442 C CA . GLY B 2 191 ? 15.162 -51.023 -5.032 1.000 0.750 191 GLY B CA 1
ATOM 10443 C C . GLY B 2 191 ? 16.058 -50.570 -6.194 1.000 0.750 191 GLY B C 1
ATOM 10444 O O . GLY B 2 191 ? 17.011 -49.797 -6.027 1.000 0.750 191 GLY B O 1
ATOM 10448 N N . ASP B 2 192 ? 15.745 -51.083 -7.384 1.000 0.810 192 ASP B N 1
ATOM 10449 C CA . ASP B 2 192 ? 16.571 -50.994 -8.597 1.000 0.810 192 ASP B CA 1
ATOM 10450 C C . ASP B 2 192 ? 16.235 -49.767 -9.471 1.000 0.810 192 ASP B C 1
ATOM 10451 O O . ASP B 2 192 ? 16.048 -49.884 -10.676 1.000 0.810 192 ASP B O 1
ATOM 10460 N N . TYR B 2 193 ? 16.152 -48.576 -8.869 1.000 0.870 193 TYR B N 1
ATOM 10461 C CA . TYR B 2 193 ? 16.048 -47.308 -9.616 1.000 0.870 193 TYR B CA 1
ATOM 10462 C C . TYR B 2 193 ? 17.427 -46.807 -10.075 1.000 0.870 193 TYR B C 1
ATOM 10463 O O . TYR B 2 193 ? 18.369 -46.876 -9.284 1.000 0.870 193 TYR B O 1
ATOM 10481 N N . GLU B 2 194 ? 17.583 -46.234 -11.266 1.000 0.900 194 GLU B N 1
ATOM 10482 C CA . GLU B 2 194 ? 18.826 -45.558 -11.670 1.000 0.900 194 GLU B CA 1
ATOM 10483 C C . GLU B 2 194 ? 18.700 -44.033 -11.616 1.000 0.900 194 GLU B C 1
ATOM 10484 O O . GLU B 2 194 ? 17.619 -43.457 -11.719 1.000 0.900 194 GLU B O 1
ATOM 10496 N N . ALA B 2 195 ? 19.827 -43.354 -11.393 1.000 0.910 195 ALA B N 1
ATOM 10497 C CA . ALA B 2 195 ? 19.844 -41.898 -11.397 1.000 0.910 195 ALA B CA 1
ATOM 10498 C C . ALA B 2 195 ? 19.493 -41.376 -12.801 1.000 0.910 195 ALA B C 1
ATOM 10499 O O . ALA B 2 195 ? 20.106 -41.782 -13.785 1.000 0.910 195 ALA B O 1
ATOM 10506 N N . GLY B 2 196 ? 18.530 -40.459 -12.877 1.000 0.910 196 GLY B N 1
ATOM 10507 C CA . GLY B 2 196 ? 17.996 -39.903 -14.121 1.000 0.910 196 GLY B CA 1
ATOM 10508 C C . GLY B 2 196 ? 16.701 -40.543 -14.608 1.000 0.910 196 GLY B C 1
ATOM 10509 O O . GLY B 2 196 ? 16.019 -39.931 -15.433 1.000 0.910 196 GLY B O 1
ATOM 10513 N N . ASP B 2 197 ? 16.304 -41.695 -14.057 1.000 0.910 197 ASP B N 1
ATOM 10514 C CA . ASP B 2 197 ? 15.012 -42.302 -14.373 1.000 0.910 197 ASP B CA 1
ATOM 10515 C C . ASP B 2 197 ? 13.870 -41.328 -14.071 1.000 0.910 197 ASP B C 1
ATOM 10516 O O . ASP B 2 197 ? 13.855 -40.654 -13.036 1.000 0.910 197 ASP B O 1
ATOM 10525 N N . ALA B 2 198 ? 12.890 -41.257 -14.971 1.000 0.900 198 ALA B N 1
ATOM 10526 C CA . ALA B 2 198 ? 11.692 -40.460 -14.748 1.000 0.900 198 ALA B CA 1
ATOM 10527 C C . ALA B 2 198 ? 10.903 -41.023 -13.558 1.000 0.900 198 ALA B C 1
ATOM 10528 O O . ALA B 2 198 ? 10.612 -42.219 -13.502 1.000 0.900 198 ALA B O 1
ATOM 10535 N N . PHE B 2 199 ? 10.525 -40.157 -12.618 1.000 0.900 199 PHE B N 1
ATOM 10536 C CA . PHE B 2 199 ? 9.694 -40.569 -11.494 1.000 0.900 199 PHE B CA 1
ATOM 10537 C C . PHE B 2 199 ? 8.236 -40.745 -11.948 1.000 0.900 199 PHE B C 1
ATOM 10538 O O . PHE B 2 199 ? 7.656 -39.823 -12.522 1.000 0.900 199 PHE B O 1
ATOM 10555 N N . GLN B 2 200 ? 7.654 -41.924 -11.701 1.000 0.790 200 GLN B N 1
ATOM 10556 C CA . GLN B 2 200 ? 6.237 -42.208 -11.953 1.000 0.790 200 GLN B CA 1
ATOM 10557 C C . GLN B 2 200 ? 5.426 -42.029 -10.667 1.000 0.790 200 GLN B C 1
ATOM 10558 O O . GLN B 2 200 ? 5.817 -42.545 -9.621 1.000 0.790 200 GLN B O 1
ATOM 10572 N N . PHE B 2 201 ? 4.325 -41.288 -10.772 1.000 0.740 201 PHE B N 1
ATOM 10573 C CA . PHE B 2 201 ? 3.384 -41.019 -9.683 1.000 0.740 201 PHE B CA 1
ATOM 10574 C C . PHE B 2 201 ? 2.410 -42.180 -9.456 1.000 0.740 201 PHE B C 1
ATOM 10575 O O . PHE B 2 201 ? 2.082 -42.877 -10.446 1.000 0.740 201 PHE B O 1
#

Solvent-accessible surface area: 35031 Å² total; per-residue (Å²): 47,9,5,50,2,7,0,11,1,42,0,37,0,31,2,133,4,180,33,1,0,2,8,104,9,60,37,70,156,70,33,141,60,65,73,32,37,30,82,35,3,57,25,122,135,80,41,106,16,106,46,20,125,65,0,1,48,43,0,0,30,0,0,30,3,0,66,10,128,22,25,52,74,1,22,5,3,38,39,32,56,161,129,75,20,7,41,31,30,38,16,1,3,4,99,84,75,1,0,0,70,103,5,80,2,60,5,92,46,81,68,149,92,58,132,0,12,1,51,48,0,11,0,4,3,6,20,1,126,36,74,137,37,90,114,79,124,50,103,42,37,37,20,65,3,3,6,0,4,0,14,0,32,6,61,40,50,0,53,20,5,76,20,0,71,18,0,0,57,35,0,57,10,9,0,30,1,6,49,1,6,35,0,81,31,156,59,13,10,1,69,5,25,0,14,1,6,9,31,3,6,17,40,156,136,116,24,57,86,0,14,0,63,102,6,92,33,22,51,54,0,38,90,0,0,50,48,0,22,137,54,0,51,80,36,7,19,19,9,132,102,11,76,75,7,4,23,89,16,24,93,99,81,132,114,7,67,83,107,113,71,44,191,40,106,62,116,64,154,74,88,76,4,95,63,29,136,117,31,138,0,60,107,133,28,34,95,136,8,114,88,59,36,50,52,33,7,68,112,22,48,123,67,0,68,123,130,62,51,9,57,59,139,32,0,60,38,0,4,74,50,61,90,24,0,48,20,1,45,81,0,44,159,77,38,6,71,18,105,57,0,3,86,19,0,50,33,48,0,22,54,35,17,119,85,90,169,86,104,20,86,93,20,41,7,65,19,103,4,0,1,22,0,0,70,12,31,102,154,30,41,2,23,71,158,12,0,113,128,0,14,118,28,1,2,84,143,11,54,67,1,83,135,19,1,136,150,110,39,25,67,17,44,49,82,103,42,68,0,79,156,28,0,42,101,10,0,85,109,29,87,133,12,20,108,39,47,126,112,60,118,118,221,9,28,50,104,0,24,39,66,0,37,162,69,7,180,28,46,1,21,44,101,46,0,59,121,13,0,72,88,28,2,157,148,103,45,15,2,5,12,3,114,149,21,13,30,36,3,0,2,0,27,47,103,89,15,71,84,142,50,38,8,118,65,121,57,55,34,0,0,32,0,29,17,66,132,80,132,96,15,4,2,0,0,0,27,76,0,58,88,70,24,123,24,137,73,92,0,48,12,71,52,46,127,94,17,14,124,62,0,27,94,8,0,111,175,26,49,7,181,70,104,17,147,27,88,74,42,61,58,27,1,0,0,85,0,65,36,75,120,144,3,100,100,12,122,184,40,18,19,0,84,0,40,6,46,172,95,66,20,44,1,14,11,44,25,105,62,1,74,118,42,34,61,0,0,0,0,35,60,19,1,31,2,56,75,3,75,35,11,96,101,50,122,64,165,52,20,78,4,27,8,42,7,0,18,9,164,78,3,113,33,112,150,37,91,113,156,186,22,12,41,56,22,159,55,153,90,128,35,25,64,57,26,162,142

Secondary structure (DSSP, 8-state):
--EEEEEEEEEEEE---SB-SSSS-B--TTPPTT-S--TTTTT-TT------HHHHHHHHHHHHHTTPEEPSEE--EEEE--BTTBTTSEEEE-SSS-SEEEEEEEEEETTEEEEEEEEEEEEEEPP-EEEE-TTS-EEEEGGGTT-EEEEEEE-TTB-SHHHHHHHHHHHHHHHHHHTS----TTTTSEEEEEEEEEEETT--S----EEEE---SHHHHHHHHHHHHHHHHHHHHTT-----EEEEEETTTTEEEEEEE-SSS-----EE-TTSPPEE--HHHHHHHHTTPPPPHHHHHHHHHHTT---HHHHHHHHSSHHHHHHHHHHHHTT--HHHHHHHIIIIIHHHHHHHT--GGGS---HHHHHHHHHHHHTTSS-HHHHHHHHHHHHHH---HHHHHHHTT---B--HHHHHHHHHHHHHH-HHHHHHHHTT-THHHHHHHHHHHHHTTT-B-HHHHHHHHHHHHHT-/-EEEE-HHHH-SEEEEE-S---TTTEEEEEETTEEEEEETTT--EEEEEEETGGGT-----SEEEPP-HHHHHHHHHHHHHHT---------S-SEEEEEEEEEEE-TT-TT-EEEEEE-SS-EEEEEE--TT--TT-EEEEE-TT-B-TTSPBP-EEEETTEEEESEEPPTTTTT-TT--SS----EEPSSPPTTPBPP-

B-factor: mean 0.92, std 0.06, range [0.61, 0.99]

Sequence (677 aa):
MNFETVIGLEVHVELKTKSKIFSSSPTPFGAEANTQTSVIDLGYPGVLPVLNKEAVEFAMKAAMALNCEIATDTKFDRKNYFYPDNPKAYQISQFDKPIGENGWIEIEVGGKTKRIGITRLHLEEDAGKLTHTGDGYSLVDFNRQGTPLVEIVSEPDIRTPEEAYAYLEKLKSIIQYTGVSDCKMEEGSLRCDANISLRPIGQEEFGTKTELKNLNSFAFVQKGLEHEEKRQEQVLLSGFFIQQETRRYDEATKKTILMRVKEGSDDYRYFPEPDLVELYIDDEWKERVKASIPELPDERRKRYIEELGFAAYDAMVLTLTKEMADFFEETVQKGAEAKQASNWLMGEVSAYLNAEQKELADVALTPEGLAGMIKLIEKGTISSKIAKKVFKELIEKGGDAEKIVKEKGLVQISDEGVLLKLVTEALDNNPQSIEDFKNGKDRAIGFLVGQIMKASKGQANPPMVNKILLEEIKKRMNAFYNKEGVGDTLLISLQDVTREQLGYEKHGDVVKIFNNETKETTGFNIFNASSYLTIDENGPVALSETFVQDVNEILNRNGVEETLVVDLSPKFVVGYVESKEKHPNADKLSVCKVNVGEETLQIVCGAPNVDQGQKVVVAKVGAVMPSGLVIKDAELRGVPSSGMICSAKELDLPDAPAEKGILVLEGDYEAGDAFQF